Protein AF-A0A8H5UVM8-F1 (afdb_monomer)

Structure (mmCIF, N/CA/C/O backbone):
data_AF-A0A8H5UVM8-F1
#
_entry.id   AF-A0A8H5UVM8-F1
#
loop_
_atom_site.group_PDB
_atom_site.id
_atom_site.type_symbol
_atom_site.label_atom_id
_atom_site.label_alt_id
_atom_site.label_comp_id
_atom_site.label_asym_id
_atom_site.label_entity_id
_atom_site.label_seq_id
_atom_site.pdbx_PDB_ins_code
_atom_site.Cartn_x
_atom_site.Cartn_y
_atom_site.Cartn_z
_atom_site.occupancy
_atom_site.B_iso_or_equiv
_atom_site.auth_seq_id
_atom_site.auth_comp_id
_atom_site.auth_asym_id
_atom_site.auth_atom_id
_atom_site.pdbx_PDB_model_num
ATOM 1 N N . MET A 1 1 ? -18.259 0.325 36.621 1.00 75.81 1 MET A N 1
ATOM 2 C CA . MET A 1 1 ? -18.414 0.027 35.179 1.00 75.81 1 MET A CA 1
ATOM 3 C C . MET A 1 1 ? -18.669 1.336 34.450 1.00 75.81 1 MET A C 1
ATOM 5 O O . MET A 1 1 ? -19.647 1.998 34.786 1.00 75.81 1 MET A O 1
ATOM 9 N N . VAL A 1 2 ? -17.785 1.720 33.523 1.00 87.19 2 VAL A N 1
ATOM 10 C CA . VAL A 1 2 ? -17.794 3.033 32.840 1.00 87.19 2 VAL A CA 1
ATOM 11 C C . VAL A 1 2 ? -19.163 3.364 32.239 1.00 87.19 2 VAL A C 1
ATOM 13 O O . VAL A 1 2 ? -19.671 4.455 32.461 1.00 87.19 2 VAL A O 1
ATOM 16 N N . THR A 1 3 ? -19.823 2.396 31.596 1.00 91.50 3 THR A N 1
ATOM 17 C CA . THR A 1 3 ? -21.156 2.548 30.983 1.00 91.50 3 THR A CA 1
ATOM 18 C C . THR A 1 3 ? -22.195 3.170 31.920 1.00 91.50 3 THR A C 1
ATOM 20 O O . THR A 1 3 ? -22.894 4.101 31.536 1.00 91.50 3 THR A O 1
ATOM 23 N N . ARG A 1 4 ? -22.267 2.705 33.176 1.00 91.75 4 ARG A N 1
ATOM 24 C CA . ARG A 1 4 ? -23.217 3.249 34.161 1.00 91.75 4 ARG A CA 1
ATOM 25 C C . ARG A 1 4 ? -22.828 4.651 34.624 1.00 91.75 4 ARG A C 1
ATOM 27 O O . ARG A 1 4 ? -23.710 5.459 34.881 1.00 91.75 4 ARG A O 1
ATOM 34 N N . GLN A 1 5 ? -21.529 4.935 34.734 1.00 88.50 5 GLN A N 1
ATOM 35 C CA . GLN A 1 5 ? -21.039 6.254 35.151 1.00 88.50 5 GLN A CA 1
ATOM 36 C C . GLN A 1 5 ? -21.361 7.333 34.116 1.00 88.50 5 GLN A C 1
ATOM 38 O O . GLN A 1 5 ? -21.671 8.455 34.496 1.00 88.50 5 GLN A O 1
ATOM 43 N N . ILE A 1 6 ? -21.365 6.981 32.829 1.00 89.25 6 ILE A N 1
ATOM 44 C CA . ILE A 1 6 ? -21.788 7.876 31.743 1.00 89.25 6 ILE A CA 1
ATOM 45 C C . ILE A 1 6 ? -23.309 7.845 31.490 1.00 89.25 6 ILE A C 1
ATOM 47 O O . ILE A 1 6 ? -23.774 8.322 30.460 1.00 89.25 6 ILE A O 1
ATOM 51 N N . GLY A 1 7 ? -24.094 7.277 32.414 1.00 93.25 7 GLY A N 1
ATOM 52 C CA . GLY A 1 7 ? -25.560 7.311 32.380 1.00 93.25 7 GLY A CA 1
ATOM 53 C C . GLY A 1 7 ? -26.225 6.330 31.410 1.00 93.25 7 GLY A C 1
ATOM 54 O O . GLY A 1 7 ? -27.429 6.429 31.179 1.00 93.25 7 GLY A O 1
ATOM 55 N N . LEU A 1 8 ? -25.486 5.371 30.847 1.00 93.44 8 LEU A N 1
ATOM 56 C CA . LEU A 1 8 ? -26.032 4.378 29.921 1.00 93.44 8 LEU A CA 1
ATOM 57 C C . LEU A 1 8 ? -26.400 3.074 30.641 1.00 93.44 8 LEU A C 1
ATOM 59 O O . LEU A 1 8 ? -25.692 2.591 31.530 1.00 93.44 8 LEU A O 1
ATOM 63 N N . ARG A 1 9 ? -27.533 2.487 30.236 1.00 94.38 9 ARG A N 1
ATOM 64 C CA . ARG A 1 9 ? -28.058 1.234 30.805 1.00 94.38 9 ARG A CA 1
ATOM 65 C C . ARG A 1 9 ? -27.547 -0.013 30.087 1.00 94.38 9 ARG A C 1
ATOM 67 O O . ARG A 1 9 ? -27.338 -1.032 30.741 1.00 94.38 9 ARG A O 1
ATOM 74 N N . TYR A 1 10 ? -27.383 0.066 28.769 1.00 92.62 10 TYR A N 1
ATOM 75 C CA . TYR A 1 10 ? -27.044 -1.069 27.916 1.00 92.62 10 TYR A CA 1
ATOM 76 C C . TYR A 1 10 ? -25.585 -0.997 27.471 1.00 92.62 10 TYR A C 1
ATOM 78 O O . TYR A 1 10 ? -25.056 0.087 27.225 1.00 92.62 10 TYR A O 1
ATOM 86 N N . LEU A 1 11 ? -24.951 -2.162 27.392 1.00 92.62 11 LEU A N 1
ATOM 87 C CA . LEU A 1 11 ? -23.592 -2.351 26.909 1.00 92.62 11 LEU A CA 1
ATOM 88 C C . LEU A 1 11 ? -23.627 -3.499 25.904 1.00 92.62 11 LEU A C 1
ATOM 90 O O . LEU A 1 11 ? -24.129 -4.570 26.235 1.00 92.62 11 LEU A O 1
ATOM 94 N N . TRP A 1 12 ? -23.099 -3.257 24.710 1.00 93.75 12 TRP A N 1
ATOM 95 C CA . TRP A 1 12 ? -22.862 -4.288 23.711 1.00 93.75 12 TRP A CA 1
ATOM 96 C C . TRP A 1 12 ? -21.366 -4.598 23.685 1.00 93.75 12 TRP A C 1
ATOM 98 O O . TRP A 1 12 ? -20.545 -3.679 23.687 1.00 93.75 12 TRP A O 1
ATOM 108 N N . VAL A 1 13 ? -21.029 -5.882 23.719 1.00 89.94 13 VAL A N 1
ATOM 109 C CA . VAL A 1 13 ? -19.662 -6.404 23.608 1.00 89.94 13 VAL A CA 1
ATOM 110 C C . VAL A 1 13 ? -19.750 -7.621 22.707 1.00 89.94 13 VAL A C 1
ATOM 112 O O . VAL A 1 13 ? -20.518 -8.533 23.012 1.00 89.94 13 VAL A O 1
ATOM 115 N N . ASP A 1 14 ? -18.976 -7.632 21.630 1.00 88.25 14 ASP A N 1
ATOM 116 C CA . ASP A 1 14 ? -18.907 -8.708 20.637 1.00 88.25 14 ASP A CA 1
ATOM 117 C C . ASP A 1 14 ? -18.802 -10.104 21.274 1.00 88.25 14 ASP A C 1
ATOM 119 O O . ASP A 1 14 ? -19.636 -10.970 21.017 1.00 88.25 14 ASP A O 1
ATOM 123 N N . ALA A 1 15 ? -17.869 -10.290 22.208 1.00 85.62 15 ALA A N 1
ATOM 124 C CA . ALA A 1 15 ? -17.621 -11.551 22.901 1.00 85.62 15 ALA A CA 1
ATOM 125 C C . ALA A 1 15 ? -18.804 -12.045 23.760 1.00 85.62 15 ALA A C 1
ATOM 127 O O . ALA A 1 15 ? -18.828 -13.209 24.150 1.00 85.62 15 ALA A O 1
ATOM 128 N N . LEU A 1 16 ? -19.765 -11.170 24.084 1.00 88.75 16 LEU A N 1
ATOM 129 C CA . LEU A 1 16 ? -20.934 -11.489 24.916 1.00 88.75 16 LEU A CA 1
ATOM 130 C C . LEU A 1 16 ? -22.252 -11.479 24.138 1.00 88.75 16 LEU A C 1
ATOM 132 O O . LEU A 1 16 ? -23.212 -12.119 24.560 1.00 88.75 16 LEU A O 1
ATOM 136 N N . CYS A 1 17 ? -22.323 -10.700 23.061 1.00 91.38 17 CYS A N 1
ATOM 137 C CA . CYS A 1 17 ? -23.551 -10.463 22.305 1.00 91.38 17 CYS A CA 1
ATOM 138 C C . CYS A 1 17 ? -23.615 -11.278 21.011 1.00 91.38 17 CYS A C 1
ATOM 140 O O . CYS A 1 17 ? -24.699 -11.395 20.452 1.00 91.38 17 CYS A O 1
ATOM 142 N N . ILE A 1 18 ? -22.487 -11.840 20.566 1.00 90.12 18 ILE A N 1
ATOM 143 C CA . ILE A 1 18 ? -22.397 -12.762 19.431 1.00 90.12 18 ILE A CA 1
ATOM 144 C C . ILE A 1 18 ? -22.185 -14.175 19.975 1.00 90.12 18 ILE A C 1
ATOM 146 O O . ILE A 1 18 ? -21.340 -14.396 20.853 1.00 90.12 18 ILE A O 1
ATOM 150 N N . ILE A 1 19 ? -22.927 -15.144 19.445 1.00 91.12 19 ILE A N 1
ATOM 151 C CA . ILE A 1 19 ? -22.809 -16.557 19.799 1.00 91.12 19 ILE A CA 1
ATOM 152 C C . ILE A 1 19 ? -21.495 -17.095 19.221 1.00 91.12 19 ILE A C 1
ATOM 154 O O . ILE A 1 19 ? -21.390 -17.438 18.044 1.00 91.12 19 ILE A O 1
ATOM 158 N N . GLN A 1 20 ? -20.476 -17.195 20.077 1.00 85.19 20 GLN A N 1
ATOM 159 C CA . GLN A 1 20 ? -19.104 -17.530 19.677 1.00 85.19 20 GLN A CA 1
ATOM 160 C C . GLN A 1 20 ? -18.946 -18.931 19.064 1.00 85.19 20 GLN A C 1
ATOM 162 O O . GLN A 1 20 ? -17.978 -19.168 18.345 1.00 85.19 20 GLN A O 1
ATOM 167 N N . ASP A 1 21 ? -19.899 -19.835 19.276 1.00 90.38 21 ASP A N 1
ATOM 168 C CA . ASP A 1 21 ? -19.856 -21.198 18.732 1.00 90.38 21 ASP A CA 1
ATOM 169 C C . ASP A 1 21 ? -20.688 -21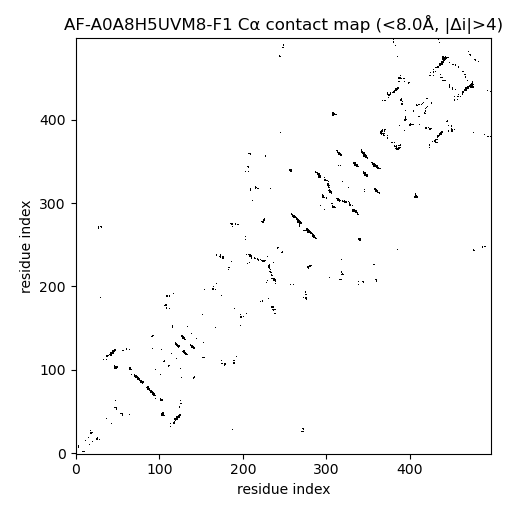.368 17.445 1.00 90.38 21 ASP A C 1
ATOM 171 O O . ASP A 1 21 ? -20.708 -22.451 16.862 1.00 90.38 21 ASP A O 1
ATOM 175 N N . SER A 1 22 ? -21.361 -20.312 16.968 1.00 93.12 22 SER A N 1
ATOM 176 C CA . SER A 1 22 ? -22.188 -20.349 15.756 1.00 93.12 22 SER A CA 1
ATOM 177 C C . SER A 1 22 ? -21.573 -19.514 14.635 1.00 93.12 22 SER A C 1
ATOM 179 O O . SER A 1 22 ? -21.541 -18.287 14.699 1.00 93.12 22 SER A O 1
ATOM 181 N N . ASN A 1 23 ? -21.113 -20.172 13.567 1.00 88.62 23 ASN A N 1
ATOM 182 C CA . ASN A 1 23 ? -20.614 -19.473 12.375 1.00 88.62 23 ASN A CA 1
ATOM 183 C C . ASN A 1 23 ? -21.719 -18.675 11.668 1.00 88.62 23 ASN A C 1
ATOM 185 O O . ASN A 1 23 ? -21.445 -17.621 11.109 1.00 88.62 23 ASN A O 1
ATOM 189 N N . GLU A 1 24 ? -22.961 -19.155 11.714 1.00 91.12 24 GLU A N 1
ATOM 190 C CA . GLU A 1 24 ? -24.119 -18.480 11.117 1.00 91.12 24 GLU A CA 1
ATOM 191 C C . GLU A 1 24 ? -24.443 -17.176 11.853 1.00 91.12 24 GLU A C 1
ATOM 193 O O . GLU A 1 24 ? -24.676 -16.146 11.218 1.00 91.12 24 GLU A O 1
ATOM 198 N N . ASP A 1 25 ? -24.399 -17.207 13.189 1.00 92.50 25 ASP A N 1
ATOM 199 C CA . ASP A 1 25 ? -24.597 -16.018 14.018 1.00 92.50 25 ASP A CA 1
ATOM 200 C C . ASP A 1 25 ? -23.448 -15.028 13.815 1.00 92.50 25 ASP A C 1
ATOM 202 O O . ASP A 1 25 ? -23.691 -13.869 13.492 1.00 92.50 25 ASP A O 1
ATOM 206 N N . LYS A 1 26 ? -22.194 -15.499 13.857 1.00 90.12 26 LYS A N 1
ATOM 207 C CA . LYS A 1 26 ? -21.022 -14.669 13.539 1.00 90.12 26 LYS A CA 1
ATOM 208 C C . LYS A 1 26 ? -21.149 -13.994 12.180 1.00 90.12 26 LYS A C 1
ATOM 210 O O . LYS A 1 26 ? -20.934 -12.792 12.094 1.00 90.12 26 LYS A O 1
ATOM 215 N N . ASP A 1 27 ? -21.513 -14.727 11.131 1.00 90.06 27 ASP A N 1
ATOM 216 C CA . ASP A 1 27 ? -21.636 -14.164 9.785 1.00 90.06 27 ASP A CA 1
ATOM 217 C C . ASP A 1 27 ? -22.741 -13.091 9.716 1.00 90.06 27 ASP A C 1
ATOM 219 O O . ASP A 1 27 ? -22.542 -12.034 9.109 1.00 90.06 27 ASP A O 1
ATOM 223 N N . SER A 1 28 ? -23.882 -13.322 10.378 1.00 91.69 28 SER A N 1
ATOM 224 C CA . SER A 1 28 ? -24.978 -12.346 10.490 1.00 91.69 28 SER A CA 1
ATOM 225 C C . SER A 1 28 ? -24.567 -11.092 11.269 1.00 91.69 28 SER A C 1
ATOM 227 O O . SER A 1 28 ? -24.874 -9.969 10.860 1.00 91.69 28 SER A O 1
ATOM 229 N N . GLU A 1 29 ? -23.867 -11.266 12.385 1.00 92.81 29 GLU A N 1
ATOM 230 C CA . GLU A 1 29 ? -23.466 -10.178 13.274 1.00 92.81 29 GLU A CA 1
ATOM 231 C C . GLU A 1 29 ? -22.298 -9.366 12.695 1.00 92.81 29 GLU A C 1
ATOM 233 O O . GLU A 1 29 ? -22.330 -8.135 12.731 1.00 92.81 29 GLU A O 1
ATOM 238 N N . ILE A 1 30 ? -21.328 -10.019 12.042 1.00 89.69 30 ILE A N 1
ATOM 239 C CA . ILE A 1 30 ? -20.247 -9.355 11.296 1.00 89.69 30 ILE A CA 1
ATOM 240 C C . ILE A 1 30 ? -20.831 -8.456 10.201 1.00 89.69 30 ILE A C 1
ATOM 242 O O . ILE A 1 30 ? -20.378 -7.322 10.035 1.00 89.69 30 ILE A O 1
ATOM 246 N N . ALA A 1 31 ? -21.887 -8.901 9.508 1.00 88.62 31 ALA A N 1
ATOM 247 C CA . ALA A 1 31 ? -22.549 -8.103 8.471 1.00 88.62 31 ALA A CA 1
ATOM 248 C C . ALA A 1 31 ? -23.196 -6.819 9.023 1.00 88.62 31 ALA A C 1
ATOM 250 O O . ALA A 1 31 ? -23.453 -5.874 8.275 1.00 88.62 31 ALA A O 1
ATOM 251 N N . ARG A 1 32 ? -23.437 -6.761 10.338 1.00 90.75 32 ARG A N 1
ATOM 252 C CA . ARG A 1 32 ? -24.027 -5.620 11.050 1.00 90.75 32 ARG A CA 1
ATOM 253 C C . ARG A 1 32 ? -23.009 -4.786 11.822 1.00 90.75 32 ARG A C 1
ATOM 255 O O . ARG A 1 32 ? -23.390 -3.738 12.342 1.00 90.75 32 ARG A O 1
ATOM 262 N N . MET A 1 33 ? -21.730 -5.172 11.852 1.00 87.06 33 MET A N 1
ATOM 263 C CA . MET A 1 33 ? -20.688 -4.470 12.618 1.00 87.06 33 MET A CA 1
ATOM 264 C C . MET A 1 33 ? -20.664 -2.970 12.327 1.00 87.06 33 MET A C 1
ATOM 266 O O . MET A 1 33 ? -20.654 -2.165 13.255 1.00 87.06 33 MET A O 1
ATOM 270 N N . ALA A 1 34 ? -20.765 -2.576 11.054 1.00 84.25 34 ALA A N 1
ATOM 271 C CA . ALA A 1 34 ? -20.849 -1.166 10.678 1.00 84.25 34 ALA A CA 1
ATOM 272 C C . ALA A 1 34 ? -21.973 -0.428 11.415 1.00 84.25 34 ALA A C 1
ATOM 274 O O . ALA A 1 34 ? -21.752 0.623 12.015 1.00 84.25 34 ALA A O 1
ATOM 275 N N . GLN A 1 35 ? -23.167 -1.020 11.429 1.00 88.56 35 GLN A N 1
ATOM 276 C CA . GLN A 1 35 ? -24.346 -0.437 12.054 1.00 88.56 35 GLN A CA 1
ATOM 277 C C . GLN A 1 35 ? -24.190 -0.342 13.571 1.00 88.56 35 GLN A C 1
ATOM 279 O O . GLN A 1 35 ? -24.621 0.660 14.142 1.00 88.56 35 GLN A O 1
ATOM 284 N N . TYR A 1 36 ? -23.547 -1.319 14.218 1.00 92.62 36 TYR A N 1
ATOM 285 C CA . TYR A 1 36 ? -23.295 -1.288 15.661 1.00 92.62 36 TYR A CA 1
ATOM 286 C C . TYR A 1 36 ? -22.442 -0.089 16.067 1.00 92.62 36 TYR A C 1
ATOM 288 O O . TYR A 1 36 ? -22.872 0.690 16.917 1.00 92.62 36 TYR A O 1
ATOM 296 N N . TYR A 1 37 ? -21.300 0.134 15.414 1.00 88.56 37 TYR A N 1
ATOM 297 C CA . TYR A 1 37 ? -20.420 1.258 15.758 1.00 88.56 37 TYR A CA 1
ATOM 298 C C . TYR A 1 37 ? -20.970 2.614 15.294 1.00 88.56 37 TYR A C 1
ATOM 300 O O . TYR A 1 37 ? -20.846 3.608 16.013 1.00 88.56 37 TYR A O 1
ATOM 308 N N . GLN A 1 38 ? -21.637 2.673 14.138 1.00 84.12 38 GLN A N 1
ATOM 309 C CA . GLN A 1 38 ? -22.234 3.917 13.635 1.00 84.12 38 GLN A CA 1
ATOM 310 C C . GLN A 1 38 ? -23.463 4.363 14.432 1.00 84.12 38 GLN A C 1
ATOM 312 O O . GLN A 1 38 ? -23.719 5.565 14.550 1.00 84.12 38 GLN A O 1
ATOM 317 N N . SER A 1 39 ? -24.229 3.405 14.962 1.00 89.88 39 SER A N 1
ATOM 318 C CA . SER A 1 39 ? -25.463 3.667 15.714 1.00 89.88 39 SER A CA 1
ATOM 319 C C . SER A 1 39 ? -25.250 3.681 17.225 1.00 89.88 39 SER A C 1
ATOM 321 O O . SER A 1 39 ? -26.163 4.059 17.961 1.00 89.88 39 SER A O 1
ATOM 323 N N . ALA A 1 40 ? -24.065 3.295 17.707 1.00 92.06 40 ALA A N 1
ATOM 324 C CA . ALA A 1 40 ? -23.728 3.378 19.118 1.00 92.06 40 ALA A CA 1
ATOM 325 C C . ALA A 1 40 ? -23.868 4.822 19.622 1.00 92.06 40 ALA A C 1
ATOM 327 O O . ALA A 1 40 ? -23.371 5.775 19.017 1.00 92.06 40 ALA A O 1
ATOM 328 N N . SER A 1 41 ? -24.497 4.988 20.790 1.00 93.12 41 SER A N 1
ATOM 329 C CA . SER A 1 41 ? -24.524 6.286 21.477 1.00 93.12 41 SER A CA 1
ATOM 330 C C . SER A 1 41 ? -23.104 6.800 21.731 1.00 93.12 41 SER A C 1
ATOM 332 O O . SER A 1 41 ? -22.839 7.995 21.582 1.00 93.12 41 SER A O 1
ATOM 334 N N . ILE A 1 42 ? -22.210 5.883 22.108 1.00 92.69 42 ILE A N 1
ATOM 335 C CA . ILE A 1 42 ? -20.786 6.086 22.360 1.00 92.69 42 ILE A CA 1
ATOM 336 C C . ILE A 1 42 ? -20.072 4.730 22.318 1.00 92.69 42 ILE A C 1
ATOM 338 O O . ILE A 1 42 ? -20.567 3.755 22.885 1.00 92.69 42 ILE A O 1
ATOM 342 N N . THR A 1 43 ? -18.895 4.686 21.706 1.00 93.69 43 THR A N 1
ATOM 343 C CA . THR A 1 43 ? -17.998 3.528 21.755 1.00 93.69 43 THR A CA 1
ATOM 344 C C . THR A 1 43 ? -16.918 3.763 22.805 1.00 93.69 43 THR A C 1
ATOM 346 O O . THR A 1 43 ? -16.287 4.821 22.825 1.00 93.69 43 THR A O 1
ATOM 349 N N . ILE A 1 44 ? -16.702 2.790 23.690 1.00 93.44 44 ILE A N 1
ATOM 350 C CA . ILE A 1 44 ? -15.658 2.847 24.721 1.00 93.44 44 ILE A CA 1
ATOM 351 C C . ILE A 1 44 ? -14.490 1.975 24.263 1.00 93.44 44 ILE A C 1
ATOM 353 O O . ILE A 1 44 ? -14.619 0.756 24.206 1.00 93.44 44 ILE A O 1
ATOM 357 N N . PHE A 1 45 ? -13.348 2.593 23.973 1.00 90.25 45 PHE A N 1
ATOM 358 C CA . PHE A 1 45 ? -12.127 1.893 23.581 1.00 90.25 45 PHE A CA 1
ATOM 359 C C . PHE A 1 45 ? -11.191 1.755 24.782 1.00 90.25 45 PHE A C 1
ATOM 361 O O . PHE A 1 45 ? -10.695 2.748 25.316 1.00 90.25 45 PHE A O 1
ATOM 368 N N . ALA A 1 46 ? -10.924 0.518 25.192 1.00 90.38 46 ALA A N 1
ATOM 369 C CA . ALA A 1 46 ? -9.938 0.179 26.216 1.00 90.38 46 ALA A CA 1
ATOM 370 C C . ALA A 1 46 ? -8.532 0.079 25.594 1.00 90.38 46 ALA A C 1
ATOM 372 O O . ALA A 1 46 ? -7.950 -1.000 25.545 1.00 90.38 46 ALA A O 1
ATOM 373 N N . ALA A 1 47 ? -8.010 1.189 25.063 1.00 85.12 47 ALA A N 1
ATOM 374 C CA . ALA A 1 47 ? -6.814 1.179 24.217 1.00 85.12 47 ALA A CA 1
ATOM 375 C C . ALA A 1 47 ? -5.551 0.639 24.907 1.00 85.12 47 ALA A C 1
ATOM 377 O O . ALA A 1 47 ? -4.762 -0.052 24.267 1.00 85.12 47 ALA A O 1
ATOM 378 N N . SER A 1 48 ? -5.412 0.885 26.213 1.00 82.62 48 SER A N 1
ATOM 379 C CA . SER A 1 48 ? -4.283 0.409 27.024 1.00 82.62 48 SER A CA 1
ATOM 380 C C . SER A 1 48 ? -4.356 -1.067 27.441 1.00 82.62 48 SER A C 1
ATOM 382 O O . SER A 1 48 ? -3.407 -1.574 28.041 1.00 82.62 48 SER A O 1
ATOM 384 N N . ALA A 1 49 ? -5.469 -1.764 27.191 1.00 85.56 49 ALA A N 1
ATOM 385 C CA . ALA A 1 49 ? -5.633 -3.170 27.561 1.00 85.56 49 ALA A CA 1
ATOM 386 C C . ALA A 1 49 ? -5.221 -4.096 26.408 1.00 85.56 49 ALA A C 1
ATOM 388 O O . ALA A 1 49 ? -5.652 -3.909 25.272 1.00 85.56 49 ALA A O 1
ATOM 389 N N . ARG A 1 50 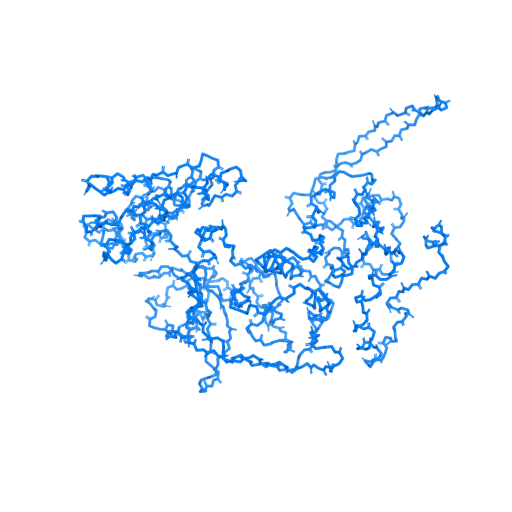? -4.431 -5.139 26.705 1.00 81.81 50 ARG A N 1
ATOM 390 C CA . ARG A 1 50 ? -4.047 -6.160 25.707 1.00 81.81 50 ARG A CA 1
ATOM 391 C C . ARG A 1 50 ? -5.144 -7.197 25.451 1.00 81.81 50 ARG A C 1
ATOM 393 O O . ARG A 1 50 ? -5.157 -7.824 24.399 1.00 81.81 50 ARG A O 1
ATOM 400 N N . GLY A 1 51 ? -6.050 -7.378 26.408 1.00 81.62 51 GLY A N 1
ATOM 401 C CA . GLY A 1 51 ? -7.092 -8.400 26.380 1.00 81.62 51 GLY A CA 1
ATOM 402 C C . GLY A 1 51 ? -8.235 -8.080 27.339 1.00 81.62 51 GLY A C 1
ATOM 403 O O . GLY A 1 51 ? -8.148 -7.158 28.153 1.00 81.62 51 GLY A O 1
ATOM 404 N N . SER A 1 52 ? -9.326 -8.840 27.234 1.00 83.62 52 SER A N 1
ATOM 405 C CA . SER A 1 52 ? -10.536 -8.672 28.054 1.00 83.62 52 SER A CA 1
ATOM 406 C C . SER A 1 52 ? -10.345 -9.040 29.530 1.00 83.62 52 SER A C 1
ATOM 408 O O . SER A 1 52 ? -11.179 -8.701 30.365 1.00 83.62 52 SER A O 1
ATOM 410 N N . ASP A 1 53 ? -9.260 -9.738 29.852 1.00 83.31 53 ASP A N 1
ATOM 411 C CA . ASP A 1 53 ? -8.821 -10.094 31.201 1.00 83.31 53 ASP A CA 1
ATOM 412 C C . ASP A 1 53 ? -8.097 -8.939 31.921 1.00 83.31 53 ASP A C 1
ATOM 414 O O . ASP A 1 53 ? -7.879 -8.998 33.132 1.00 83.31 53 ASP A O 1
ATOM 418 N N . GLN A 1 54 ? -7.758 -7.861 31.204 1.00 82.69 54 GLN A N 1
ATOM 419 C CA . GLN A 1 54 ? -7.053 -6.703 31.748 1.00 82.69 54 GLN A CA 1
ATOM 420 C C . GLN A 1 54 ? -7.987 -5.506 31.967 1.00 82.69 54 GLN A C 1
ATOM 422 O O . GLN A 1 54 ? -8.768 -5.108 31.106 1.00 82.69 54 GLN A O 1
ATOM 427 N N . GLY A 1 55 ? -7.869 -4.858 33.129 1.00 81.94 55 GLY A N 1
ATOM 428 C CA . GLY A 1 55 ? -8.593 -3.616 33.411 1.00 81.94 55 GLY A CA 1
ATOM 429 C C . GLY A 1 55 ? -7.876 -2.398 32.830 1.00 81.94 55 GLY A C 1
ATOM 430 O O . GLY A 1 55 ? -6.698 -2.211 33.100 1.00 81.94 55 GLY A O 1
ATOM 431 N N . PHE A 1 56 ? -8.573 -1.507 32.124 1.00 83.38 56 PHE A N 1
ATOM 432 C CA . PHE A 1 56 ? -8.007 -0.298 31.491 1.00 83.38 56 PHE A CA 1
ATOM 433 C C . PHE A 1 56 ? -8.068 0.980 32.357 1.00 83.38 56 PHE A C 1
ATOM 435 O O . PHE A 1 56 ? -7.685 2.051 31.906 1.00 83.38 56 PHE A O 1
ATOM 442 N N . LEU A 1 57 ? -8.557 0.882 33.600 1.00 78.81 57 LEU A N 1
ATOM 443 C CA . LEU A 1 57 ? -8.781 2.029 34.500 1.00 78.81 57 LEU A CA 1
ATOM 444 C C . LEU A 1 57 ? -7.690 2.218 35.573 1.00 78.81 57 LEU A C 1
ATOM 446 O O . LEU A 1 57 ? -7.836 3.080 36.436 1.00 78.81 57 LEU A O 1
ATOM 450 N N . ALA A 1 58 ? -6.642 1.387 35.588 1.00 60.06 58 ALA A N 1
ATOM 451 C CA . ALA A 1 58 ? -5.638 1.419 36.654 1.00 60.06 58 ALA A CA 1
ATOM 452 C C . ALA A 1 58 ? -4.635 2.575 36.478 1.00 60.06 58 ALA A C 1
ATOM 454 O O . ALA A 1 58 ? -4.234 2.891 35.364 1.00 60.06 58 ALA A O 1
ATOM 455 N N . SER A 1 59 ? -4.211 3.167 37.600 1.00 52.31 59 SER A N 1
ATOM 456 C CA . SER A 1 59 ? -3.462 4.431 37.700 1.00 52.31 59 SER A CA 1
ATOM 457 C C . SER A 1 59 ? -1.940 4.333 37.523 1.00 52.31 59 SER A C 1
ATOM 459 O O . SER A 1 59 ? -1.246 5.331 37.701 1.00 52.31 59 SER A O 1
ATOM 461 N N . THR A 1 60 ? -1.385 3.153 37.244 1.00 52.78 60 THR A N 1
ATOM 462 C CA . THR A 1 60 ? 0.068 2.976 37.096 1.00 52.78 60 THR A CA 1
ATOM 463 C C . THR A 1 60 ? 0.465 3.135 35.631 1.00 52.78 60 THR A C 1
ATOM 465 O O . THR A 1 60 ? 0.407 2.179 34.858 1.00 52.78 60 THR A O 1
ATOM 468 N N . ALA A 1 61 ? 0.856 4.358 35.268 1.00 49.34 61 ALA A N 1
ATOM 469 C CA . ALA A 1 61 ? 1.175 4.797 33.907 1.00 49.34 61 ALA A CA 1
ATOM 470 C C . ALA A 1 61 ? 2.326 4.028 33.219 1.00 49.34 61 ALA A C 1
ATOM 472 O O . ALA A 1 61 ? 2.407 4.026 31.996 1.00 49.34 61 ALA A O 1
ATOM 473 N N . SER A 1 62 ? 3.197 3.335 33.962 1.00 51.31 62 SER A N 1
ATOM 474 C CA . SER A 1 62 ? 4.484 2.875 33.416 1.00 51.31 62 SER A CA 1
ATOM 475 C C . SER A 1 62 ? 4.512 1.489 32.754 1.00 51.31 62 SER A C 1
ATOM 477 O O . SER A 1 62 ? 5.549 1.118 32.220 1.00 51.31 62 SER A O 1
ATOM 479 N N . THR A 1 63 ? 3.440 0.684 32.780 1.00 50.59 63 THR A N 1
ATOM 480 C CA . THR A 1 63 ? 3.553 -0.771 32.480 1.00 50.59 63 THR A CA 1
ATOM 481 C C . THR A 1 63 ? 2.743 -1.299 31.294 1.00 50.59 63 THR A C 1
ATOM 483 O O . THR A 1 63 ? 2.703 -2.511 31.091 1.00 50.59 63 THR A O 1
ATOM 486 N N . ARG A 1 64 ? 2.086 -0.445 30.497 1.00 54.88 64 ARG A N 1
ATOM 487 C CA . ARG A 1 64 ? 1.143 -0.920 29.455 1.00 54.88 64 ARG A CA 1
ATOM 488 C C . ARG A 1 64 ? 1.498 -0.566 28.016 1.00 54.88 64 ARG A C 1
ATOM 490 O O . ARG A 1 64 ? 0.907 -1.148 27.110 1.00 54.88 64 ARG A O 1
ATOM 497 N N . SER A 1 65 ? 2.479 0.311 27.818 1.00 57.22 65 SER A N 1
ATOM 498 C CA . SER A 1 65 ? 3.002 0.639 26.490 1.00 57.22 65 SER A CA 1
ATOM 499 C C . SER A 1 65 ? 3.662 -0.580 25.836 1.00 57.22 65 SER A C 1
ATOM 501 O O . SER A 1 65 ? 4.306 -1.382 26.518 1.00 57.22 65 SER A O 1
ATOM 503 N N . LEU A 1 66 ? 3.500 -0.725 24.518 1.00 53.72 66 LEU A N 1
ATOM 504 C CA . LEU A 1 66 ? 4.260 -1.688 23.710 1.00 53.72 66 LEU A CA 1
ATOM 505 C C . LEU A 1 66 ? 5.684 -1.215 23.385 1.00 53.72 66 LEU A C 1
ATOM 507 O O . LEU A 1 66 ? 6.526 -2.041 23.058 1.00 53.72 66 LEU A O 1
ATOM 511 N N . GLU A 1 67 ? 5.961 0.077 23.542 1.00 54.94 67 GLU A N 1
ATOM 512 C CA . GLU A 1 67 ? 7.271 0.690 23.312 1.00 54.94 67 GLU A CA 1
ATOM 513 C C . GLU A 1 67 ? 7.917 1.018 24.674 1.00 54.94 67 GLU A C 1
ATOM 515 O O . GLU A 1 67 ? 7.503 1.987 25.324 1.00 54.94 67 GLU A O 1
ATOM 520 N N . PRO A 1 68 ? 8.865 0.202 25.175 1.00 46.88 68 PRO A N 1
ATOM 521 C CA . PRO A 1 68 ? 9.531 0.435 26.460 1.00 46.88 68 PRO A CA 1
ATOM 522 C C . PRO A 1 68 ? 10.539 1.597 26.420 1.00 46.88 68 PRO A C 1
ATOM 524 O O . PRO A 1 68 ? 10.864 2.139 27.474 1.00 46.88 68 PRO A O 1
ATOM 527 N N . ASP A 1 69 ? 10.978 2.013 25.227 1.00 46.22 69 ASP A N 1
ATOM 528 C CA . ASP A 1 69 ? 12.018 3.034 25.018 1.00 46.22 69 ASP A CA 1
ATOM 529 C C . ASP A 1 69 ? 11.459 4.463 24.876 1.00 46.22 69 ASP A C 1
ATOM 531 O O . ASP A 1 69 ? 12.169 5.394 24.488 1.00 46.22 69 ASP A O 1
ATOM 535 N N . ALA A 1 70 ? 10.180 4.673 25.207 1.00 50.44 70 ALA A N 1
ATOM 536 C CA . ALA A 1 70 ? 9.611 6.014 25.228 1.00 50.44 70 ALA A CA 1
ATOM 537 C C . ALA A 1 70 ? 10.355 6.898 26.226 1.00 50.44 70 ALA A C 1
ATOM 539 O O . ALA A 1 70 ? 10.365 6.648 27.433 1.00 50.44 70 ALA A O 1
ATOM 540 N N . THR A 1 71 ? 10.898 8.008 25.737 1.00 47.25 71 THR A N 1
ATOM 541 C CA . THR A 1 71 ? 11.436 9.030 26.631 1.00 47.25 71 THR A CA 1
ATOM 542 C C . THR A 1 71 ? 10.256 9.755 27.281 1.00 47.25 71 THR A C 1
ATOM 544 O O . THR A 1 71 ? 9.583 10.564 26.638 1.00 47.25 71 THR A O 1
ATOM 547 N N . SER A 1 72 ? 9.968 9.431 28.547 1.00 46.94 72 SER A N 1
ATOM 548 C CA . SER A 1 72 ? 8.948 10.101 29.358 1.00 46.94 72 SER A CA 1
ATOM 549 C C . SER A 1 72 ? 9.564 11.258 30.147 1.00 46.94 72 SER A C 1
ATOM 551 O O . SER A 1 72 ? 10.369 11.049 31.057 1.00 46.94 72 SER A O 1
ATOM 553 N N . TYR A 1 73 ? 9.154 12.484 29.851 1.00 47.31 73 TYR A N 1
ATOM 554 C CA . TYR A 1 73 ? 9.457 13.653 30.667 1.00 47.31 73 TYR A CA 1
ATOM 555 C C . TYR A 1 73 ? 8.303 13.883 31.637 1.00 47.31 73 TYR A C 1
ATOM 557 O O . TYR A 1 73 ? 7.217 14.296 31.233 1.00 47.31 73 TYR A O 1
ATOM 565 N N . GLN A 1 74 ? 8.529 13.619 32.921 1.00 48.69 74 GLN A N 1
ATOM 566 C CA . GLN A 1 74 ? 7.570 13.941 33.973 1.00 48.69 74 GLN A CA 1
ATOM 567 C C . GLN A 1 74 ? 7.895 15.318 34.546 1.00 48.69 74 GLN A C 1
ATOM 569 O O . GLN A 1 74 ? 9.014 15.570 34.991 1.00 48.69 74 GLN A O 1
ATOM 574 N N . PHE A 1 75 ? 6.917 16.215 34.554 1.00 44.56 75 PHE A N 1
ATOM 575 C CA . PHE A 1 75 ? 7.026 17.506 35.217 1.00 44.56 75 PHE A CA 1
ATOM 576 C C . PHE A 1 75 ? 5.795 17.758 36.080 1.00 44.56 75 PHE A C 1
ATOM 578 O O . PHE A 1 75 ? 4.662 17.458 35.712 1.00 44.56 75 PHE A O 1
ATOM 585 N N . GLN A 1 76 ? 6.030 18.292 37.272 1.00 43.28 76 GLN A N 1
ATOM 586 C CA . GLN A 1 76 ? 4.981 18.648 38.215 1.00 43.28 76 GLN A CA 1
ATOM 587 C C . GLN A 1 76 ? 4.650 20.127 38.048 1.00 43.28 76 GLN A C 1
ATOM 589 O O . GLN A 1 76 ? 5.520 20.987 38.180 1.00 43.28 76 GLN A O 1
ATOM 594 N N . LEU A 1 77 ? 3.390 20.422 37.746 1.00 45.25 77 LEU A N 1
ATOM 595 C CA . LEU A 1 77 ? 2.863 21.777 37.693 1.00 45.25 77 LEU A CA 1
ATOM 596 C C . LEU A 1 77 ? 2.015 22.027 38.934 1.00 45.25 77 LEU A C 1
ATOM 598 O O . LEU A 1 77 ? 1.021 21.342 39.164 1.00 45.25 77 LEU A O 1
ATOM 602 N N . SER A 1 78 ? 2.385 23.036 39.713 1.00 48.53 78 SER A N 1
ATOM 603 C CA . SER A 1 78 ? 1.535 23.540 40.787 1.00 48.53 78 SER A CA 1
ATOM 604 C C . SER A 1 78 ? 0.452 24.432 40.185 1.00 48.53 78 SER A C 1
ATOM 606 O O . SER A 1 78 ? 0.760 25.462 39.585 1.00 48.53 78 SER A O 1
ATOM 608 N N . ILE A 1 79 ? -0.813 24.042 40.327 1.00 50.38 79 ILE A N 1
ATOM 609 C CA . ILE A 1 79 ? -1.969 24.786 39.820 1.00 50.38 79 ILE A CA 1
ATOM 610 C C . ILE A 1 79 ? -2.802 25.257 41.007 1.00 50.38 79 ILE A C 1
ATOM 612 O O . ILE A 1 79 ? -3.172 24.462 41.868 1.00 50.38 79 ILE A O 1
ATOM 616 N N . ALA A 1 80 ? -3.110 26.552 41.046 1.00 54.66 80 ALA A N 1
ATOM 617 C CA . ALA A 1 80 ? -4.064 27.103 41.998 1.00 54.66 80 ALA A CA 1
ATOM 618 C C . ALA A 1 80 ? -5.497 26.837 41.512 1.00 54.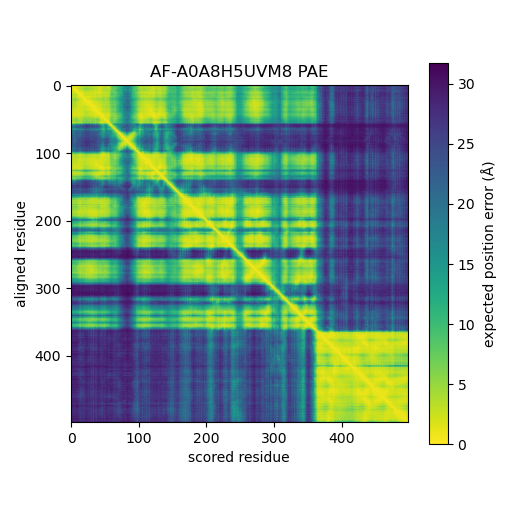66 80 ALA A C 1
ATOM 620 O O . ALA A 1 80 ? -5.868 27.222 40.400 1.00 54.66 80 ALA A O 1
ATOM 621 N N . PHE A 1 81 ? -6.295 26.172 42.338 1.00 54.38 81 PHE A N 1
ATOM 622 C CA . PHE A 1 81 ? -7.714 25.948 42.107 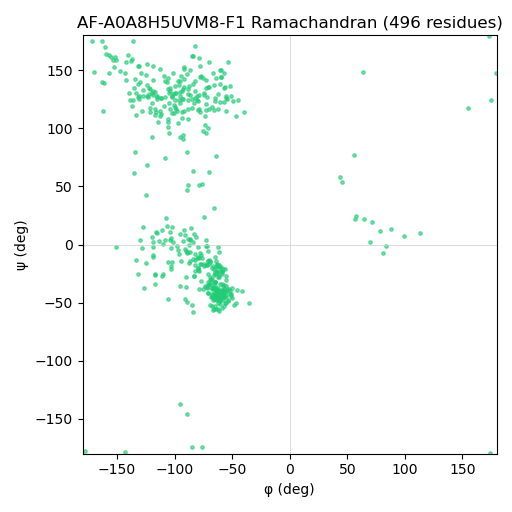1.00 54.38 81 PHE A CA 1
ATOM 623 C C . PHE A 1 81 ? -8.538 27.200 42.456 1.00 54.38 81 PHE A C 1
ATOM 625 O O . PHE A 1 81 ? -8.072 28.065 43.203 1.00 54.38 81 PHE A O 1
ATOM 632 N N . PRO A 1 82 ? -9.782 27.316 41.946 1.00 56.84 82 PRO A N 1
ATOM 633 C CA . PRO A 1 82 ? -10.653 28.465 42.215 1.00 56.84 82 PRO A CA 1
ATOM 634 C C . PRO A 1 82 ? -10.959 28.715 43.700 1.00 56.84 82 PRO A C 1
ATOM 636 O O . PRO A 1 82 ? -11.335 29.824 44.063 1.00 56.84 82 PRO A O 1
ATOM 639 N N . ASP A 1 83 ? -10.805 27.700 44.552 1.00 76.19 83 ASP A N 1
ATOM 640 C CA . ASP A 1 83 ? -10.982 27.784 46.006 1.00 76.19 83 ASP A CA 1
ATOM 641 C C . ASP A 1 83 ? -9.710 28.230 46.759 1.00 76.19 83 ASP A C 1
ATOM 643 O O . ASP A 1 83 ? -9.701 28.285 47.988 1.00 76.19 83 ASP A O 1
ATOM 647 N N . GLY A 1 84 ? -8.636 28.562 46.034 1.00 68.62 84 GLY A N 1
ATOM 648 C CA . GLY A 1 84 ? -7.358 29.006 46.589 1.00 68.62 84 GLY A CA 1
ATOM 649 C C . GLY A 1 84 ? -6.427 27.871 47.023 1.00 68.62 84 GLY A C 1
ATOM 650 O O . GLY A 1 84 ? -5.307 28.145 47.457 1.00 68.62 84 GLY A O 1
ATOM 651 N N . THR A 1 85 ? -6.840 26.608 46.894 1.00 79.19 85 THR A N 1
ATOM 652 C CA . THR A 1 85 ? -5.955 25.468 47.155 1.00 79.19 85 THR A CA 1
ATOM 653 C C . THR A 1 85 ? -4.963 25.281 46.007 1.00 79.19 85 THR A C 1
ATOM 655 O O . THR A 1 85 ? -5.288 25.501 44.843 1.00 79.19 85 THR A O 1
ATOM 658 N N . VAL A 1 86 ? -3.723 24.894 46.312 1.00 56.59 86 VAL A N 1
ATOM 659 C CA . VAL A 1 86 ? -2.713 24.583 45.288 1.00 56.59 86 VAL A CA 1
ATOM 660 C C . VAL A 1 86 ? -2.627 23.070 45.136 1.00 56.59 86 VAL A C 1
ATOM 662 O O . VAL A 1 86 ? -2.208 22.372 46.058 1.00 56.59 86 VAL A O 1
ATOM 665 N N . GLY A 1 87 ? -3.032 22.565 43.973 1.00 48.53 87 GLY A N 1
ATOM 666 C CA . GLY A 1 87 ? -2.838 21.175 43.575 1.00 48.53 87 GLY A CA 1
ATOM 667 C C . GLY A 1 87 ? -1.542 20.982 42.807 1.00 48.53 87 GLY A C 1
ATOM 668 O O . GLY A 1 87 ? -1.076 21.888 42.123 1.00 48.53 87 GLY A O 1
ATOM 669 N N . ILE A 1 88 ? -0.986 19.775 42.871 1.00 45.53 88 ILE A N 1
ATOM 670 C CA . ILE A 1 88 ? 0.098 19.354 41.982 1.00 45.53 88 ILE A CA 1
ATOM 671 C C . ILE A 1 88 ? -0.523 18.506 40.874 1.00 45.53 88 ILE A C 1
ATOM 673 O O . ILE A 1 88 ? -1.097 17.451 41.144 1.00 45.53 88 ILE A O 1
ATOM 677 N N . VAL A 1 89 ? -0.399 18.955 39.628 1.00 43.91 89 VAL A N 1
ATOM 678 C CA . VAL A 1 89 ? -0.702 18.152 38.444 1.00 43.91 89 VAL A CA 1
ATOM 679 C C . VAL A 1 89 ? 0.608 17.587 37.915 1.00 43.91 89 VAL A C 1
ATOM 681 O O . VAL A 1 89 ? 1.484 18.329 37.476 1.00 43.91 89 VAL A O 1
ATOM 684 N N . GLY A 1 90 ? 0.749 16.264 37.965 1.00 38.59 90 GLY A N 1
ATOM 685 C CA . GLY A 1 90 ? 1.791 15.573 37.213 1.00 38.59 90 GLY A CA 1
ATOM 686 C C . GLY A 1 90 ? 1.428 15.587 35.732 1.00 38.59 90 GLY A C 1
ATOM 687 O O . GLY A 1 90 ? 0.364 15.099 35.355 1.00 38.59 90 GLY A O 1
ATOM 688 N N . ALA A 1 91 ? 2.289 16.165 34.906 1.00 39.97 91 ALA A N 1
ATOM 689 C CA . ALA A 1 91 ? 2.206 16.091 33.460 1.00 39.97 91 ALA A CA 1
ATOM 690 C C . ALA A 1 91 ? 3.338 15.192 32.961 1.00 39.97 91 ALA A C 1
ATOM 692 O O . ALA A 1 91 ? 4.503 15.383 33.303 1.00 39.97 91 ALA A O 1
ATOM 693 N N . GLU A 1 92 ? 2.978 14.191 32.171 1.00 41.62 92 GLU A N 1
ATOM 694 C CA . GLU A 1 92 ? 3.915 13.263 31.553 1.00 41.62 92 GLU A CA 1
ATOM 695 C C . GLU A 1 92 ? 3.906 13.498 30.042 1.00 41.62 92 GLU A C 1
ATOM 697 O O . GLU A 1 92 ? 2.853 13.522 29.402 1.00 41.62 92 GLU A O 1
ATOM 702 N N . TYR A 1 93 ? 5.086 13.733 29.477 1.00 38.84 93 TYR A N 1
ATOM 703 C CA . TYR A 1 93 ? 5.297 13.932 28.052 1.00 38.84 93 TYR A CA 1
ATOM 704 C C . TYR A 1 93 ? 6.130 12.773 27.509 1.00 38.84 93 TYR A C 1
ATOM 706 O O . TYR A 1 93 ? 7.328 12.702 27.762 1.00 38.84 93 TYR A O 1
ATOM 714 N N . CYS A 1 94 ? 5.491 11.857 26.783 1.00 43.56 94 CYS A N 1
ATOM 715 C CA . CYS A 1 94 ? 6.152 10.726 26.129 1.00 43.56 94 CYS A CA 1
ATOM 716 C C . CYS A 1 94 ? 6.374 11.040 24.649 1.00 43.56 94 CYS A C 1
ATOM 718 O O . CYS A 1 94 ? 5.407 11.332 23.947 1.00 43.56 94 CYS A O 1
ATOM 720 N N . ILE A 1 95 ? 7.613 10.958 24.162 1.00 44.47 95 ILE A N 1
ATOM 721 C CA . ILE A 1 95 ? 7.908 10.992 22.722 1.00 44.47 95 ILE A CA 1
ATOM 722 C C . ILE A 1 95 ? 7.971 9.547 22.218 1.00 44.47 95 ILE A C 1
ATOM 724 O O . ILE A 1 95 ? 8.725 8.744 22.763 1.00 44.47 95 ILE A O 1
ATOM 728 N N . TRP A 1 96 ? 7.178 9.225 21.192 1.00 52.03 96 TRP A N 1
ATOM 729 C CA . TRP A 1 96 ? 7.255 7.952 20.467 1.00 52.03 96 TRP A CA 1
ATOM 730 C C . TRP A 1 96 ? 7.916 8.235 19.113 1.00 52.03 96 TRP A C 1
ATOM 732 O O . TRP A 1 96 ? 7.293 8.848 18.244 1.00 52.03 96 TRP A O 1
ATOM 742 N N . ASP A 1 97 ? 9.182 7.849 18.953 1.00 40.78 97 ASP A N 1
ATOM 743 C CA . ASP A 1 97 ? 10.041 8.297 17.842 1.00 40.78 97 ASP A CA 1
ATOM 744 C C . ASP A 1 97 ? 9.659 7.731 16.457 1.00 40.78 97 ASP A C 1
ATOM 746 O O . ASP A 1 97 ? 10.076 8.275 15.436 1.00 40.78 97 ASP A O 1
ATOM 750 N N . ASN A 1 98 ? 8.803 6.703 16.388 1.00 45.94 98 ASN A N 1
ATOM 751 C CA . ASN A 1 98 ? 8.599 5.923 15.156 1.00 45.94 98 ASN A CA 1
ATOM 752 C C . ASN A 1 98 ? 7.232 6.114 14.468 1.00 45.94 98 ASN A C 1
ATOM 754 O O . ASN A 1 98 ? 6.956 5.473 13.458 1.00 45.94 98 ASN A O 1
ATOM 758 N N . GLY A 1 99 ? 6.337 6.960 14.995 1.00 51.44 99 GLY A N 1
ATOM 759 C CA . GLY A 1 99 ? 4.987 7.147 14.428 1.00 51.44 99 GLY A CA 1
ATOM 760 C C . GLY A 1 99 ? 4.032 5.951 14.595 1.00 51.44 99 GLY A C 1
ATOM 761 O O . GLY A 1 99 ? 2.887 6.017 14.145 1.00 51.44 99 GLY A O 1
ATOM 762 N N . VAL A 1 100 ? 4.477 4.888 15.268 1.00 57.31 100 VAL A N 1
ATOM 763 C CA . VAL A 1 100 ? 3.684 3.717 15.660 1.00 57.31 100 VAL A CA 1
ATOM 764 C C . VAL A 1 100 ? 2.945 4.023 16.965 1.00 57.31 100 VAL A C 1
ATOM 766 O O . VAL A 1 100 ? 3.491 4.664 17.864 1.00 57.31 100 VAL A O 1
ATOM 769 N N . SER A 1 101 ? 1.677 3.612 17.068 1.00 68.25 101 SER A N 1
ATOM 770 C CA . SER A 1 101 ? 0.911 3.836 18.296 1.00 68.25 101 SER A CA 1
ATOM 771 C C . SER A 1 101 ? 1.431 2.950 19.434 1.00 68.25 101 SER A C 1
ATOM 773 O O . SER A 1 101 ? 1.621 1.754 19.220 1.00 68.25 101 SER A O 1
ATOM 775 N N . PRO A 1 102 ? 1.609 3.475 20.657 1.00 68.88 102 PRO A N 1
ATOM 776 C CA . PRO A 1 102 ? 2.039 2.671 21.803 1.00 68.88 102 PRO A CA 1
ATOM 777 C C . PRO A 1 102 ? 0.917 1.803 22.391 1.00 68.88 102 PRO A C 1
ATOM 779 O O . PRO A 1 102 ? 1.175 0.967 23.259 1.00 68.88 102 PRO A O 1
ATOM 782 N N . GLU A 1 103 ? -0.335 2.037 21.984 1.00 77.94 103 GLU A N 1
ATOM 783 C CA . GLU A 1 103 ? -1.506 1.420 22.600 1.00 77.94 103 GLU A CA 1
ATOM 784 C C . GLU A 1 103 ? -1.783 0.038 21.992 1.00 77.94 103 GLU A C 1
ATOM 786 O O . GLU A 1 103 ? -1.995 -0.048 20.780 1.00 77.94 103 GLU A O 1
ATOM 791 N N . PRO A 1 104 ? -1.869 -1.037 22.800 1.00 84.25 104 PRO A N 1
ATOM 792 C CA . PRO A 1 104 ? -2.123 -2.391 22.305 1.00 84.25 104 PRO A CA 1
ATOM 793 C C . PRO A 1 104 ? -3.313 -2.531 21.354 1.00 84.25 104 PRO A C 1
ATOM 795 O O . PRO A 1 104 ? -3.260 -3.296 20.393 1.00 84.25 104 PRO A O 1
ATOM 798 N N . LEU A 1 105 ? -4.395 -1.790 21.597 1.00 85.50 105 LEU A N 1
ATOM 799 C CA . LEU A 1 105 ? -5.595 -1.873 20.767 1.00 85.50 105 LEU A CA 1
ATOM 800 C C . LEU A 1 105 ? -5.391 -1.332 19.346 1.00 85.50 105 LEU A C 1
ATOM 802 O O . LEU A 1 105 ? -6.041 -1.816 18.422 1.00 85.50 105 LEU A O 1
ATOM 806 N N . ASP A 1 106 ? -4.495 -0.363 19.156 1.00 80.06 106 ASP A N 1
ATOM 807 C CA . ASP A 1 106 ? -4.268 0.262 17.848 1.00 80.06 106 ASP A CA 1
ATOM 808 C C . ASP A 1 106 ? -3.545 -0.686 16.876 1.00 80.06 106 ASP A C 1
ATOM 810 O O . ASP A 1 106 ? -3.632 -0.502 15.661 1.00 80.06 106 ASP A O 1
ATOM 814 N N . HIS A 1 107 ? -2.911 -1.738 17.404 1.00 82.88 107 HIS A N 1
ATOM 815 C CA . HIS A 1 107 ? -2.307 -2.825 16.631 1.00 82.88 107 HIS A CA 1
ATOM 816 C C . HIS A 1 107 ? -3.309 -3.912 16.248 1.00 82.88 107 HIS A C 1
ATOM 818 O O . HIS A 1 107 ? -3.011 -4.715 15.381 1.00 82.88 107 HIS A O 1
ATOM 824 N N . ARG A 1 108 ? -4.523 -3.946 16.818 1.00 88.25 108 ARG A N 1
ATOM 825 C CA . ARG A 1 108 ? -5.536 -4.953 16.456 1.00 88.25 108 ARG A CA 1
ATOM 826 C C . ARG A 1 108 ? -6.261 -4.556 15.170 1.00 88.25 108 ARG A C 1
ATOM 828 O O . ARG A 1 108 ? -6.825 -3.462 15.072 1.00 88.25 108 ARG A O 1
ATOM 835 N N . ALA A 1 109 ? -6.310 -5.464 14.197 1.00 89.00 109 ALA A N 1
ATOM 836 C CA . ALA A 1 109 ? -6.902 -5.199 12.884 1.00 89.00 109 ALA A CA 1
ATOM 837 C C . ALA A 1 109 ? -8.402 -4.865 12.955 1.00 89.00 109 ALA A C 1
ATOM 839 O O . ALA A 1 109 ? -8.826 -3.858 12.390 1.00 89.00 109 ALA A O 1
ATOM 840 N N . TRP A 1 110 ? -9.189 -5.646 13.706 1.00 91.88 110 TRP A N 1
ATOM 841 C CA . TRP A 1 110 ? -10.623 -5.393 13.921 1.00 91.88 110 TRP A CA 1
ATOM 842 C C . TRP A 1 110 ? -10.892 -4.002 14.505 1.00 91.88 110 TRP A C 1
ATOM 844 O O . TRP A 1 110 ? -11.749 -3.278 14.001 1.00 91.88 110 TRP A O 1
ATOM 854 N N . ALA A 1 111 ? -10.064 -3.556 15.456 1.00 89.25 111 ALA A N 1
ATOM 855 C CA . ALA A 1 111 ? -10.210 -2.247 16.084 1.00 89.25 111 ALA A CA 1
ATOM 856 C C . ALA A 1 111 ? -10.091 -1.074 15.091 1.00 89.25 111 ALA A C 1
ATOM 858 O O . ALA A 1 111 ? -10.525 0.034 15.408 1.00 89.25 111 ALA A O 1
ATOM 859 N N . TYR A 1 112 ? -9.531 -1.285 13.891 1.00 84.94 112 TYR A N 1
ATOM 860 C CA . TYR A 1 112 ? -9.388 -0.226 12.893 1.00 84.94 112 TYR A CA 1
ATOM 861 C C . TYR A 1 112 ? -10.732 0.267 12.370 1.00 84.94 112 TYR A C 1
ATOM 863 O O . TYR A 1 112 ? -11.037 1.459 12.457 1.00 84.94 112 TYR A O 1
ATOM 871 N N . GLN A 1 113 ? -11.554 -0.653 11.858 1.00 84.06 113 GLN A N 1
ATOM 872 C CA . GLN A 1 113 ? -12.871 -0.291 11.348 1.00 84.06 113 GLN A CA 1
ATOM 873 C C . GLN A 1 113 ? -13.789 0.172 12.474 1.00 84.06 113 GLN A C 1
ATOM 875 O O . GLN A 1 113 ? -14.504 1.155 12.316 1.00 84.06 113 GLN A O 1
ATOM 880 N N . GLU A 1 114 ? -13.712 -0.469 13.638 1.00 89.00 114 GLU A N 1
ATOM 881 C CA . GLU A 1 114 ? -14.503 -0.106 14.813 1.00 89.00 114 GLU A CA 1
ATOM 882 C C . GLU A 1 114 ? -14.253 1.344 15.226 1.00 89.00 114 GLU A C 1
ATOM 884 O O . GLU A 1 114 ? -15.196 2.103 15.482 1.00 89.00 114 GLU A O 1
ATOM 889 N N . HIS A 1 115 ? -12.980 1.757 15.241 1.00 81.44 115 HIS A N 1
ATOM 890 C CA . HIS A 1 115 ? -12.611 3.133 15.526 1.00 81.44 115 HIS A CA 1
ATOM 891 C C . HIS A 1 115 ? -13.187 4.079 14.474 1.00 81.44 115 HIS A C 1
ATOM 893 O O . HIS A 1 115 ? -13.935 4.993 14.825 1.00 81.44 115 HIS A O 1
ATOM 899 N N . LEU A 1 116 ? -12.909 3.846 13.192 1.00 75.81 116 LEU A N 1
ATOM 900 C CA . LEU A 1 116 ? -13.311 4.757 12.117 1.00 75.81 116 LEU A CA 1
ATOM 901 C C . LEU A 1 116 ? -14.835 4.869 11.937 1.00 75.81 116 LEU A C 1
ATOM 903 O O . LEU A 1 116 ? -15.330 5.951 11.625 1.00 75.81 116 LEU A O 1
ATOM 907 N N . LEU A 1 117 ? -15.582 3.795 12.194 1.00 81.00 117 LEU A N 1
ATOM 908 C CA . LEU A 1 117 ? -17.045 3.757 12.077 1.00 81.00 117 LEU A CA 1
ATOM 909 C C . LEU A 1 117 ? -17.755 4.374 13.290 1.00 81.00 117 LEU A C 1
ATOM 911 O O . LEU A 1 117 ? -18.913 4.780 13.197 1.00 81.00 117 LEU A O 1
ATOM 915 N N . SER A 1 118 ? -17.070 4.485 14.431 1.00 84.12 118 SER A N 1
ATOM 916 C CA . SER A 1 118 ? -17.639 5.085 15.637 1.00 84.12 118 SER A CA 1
ATOM 917 C C . SER A 1 118 ? -17.828 6.595 15.479 1.00 84.12 118 SER A C 1
ATOM 919 O O . SER A 1 118 ? -16.854 7.353 15.404 1.00 84.12 118 SER A O 1
ATOM 921 N N . ARG A 1 119 ? -19.084 7.060 15.528 1.00 83.56 119 ARG A N 1
ATOM 922 C CA . ARG A 1 119 ? -19.421 8.500 15.487 1.00 83.56 119 ARG A CA 1
ATOM 923 C C . ARG A 1 119 ? -19.009 9.253 16.744 1.00 83.56 119 ARG A C 1
ATOM 925 O O . ARG A 1 119 ? -18.715 10.445 16.683 1.00 83.56 119 ARG A O 1
ATOM 932 N N . ARG A 1 120 ? -19.016 8.567 17.889 1.00 86.88 120 ARG A N 1
ATOM 933 C CA . ARG A 1 120 ? -18.599 9.089 19.194 1.00 86.88 120 ARG A CA 1
ATOM 934 C C . ARG A 1 120 ? -17.753 8.040 19.891 1.00 86.88 120 ARG A C 1
ATOM 936 O O . ARG A 1 120 ? -18.208 6.915 20.070 1.00 86.88 120 ARG A O 1
ATOM 943 N N . ALA A 1 121 ? -16.543 8.402 20.284 1.00 86.31 121 ALA A N 1
ATOM 944 C CA . ALA A 1 121 ? -15.577 7.475 20.847 1.00 86.31 121 ALA A CA 1
ATOM 945 C C . ALA A 1 121 ? -14.931 8.063 22.100 1.00 86.31 121 ALA A C 1
ATOM 947 O O . ALA A 1 121 ? -14.425 9.185 22.078 1.00 86.31 121 ALA A O 1
ATOM 948 N N . LEU A 1 122 ? -14.908 7.276 23.173 1.00 89.00 122 LEU A N 1
ATOM 949 C CA . LEU A 1 122 ? -14.147 7.550 24.384 1.00 89.00 122 LEU A CA 1
ATOM 950 C C . LEU A 1 122 ? -13.038 6.509 24.507 1.00 89.00 122 LEU A C 1
ATOM 952 O O . LEU A 1 122 ? -13.306 5.331 24.726 1.00 89.00 122 LEU A O 1
ATOM 956 N N . THR A 1 123 ? -11.795 6.943 24.332 1.00 85.31 123 THR A N 1
ATOM 957 C CA . THR A 1 123 ? -10.621 6.069 24.293 1.00 85.31 123 THR A CA 1
ATOM 958 C C . THR A 1 123 ? -9.771 6.246 25.539 1.00 85.31 123 THR A C 1
ATOM 960 O O . THR A 1 123 ? -9.262 7.339 25.787 1.00 85.31 123 THR A O 1
ATOM 963 N N . TYR A 1 124 ? -9.610 5.164 26.293 1.00 85.81 124 TYR A N 1
ATOM 964 C CA . TYR A 1 124 ? -8.750 5.060 27.467 1.00 85.81 124 TYR A CA 1
ATOM 965 C C . TYR A 1 124 ? -7.393 4.479 27.055 1.00 85.81 124 TYR A C 1
ATOM 967 O O . TYR A 1 124 ? -7.228 3.261 26.976 1.00 85.81 124 TYR A O 1
ATOM 975 N N . GLY A 1 125 ? -6.443 5.359 26.747 1.00 76.81 125 GLY A N 1
ATOM 976 C CA . GLY A 1 125 ? -5.043 5.010 26.507 1.00 76.81 125 GLY A CA 1
ATOM 977 C C . GLY A 1 125 ? -4.230 4.927 27.801 1.00 76.81 125 GLY A C 1
ATOM 978 O O . GLY A 1 125 ? -4.775 5.029 28.899 1.00 76.81 125 GLY A O 1
ATOM 979 N N . THR A 1 126 ? -2.921 4.733 27.670 1.00 73.81 126 THR A N 1
ATOM 980 C CA . THR A 1 126 ? -2.012 4.455 28.791 1.00 73.81 126 THR A CA 1
ATOM 981 C C . THR A 1 126 ? -1.881 5.662 29.736 1.00 73.81 126 THR A C 1
ATOM 983 O O . THR A 1 126 ? -2.253 5.521 30.901 1.00 73.81 126 THR A O 1
ATOM 986 N N . PRO A 1 127 ? -1.494 6.870 29.273 1.00 64.81 127 PRO A N 1
ATOM 987 C CA . PRO A 1 127 ? -1.652 8.093 30.066 1.00 64.81 127 PRO A CA 1
ATOM 988 C C . PRO A 1 127 ? -2.820 8.980 29.596 1.00 64.81 127 PRO A C 1
ATOM 990 O O . PRO A 1 127 ? -2.994 10.091 30.095 1.00 64.81 127 PRO A O 1
ATOM 993 N N . THR A 1 128 ? -3.606 8.547 28.601 1.00 69.62 128 THR A N 1
ATOM 994 C CA . THR A 1 128 ? -4.512 9.446 27.863 1.00 69.62 128 THR A CA 1
ATOM 995 C C . THR A 1 128 ? -5.978 9.061 27.986 1.00 69.62 128 THR A C 1
ATOM 997 O O . THR A 1 128 ? -6.344 7.891 27.908 1.00 69.62 128 THR A O 1
ATOM 1000 N N . LEU A 1 129 ? -6.841 10.068 28.098 1.00 76.94 129 LEU A N 1
ATOM 1001 C CA . LEU A 1 129 ? -8.269 9.919 27.836 1.00 76.94 129 LEU A CA 1
ATOM 1002 C C . LEU A 1 129 ? -8.611 10.784 26.631 1.00 76.94 129 LEU A C 1
ATOM 1004 O O . LEU A 1 129 ? -8.285 11.967 26.605 1.00 76.94 129 LEU A O 1
ATOM 1008 N N . THR A 1 130 ? -9.251 10.206 25.622 1.00 76.44 130 THR A N 1
ATOM 1009 C CA . THR A 1 130 ? -9.575 10.926 24.386 1.00 76.44 130 THR A CA 1
ATOM 1010 C C . THR A 1 130 ? -11.047 10.797 24.056 1.00 76.44 130 THR A C 1
ATOM 1012 O O . THR A 1 130 ? -11.568 9.691 23.965 1.00 76.44 130 THR A O 1
ATOM 1015 N N . TRP A 1 131 ? -11.700 11.931 23.835 1.00 79.75 131 TRP A N 1
ATOM 1016 C CA . TRP A 1 131 ? -13.039 12.029 23.274 1.00 79.75 131 TRP A CA 1
ATOM 1017 C C . TRP A 1 131 ? -12.954 12.428 21.806 1.00 79.75 131 TRP A C 1
ATOM 1019 O O . TRP A 1 131 ? -12.348 13.444 21.465 1.00 79.75 131 TRP A O 1
ATOM 1029 N N . ARG A 1 132 ? -13.605 11.664 20.936 1.00 79.31 132 ARG A N 1
ATOM 1030 C CA . ARG A 1 132 ? -13.782 12.003 19.525 1.00 79.31 132 ARG A CA 1
ATOM 1031 C C . ARG A 1 132 ? -15.263 12.004 19.184 1.00 79.31 132 ARG A C 1
ATOM 1033 O O . ARG A 1 132 ? -15.987 11.088 19.561 1.00 79.31 132 ARG A O 1
ATOM 1040 N N . CYS A 1 133 ? -15.688 13.001 18.420 1.00 78.50 133 CYS A N 1
ATOM 1041 C CA . CYS A 1 133 ? -16.990 13.040 17.766 1.00 78.50 133 CYS A CA 1
ATOM 1042 C C . CYS A 1 133 ? -16.878 13.687 16.374 1.00 78.50 133 CYS A C 1
ATOM 1044 O O . CYS A 1 133 ? -15.789 14.077 15.949 1.00 78.50 133 CYS A O 1
ATOM 1046 N N . GLU A 1 134 ? -17.995 13.827 15.659 1.00 68.88 134 GLU A N 1
ATOM 1047 C CA . GLU A 1 134 ? -18.024 14.448 14.323 1.00 68.88 134 GLU A CA 1
ATOM 1048 C C . GLU A 1 134 ? -17.584 15.924 14.322 1.00 68.88 134 GLU A C 1
ATOM 1050 O O . GLU A 1 134 ? -17.030 16.411 13.329 1.00 68.88 134 GLU A O 1
ATOM 1055 N N . GLU A 1 135 ? -17.773 16.629 15.438 1.00 69.75 135 GLU A N 1
ATOM 1056 C CA . GLU A 1 135 ? -17.430 18.047 15.587 1.00 69.75 135 GLU A CA 1
ATOM 1057 C C . GLU A 1 135 ? -15.955 18.262 15.941 1.00 69.75 135 GLU A C 1
ATOM 1059 O O . GLU A 1 135 ? -15.370 19.281 15.569 1.00 69.75 135 GLU A O 1
ATOM 1064 N N . GLY A 1 136 ? -15.307 17.290 16.589 1.00 59.88 136 GLY A N 1
ATOM 1065 C CA . GLY A 1 136 ? -13.919 17.451 16.996 1.00 59.88 136 GLY A CA 1
ATOM 1066 C C . GLY A 1 136 ? -13.350 16.336 17.864 1.00 59.88 136 GLY A C 1
ATOM 1067 O O . GLY A 1 136 ? -14.011 15.359 18.215 1.00 59.88 136 GLY A O 1
ATOM 1068 N N . LEU A 1 137 ? -12.076 16.527 18.198 1.00 66.38 137 LEU A N 1
ATOM 1069 C CA . LEU A 1 137 ? -11.266 15.662 19.045 1.00 66.38 137 LEU A CA 1
ATOM 1070 C C . LEU A 1 137 ? -10.814 16.464 20.268 1.00 66.38 137 LEU A C 1
ATOM 1072 O O . LEU A 1 137 ? -10.233 17.540 20.117 1.00 66.38 137 LEU A O 1
ATOM 1076 N N . GLN A 1 138 ? -11.044 15.919 21.455 1.00 66.94 138 GLN A N 1
ATOM 1077 C CA . GLN A 1 138 ? -10.553 16.443 22.720 1.00 66.94 138 GLN A CA 1
ATOM 1078 C C . GLN A 1 138 ? -9.718 15.370 23.415 1.00 66.94 138 GLN A C 1
ATOM 1080 O O . GLN A 1 138 ? -10.156 14.235 23.580 1.00 66.94 138 GLN A O 1
ATOM 1085 N N . THR A 1 139 ? -8.513 15.732 23.838 1.00 62.91 139 THR A N 1
ATOM 1086 C CA . THR A 1 139 ? -7.615 14.838 24.574 1.00 62.91 139 THR A CA 1
ATOM 1087 C C . THR A 1 139 ? -7.350 15.436 25.946 1.00 62.91 139 THR A C 1
ATOM 1089 O O . THR A 1 139 ? -7.029 16.618 26.061 1.00 62.91 139 THR A O 1
ATOM 1092 N N . TRP A 1 140 ? -7.475 14.613 26.981 1.00 58.25 140 TRP A N 1
ATOM 1093 C CA . TRP A 1 140 ? -7.026 14.917 28.330 1.00 58.25 140 TRP A CA 1
ATOM 1094 C C . TRP A 1 140 ? -5.678 14.238 28.567 1.00 58.25 140 TRP A C 1
ATOM 1096 O O . TRP A 1 140 ? -5.481 13.078 28.199 1.00 58.25 140 TRP A O 1
ATOM 1106 N N . ASN A 1 141 ? -4.763 14.983 29.190 1.00 51.94 141 ASN A N 1
ATOM 1107 C CA . ASN A 1 141 ? -3.436 14.531 29.622 1.00 51.94 141 ASN A CA 1
ATOM 1108 C C . ASN A 1 141 ? -2.470 14.115 28.499 1.00 51.94 141 ASN A C 1
ATOM 1110 O O . ASN A 1 141 ? -1.512 13.395 28.749 1.00 51.94 141 ASN A O 1
ATOM 1114 N N . SER A 1 142 ? -2.680 14.580 27.261 1.00 51.69 142 SER A N 1
ATOM 1115 C CA . SER A 1 142 ? -1.703 14.401 26.183 1.00 51.69 142 SER A CA 1
ATOM 1116 C C . SER A 1 142 ? -1.937 15.338 25.000 1.00 51.69 142 SER A C 1
ATOM 1118 O O . SER A 1 142 ? -3.066 15.540 24.557 1.00 51.69 142 SER A O 1
ATOM 1120 N N . TRP A 1 143 ? -0.846 15.872 24.447 1.00 41.19 143 TRP A N 1
ATOM 1121 C CA . TRP A 1 143 ? -0.834 16.589 23.167 1.00 41.19 143 TRP A CA 1
ATOM 1122 C C . TRP A 1 143 ? -0.614 15.644 21.964 1.00 41.19 143 TRP A C 1
ATOM 1124 O O . TRP A 1 143 ? -0.718 16.082 20.819 1.00 41.19 143 TRP A O 1
ATOM 1134 N N . LEU A 1 144 ? -0.338 14.351 22.202 1.00 42.81 144 LEU A N 1
ATOM 1135 C CA . LEU A 1 144 ? 0.201 13.409 21.206 1.00 42.81 144 LEU A CA 1
ATOM 1136 C C . LEU A 1 144 ? -0.825 12.888 20.197 1.00 42.81 144 LEU A C 1
ATOM 1138 O O . LEU A 1 144 ? -0.491 12.697 19.028 1.00 42.81 144 LEU A O 1
ATOM 1142 N N . ARG A 1 145 ? -2.100 12.738 20.576 1.00 45.88 145 ARG A N 1
ATOM 1143 C CA . ARG A 1 145 ? -3.132 12.272 19.629 1.00 45.88 145 ARG A CA 1
ATOM 1144 C C . ARG A 1 145 ? -3.534 13.307 18.572 1.00 45.88 145 ARG A C 1
ATOM 1146 O O . ARG A 1 145 ? -4.292 12.976 17.667 1.00 45.88 145 ARG A O 1
ATOM 1153 N N . LYS A 1 146 ? -2.968 14.524 18.585 1.00 35.97 146 LYS A N 1
ATOM 1154 C CA . LYS A 1 146 ? -3.077 15.450 17.439 1.00 35.97 146 LYS A CA 1
ATOM 1155 C C . LYS A 1 146 ? -2.408 14.904 16.168 1.00 35.97 146 LYS A C 1
ATOM 1157 O O . LYS A 1 146 ? -2.800 15.330 15.081 1.00 35.97 146 LYS A O 1
ATOM 1162 N N . HIS A 1 147 ? -1.438 13.987 16.288 1.00 34.69 147 HIS A N 1
ATOM 1163 C CA . HIS A 1 147 ? -0.752 13.376 15.141 1.00 34.69 147 HIS A CA 1
ATOM 1164 C C . HIS A 1 147 ? -1.516 12.196 14.530 1.00 34.69 147 HIS A C 1
ATOM 1166 O O . HIS A 1 147 ? -1.486 12.042 13.314 1.00 34.69 147 HIS A O 1
ATOM 1172 N N . GLN A 1 148 ? -2.345 11.495 15.312 1.00 40.38 148 GLN A N 1
ATOM 1173 C CA . GLN A 1 148 ? -3.487 10.728 14.798 1.00 40.38 148 GLN A CA 1
ATOM 1174 C C . GLN A 1 148 ? -4.665 11.676 14.503 1.00 40.38 148 GLN A C 1
ATOM 1176 O O . GLN A 1 148 ? -5.815 11.435 14.870 1.00 40.38 148 GLN A O 1
ATOM 1181 N N . LYS A 1 149 ? -4.417 12.749 13.738 1.00 36.09 149 LYS A N 1
ATOM 1182 C CA . LYS A 1 149 ? -5.422 13.149 12.750 1.00 36.09 149 LYS A CA 1
ATOM 1183 C C . LYS A 1 149 ? -5.496 11.985 11.764 1.00 36.09 149 LYS A C 1
ATOM 1185 O O . LYS A 1 149 ? -4.938 12.061 10.670 1.00 36.09 149 LYS A O 1
ATOM 1190 N N . GLU A 1 150 ? -6.150 10.899 12.179 1.00 43.34 150 GLU A N 1
ATOM 1191 C CA . GLU A 1 150 ? -6.755 9.961 11.256 1.00 43.34 150 GLU A CA 1
ATOM 1192 C C . GLU A 1 150 ? -7.508 10.846 10.278 1.00 43.34 150 GLU A C 1
ATOM 1194 O O . GLU A 1 150 ? -8.412 11.613 10.623 1.00 43.34 150 GLU A O 1
ATOM 1199 N N . THR A 1 151 ? -6.983 10.876 9.064 1.00 35.00 151 THR A N 1
ATOM 1200 C CA . THR A 1 151 ? -7.312 11.820 7.997 1.00 35.00 151 THR A CA 1
ATOM 1201 C C . THR A 1 151 ? -8.674 11.487 7.387 1.00 35.00 151 THR A C 1
ATOM 1203 O O . THR A 1 151 ? -8.994 11.861 6.265 1.00 35.00 151 THR A O 1
ATOM 1206 N N . THR A 1 152 ? -9.500 10.805 8.164 1.00 39.81 152 THR A N 1
ATOM 1207 C CA . THR A 1 152 ? -10.661 10.040 7.772 1.00 39.81 152 THR A CA 1
ATOM 1208 C C . THR A 1 152 ? -11.784 10.383 8.736 1.00 39.81 152 THR A C 1
ATOM 1210 O O . THR A 1 152 ? -12.376 9.532 9.386 1.00 39.81 152 THR A O 1
ATOM 1213 N N . LYS A 1 153 ? -12.175 11.667 8.741 1.00 41.47 153 LYS A N 1
ATOM 1214 C CA . LYS A 1 153 ? -13.621 11.887 8.643 1.00 41.47 153 LYS A CA 1
ATOM 1215 C C . LYS A 1 153 ? -14.019 11.147 7.370 1.00 41.47 153 LYS A C 1
ATOM 1217 O O . LYS A 1 153 ? -13.497 11.512 6.313 1.00 41.47 153 LYS A O 1
ATOM 1222 N N . LEU A 1 154 ? -14.835 10.096 7.488 1.00 44.50 154 LEU A N 1
ATOM 1223 C CA . LEU A 1 154 ? -15.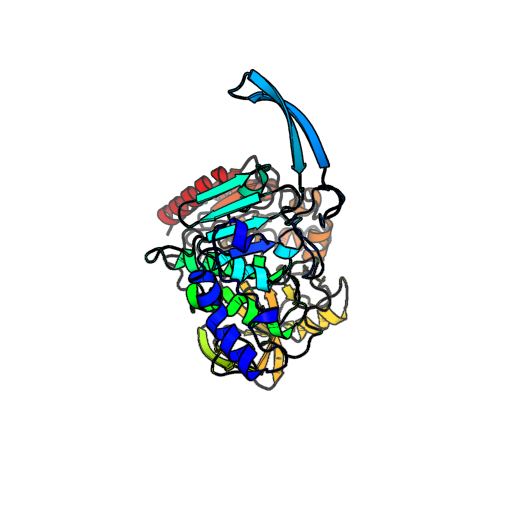527 9.492 6.348 1.00 44.50 154 LEU A CA 1
ATOM 1224 C C . LEU A 1 154 ? -15.969 10.653 5.457 1.00 44.50 154 LEU A C 1
ATOM 1226 O O . LEU A 1 154 ? -16.636 11.580 5.926 1.00 44.50 154 LEU A O 1
ATOM 1230 N N . LEU A 1 155 ? -15.389 10.713 4.259 1.00 41.97 155 LEU A N 1
ATOM 1231 C CA . LEU A 1 155 ? -15.390 11.922 3.446 1.00 41.97 155 LEU A CA 1
ATOM 1232 C C . LEU A 1 155 ? -16.849 12.365 3.248 1.00 41.97 155 LEU A C 1
ATOM 1234 O O . LEU A 1 155 ? -17.653 11.543 2.803 1.00 41.97 155 LEU A O 1
ATOM 1238 N N . PRO A 1 156 ? -17.214 13.625 3.572 1.00 37.59 156 PRO A N 1
ATOM 1239 C CA . PRO A 1 156 ? -18.578 14.105 3.385 1.00 37.59 156 PRO A CA 1
ATOM 1240 C C . PRO A 1 156 ? -19.038 13.830 1.954 1.00 37.59 156 PRO A C 1
ATOM 1242 O O . PRO A 1 156 ? -18.263 14.059 1.020 1.00 37.59 156 PRO A O 1
ATOM 1245 N N . GLN A 1 157 ? -20.276 13.355 1.785 1.00 37.31 157 GLN A N 1
ATOM 1246 C CA . GLN A 1 157 ? -20.866 13.139 0.462 1.00 37.31 157 GLN A CA 1
ATOM 1247 C C . GLN A 1 157 ? -20.670 14.397 -0.404 1.00 37.31 157 GLN A C 1
ATOM 1249 O O . GLN A 1 157 ? -21.057 15.494 -0.002 1.00 37.31 157 GLN A O 1
ATOM 1254 N N . GLY A 1 158 ? -20.032 14.244 -1.572 1.00 35.34 158 GLY A N 1
ATOM 1255 C CA . GLY A 1 158 ? -19.835 15.331 -2.544 1.00 35.34 158 GLY A CA 1
ATOM 1256 C C . GLY A 1 158 ? -18.395 15.816 -2.776 1.00 35.34 158 GLY A C 1
ATOM 1257 O O . GLY A 1 158 ? -18.216 16.830 -3.448 1.00 35.34 158 GLY A O 1
ATOM 1258 N N . ARG A 1 159 ? -17.354 15.139 -2.262 1.00 43.38 159 ARG A N 1
ATOM 1259 C CA . ARG A 1 159 ? -15.949 15.423 -2.642 1.00 43.38 159 ARG A CA 1
ATOM 1260 C C . ARG A 1 159 ? -15.503 14.689 -3.915 1.00 43.38 159 ARG A C 1
ATOM 1262 O O . ARG A 1 159 ? -16.123 13.721 -4.337 1.00 43.38 159 ARG A O 1
ATOM 1269 N N . SER A 1 160 ? -14.409 15.166 -4.524 1.00 44.91 160 SER A N 1
ATOM 1270 C CA . SER A 1 160 ? -13.821 14.588 -5.743 1.00 44.91 160 SER A CA 1
ATOM 1271 C C . SER A 1 160 ? -13.484 13.103 -5.575 1.00 44.91 160 SER A C 1
ATOM 1273 O O . SER A 1 160 ? -12.857 12.710 -4.590 1.00 44.91 160 SER A O 1
ATOM 1275 N N . ARG A 1 161 ? -13.844 12.314 -6.593 1.00 48.19 161 ARG A N 1
ATOM 1276 C CA . ARG A 1 161 ? -13.545 10.886 -6.794 1.00 48.19 161 ARG A CA 1
ATOM 1277 C C . ARG A 1 161 ? -12.105 10.501 -6.416 1.00 48.19 161 ARG A C 1
ATOM 1279 O O . ARG A 1 161 ? -11.863 9.494 -5.764 1.00 48.19 161 ARG A O 1
ATOM 1286 N N . TYR A 1 162 ? -11.149 11.363 -6.752 1.00 46.47 162 TYR A N 1
ATOM 1287 C CA . TYR A 1 162 ? -9.727 11.177 -6.459 1.00 46.47 162 TYR A CA 1
ATOM 1288 C C . TYR A 1 162 ? -9.407 11.060 -4.956 1.00 46.47 162 TYR A C 1
ATOM 1290 O O . TYR A 1 162 ? -8.595 10.231 -4.552 1.00 46.47 162 TYR A O 1
ATOM 1298 N N . LEU A 1 163 ? -10.073 11.850 -4.107 1.00 48.88 163 LEU A N 1
ATOM 1299 C CA . LEU A 1 163 ? -9.815 11.849 -2.662 1.00 48.88 163 LEU A CA 1
ATOM 1300 C C . LEU A 1 163 ? -10.269 10.548 -1.989 1.00 48.88 163 LEU A C 1
ATOM 1302 O O . LEU A 1 163 ? -9.672 10.158 -0.989 1.00 48.88 163 LEU A O 1
ATOM 1306 N N . TYR A 1 164 ? -11.282 9.873 -2.541 1.00 52.50 164 TYR A N 1
ATOM 1307 C CA . TYR A 1 164 ? -11.744 8.571 -2.053 1.00 52.50 164 TYR A CA 1
ATOM 1308 C C . TYR A 1 164 ? -10.735 7.458 -2.371 1.00 52.50 164 TYR A C 1
ATOM 1310 O O . TYR A 1 164 ? -10.411 6.662 -1.491 1.00 52.50 164 TYR A O 1
ATOM 1318 N N . LYS A 1 165 ? -10.154 7.456 -3.580 1.00 58.94 165 LYS A N 1
ATOM 1319 C CA . LYS A 1 165 ? -9.127 6.478 -3.986 1.00 58.94 165 LYS A CA 1
ATOM 1320 C C . LYS A 1 165 ? -7.880 6.533 -3.109 1.00 58.94 165 LYS A C 1
ATOM 1322 O O . LYS A 1 165 ? -7.421 5.504 -2.616 1.00 58.94 165 LYS A O 1
ATOM 1327 N N . GLU A 1 166 ? -7.351 7.733 -2.886 1.00 59.72 166 GLU A N 1
ATOM 1328 C CA . GLU A 1 166 ? -6.152 7.916 -2.063 1.00 59.72 166 GLU A CA 1
ATOM 1329 C C . GLU A 1 166 ? -6.424 7.635 -0.580 1.00 59.72 166 GLU A C 1
ATOM 1331 O O . GLU A 1 166 ? -5.571 7.080 0.113 1.00 59.72 166 GLU A O 1
ATOM 1336 N N . ALA A 1 167 ? -7.633 7.947 -0.096 1.00 64.38 167 ALA A N 1
ATOM 1337 C CA . ALA A 1 167 ? -8.050 7.577 1.252 1.00 64.38 167 ALA A CA 1
ATOM 1338 C C . ALA A 1 167 ? -8.086 6.052 1.434 1.00 64.38 167 ALA A C 1
ATOM 1340 O O . ALA A 1 167 ? -7.558 5.559 2.427 1.00 64.38 167 ALA A O 1
ATOM 1341 N N . TRP A 1 168 ? -8.637 5.304 0.470 1.00 73.56 168 TRP A N 1
ATOM 1342 C CA . TRP A 1 168 ? -8.691 3.841 0.535 1.00 73.56 168 TRP A CA 1
ATOM 1343 C C . TRP A 1 168 ? -7.299 3.197 0.554 1.00 73.56 168 TRP A C 1
ATOM 1345 O O . TRP A 1 168 ? -7.020 2.375 1.423 1.00 73.56 168 TRP A O 1
ATOM 1355 N N . LYS A 1 169 ? -6.389 3.608 -0.342 1.00 74.25 169 LYS A N 1
ATOM 1356 C CA . LYS A 1 169 ? -4.997 3.110 -0.359 1.00 74.25 169 LYS A CA 1
ATOM 1357 C C . LYS A 1 169 ? -4.290 3.360 0.977 1.00 74.25 169 LYS A C 1
ATOM 1359 O O . LYS A 1 169 ? -3.641 2.463 1.511 1.00 74.25 169 LYS A O 1
ATOM 1364 N N . GLY A 1 170 ? -4.454 4.562 1.537 1.00 71.00 170 GLY A N 1
ATOM 1365 C CA . GLY A 1 170 ? -3.919 4.910 2.854 1.00 71.00 170 GLY A CA 1
ATOM 1366 C C . GLY A 1 170 ? -4.523 4.071 3.984 1.00 71.00 170 GLY A C 1
ATOM 1367 O O . GLY A 1 170 ? -3.789 3.608 4.856 1.00 71.00 170 GLY A O 1
ATOM 1368 N N . MET A 1 171 ? -5.836 3.819 3.942 1.00 74.62 171 MET A N 1
ATOM 1369 C CA . MET A 1 171 ? -6.513 2.946 4.904 1.00 74.62 171 MET A CA 1
ATOM 1370 C C . MET A 1 171 ? -5.984 1.516 4.845 1.00 74.62 171 MET A C 1
ATOM 1372 O O . MET A 1 171 ? -5.668 0.948 5.884 1.00 74.62 171 MET A O 1
ATOM 1376 N N . VAL A 1 172 ? -5.851 0.944 3.645 1.00 81.88 172 VAL A N 1
ATOM 1377 C CA . VAL A 1 172 ? -5.318 -0.412 3.453 1.00 81.88 172 VAL A CA 1
ATOM 1378 C C . VAL A 1 172 ? -3.879 -0.509 3.961 1.00 81.88 172 VAL A C 1
ATOM 1380 O O . VAL A 1 172 ? -3.554 -1.470 4.653 1.00 81.88 172 VAL A O 1
ATOM 1383 N N . ALA A 1 173 ? -3.035 0.491 3.690 1.00 77.06 173 ALA A N 1
ATOM 1384 C CA . ALA A 1 173 ? -1.659 0.505 4.179 1.00 77.06 173 ALA A CA 1
ATOM 1385 C C . ALA A 1 173 ? -1.593 0.500 5.719 1.00 77.06 173 ALA A C 1
ATOM 1387 O O . ALA A 1 173 ? -0.910 -0.342 6.299 1.00 77.06 173 ALA A O 1
ATOM 1388 N N . ILE A 1 174 ? -2.366 1.364 6.390 1.00 73.62 174 ILE A N 1
ATOM 1389 C CA . ILE A 1 174 ? -2.437 1.409 7.865 1.00 73.62 174 ILE A CA 1
ATOM 1390 C C . ILE A 1 174 ? -3.037 0.117 8.431 1.00 73.62 174 ILE A C 1
ATOM 1392 O O . ILE A 1 174 ? -2.544 -0.415 9.422 1.00 73.62 174 ILE A O 1
ATOM 1396 N N . TYR A 1 175 ? -4.098 -0.394 7.810 1.00 83.38 175 TYR A N 1
ATOM 1397 C CA . TYR A 1 175 ? -4.764 -1.626 8.217 1.00 83.38 175 TYR A CA 1
ATOM 1398 C C . TYR A 1 175 ? -3.844 -2.844 8.107 1.00 83.38 175 TYR A C 1
ATOM 1400 O O . TYR A 1 175 ? -3.820 -3.681 9.002 1.00 83.38 175 TYR A O 1
ATOM 1408 N N . SER A 1 176 ? -3.072 -2.940 7.023 1.00 85.50 176 SER A N 1
ATOM 1409 C CA . SER A 1 176 ? -2.210 -4.093 6.748 1.00 85.50 176 SER A CA 1
ATOM 1410 C C . SER A 1 176 ? -1.081 -4.282 7.761 1.00 85.50 176 SER A C 1
ATOM 1412 O O . SER A 1 176 ? -0.634 -5.411 7.929 1.00 85.50 176 SER A O 1
ATOM 1414 N N . TYR A 1 177 ? -0.684 -3.208 8.458 1.00 77.75 177 TYR A N 1
ATOM 1415 C CA . TYR A 1 177 ? 0.282 -3.227 9.564 1.00 77.75 177 TYR A CA 1
ATOM 1416 C C . TYR A 1 177 ? -0.266 -3.891 10.840 1.00 77.75 177 TYR A C 1
ATOM 1418 O O . TYR A 1 177 ? 0.482 -4.162 11.768 1.00 77.75 177 TYR A O 1
ATOM 1426 N N . ARG A 1 178 ? -1.582 -4.104 10.930 1.00 83.50 178 ARG A N 1
ATOM 1427 C CA . ARG A 1 178 ? -2.234 -4.543 12.164 1.00 83.50 178 ARG A CA 1
ATOM 1428 C C . ARG A 1 178 ? -2.296 -6.062 12.284 1.00 83.50 178 ARG A C 1
ATOM 1430 O O . ARG A 1 178 ? -2.534 -6.777 11.308 1.00 83.50 178 ARG A O 1
ATOM 1437 N N . ASP A 1 179 ? -2.204 -6.516 13.524 1.00 87.25 179 ASP A N 1
ATOM 1438 C CA . ASP A 1 179 ? -2.234 -7.907 13.936 1.00 87.25 179 ASP A CA 1
ATOM 1439 C C . ASP A 1 179 ? -3.632 -8.519 13.829 1.00 87.25 179 ASP A C 1
ATOM 1441 O O . ASP A 1 179 ? -4.660 -7.923 14.194 1.00 87.25 179 ASP A O 1
ATOM 1445 N N . LEU A 1 180 ? -3.645 -9.777 13.398 1.00 87.00 180 LEU A N 1
ATOM 1446 C CA . LEU A 1 180 ? -4.806 -10.651 13.385 1.00 87.00 180 LEU A CA 1
ATOM 1447 C C . LEU A 1 180 ? -4.526 -11.901 14.207 1.00 87.00 180 LEU A C 1
ATOM 1449 O O . LEU A 1 180 ? -3.510 -12.562 14.027 1.00 87.00 180 LEU A O 1
ATOM 1453 N N . THR A 1 181 ? -5.478 -12.268 15.062 1.00 86.81 181 THR A N 1
ATOM 1454 C CA . THR A 1 181 ? -5.465 -13.579 15.721 1.00 86.81 181 THR A CA 1
ATOM 1455 C C . THR A 1 181 ? -5.776 -14.691 14.724 1.00 86.81 181 THR A C 1
ATOM 1457 O O . THR A 1 181 ? -5.131 -15.736 14.748 1.00 86.81 181 THR A O 1
ATOM 1460 N N . PHE A 1 182 ? -6.746 -14.447 13.837 1.00 88.12 182 PHE A N 1
ATOM 1461 C CA . PHE A 1 182 ? -7.152 -15.375 12.792 1.00 88.12 182 PHE A CA 1
ATOM 1462 C C . PHE A 1 182 ? -6.863 -14.761 11.419 1.00 88.12 182 PHE A C 1
ATOM 1464 O O . PHE A 1 182 ? -7.484 -13.757 11.059 1.00 88.12 182 PHE A O 1
ATOM 1471 N N . PRO A 1 183 ? -5.931 -15.343 10.648 1.00 87.75 183 PRO A N 1
ATOM 1472 C CA . PRO A 1 183 ? -5.689 -15.031 9.244 1.00 87.75 183 PRO A CA 1
ATOM 1473 C C . PRO A 1 183 ? -6.955 -14.686 8.443 1.00 87.75 183 PRO A C 1
ATOM 1475 O O . PRO A 1 183 ? -7.033 -13.652 7.776 1.00 87.75 183 PRO A O 1
ATOM 1478 N N . GLU A 1 184 ? -7.980 -15.524 8.531 1.00 88.75 184 GLU A N 1
ATOM 1479 C CA . GLU A 1 184 ? -9.191 -15.461 7.716 1.00 88.75 184 GLU A CA 1
ATOM 1480 C C . GLU A 1 184 ? -9.981 -14.151 7.906 1.00 88.75 184 GLU A C 1
ATOM 1482 O O . GLU A 1 184 ? -10.754 -13.756 7.033 1.00 88.75 184 GLU A O 1
ATOM 1487 N N . ASP A 1 185 ? -9.738 -13.416 8.989 1.00 90.94 185 ASP A N 1
ATOM 1488 C CA . ASP A 1 185 ? -10.424 -12.164 9.305 1.00 90.94 185 ASP A CA 1
ATOM 1489 C C . ASP A 1 185 ? -9.897 -10.936 8.538 1.00 90.94 185 ASP A C 1
ATOM 1491 O O . ASP A 1 185 ? -10.485 -9.860 8.644 1.00 90.94 185 ASP A O 1
ATOM 1495 N N . LYS A 1 186 ? -8.857 -11.071 7.697 1.00 92.69 186 LYS A N 1
ATOM 1496 C CA . LYS A 1 186 ? -8.248 -9.939 6.951 1.00 92.69 186 LYS A CA 1
ATOM 1497 C C . LYS A 1 186 ? -9.229 -9.135 6.092 1.00 92.69 186 LYS A C 1
ATOM 1499 O O . LYS A 1 186 ? -9.068 -7.934 5.924 1.00 92.69 186 LYS A O 1
ATOM 1504 N N . LEU A 1 187 ? -10.224 -9.791 5.498 1.00 93.06 187 LEU A N 1
ATOM 1505 C CA . LEU A 1 187 ? -11.261 -9.109 4.714 1.00 93.06 187 LEU A CA 1
ATOM 1506 C C . LEU A 1 187 ? -12.450 -8.680 5.593 1.00 93.06 187 LEU A C 1
ATOM 1508 O O . LEU A 1 187 ? -12.799 -7.498 5.566 1.00 93.06 187 LEU A O 1
ATOM 1512 N N . PRO A 1 188 ? -13.035 -9.558 6.440 1.00 92.38 188 PRO A N 1
ATOM 1513 C CA . PRO A 1 188 ? -14.096 -9.163 7.370 1.00 92.38 188 PRO A CA 1
ATOM 1514 C C . PRO A 1 188 ? -13.771 -7.935 8.233 1.00 92.38 188 PRO A C 1
ATOM 1516 O O . PRO A 1 188 ? -14.613 -7.043 8.354 1.00 92.38 188 PRO A O 1
ATOM 1519 N N . ALA A 1 189 ? -12.547 -7.847 8.763 1.00 90.94 189 ALA A N 1
ATOM 1520 C CA . ALA A 1 189 ? -12.122 -6.801 9.694 1.00 90.94 189 ALA A CA 1
ATOM 1521 C C . ALA A 1 189 ? -11.965 -5.398 9.069 1.00 90.94 189 ALA A C 1
ATOM 1523 O O . ALA A 1 189 ? -11.722 -4.436 9.795 1.00 90.94 189 ALA A O 1
ATOM 1524 N N . ILE A 1 190 ? -12.112 -5.260 7.746 1.00 88.31 190 ILE A N 1
ATOM 1525 C CA . ILE A 1 190 ? -12.152 -3.965 7.041 1.00 88.31 190 ILE A CA 1
ATOM 1526 C C . ILE A 1 190 ? -13.369 -3.828 6.107 1.00 88.31 190 ILE A C 1
ATOM 1528 O O . ILE A 1 190 ? -13.578 -2.783 5.490 1.00 88.31 190 ILE A O 1
ATOM 1532 N N . SER A 1 191 ? -14.192 -4.872 5.993 1.00 88.25 191 SER A N 1
ATOM 1533 C CA . SER A 1 191 ? -15.270 -4.980 4.999 1.00 88.25 191 SER A CA 1
ATOM 1534 C C . SER A 1 191 ? -16.289 -3.837 5.056 1.00 88.25 191 SER A C 1
ATOM 1536 O O . SER A 1 191 ? -16.761 -3.378 4.014 1.00 88.25 191 SER A O 1
ATOM 1538 N N . ALA A 1 192 ? -16.585 -3.316 6.250 1.00 81.12 192 ALA A N 1
ATOM 1539 C CA . ALA A 1 192 ? -17.479 -2.175 6.412 1.00 81.12 192 ALA A CA 1
ATOM 1540 C C . ALA A 1 192 ? -16.889 -0.895 5.802 1.00 81.12 192 ALA A C 1
ATOM 1542 O O . ALA A 1 192 ? -17.570 -0.207 5.046 1.00 81.12 192 ALA A O 1
ATOM 1543 N N . LEU A 1 193 ? -15.606 -0.611 6.049 1.00 77.12 193 LEU A N 1
ATOM 1544 C CA . LEU A 1 193 ? -14.921 0.533 5.435 1.00 77.12 193 LEU A CA 1
ATOM 1545 C C . LEU A 1 193 ? -14.808 0.377 3.919 1.00 77.12 193 LEU A C 1
ATOM 1547 O O . LEU A 1 193 ? -14.976 1.352 3.187 1.00 77.12 193 LEU A O 1
ATOM 1551 N N . ALA A 1 194 ? -14.575 -0.851 3.447 1.00 80.38 194 ALA A N 1
ATOM 1552 C CA . ALA A 1 194 ? -14.595 -1.151 2.022 1.00 80.38 194 ALA A CA 1
ATOM 1553 C C . ALA A 1 194 ? -15.955 -0.779 1.413 1.00 80.38 194 ALA A C 1
ATOM 1555 O O . ALA A 1 194 ? -15.996 -0.093 0.402 1.00 80.38 194 ALA A O 1
ATOM 1556 N N . SER A 1 195 ? -17.073 -1.125 2.056 1.00 73.69 195 SER A N 1
ATOM 1557 C CA . SER A 1 195 ? -18.406 -0.788 1.532 1.00 73.69 195 SER A CA 1
ATOM 1558 C C . SER A 1 195 ? -18.676 0.720 1.396 1.00 73.69 195 SER A C 1
ATOM 1560 O O . SER A 1 195 ? -19.477 1.116 0.551 1.00 73.69 195 SER A O 1
ATOM 1562 N N . GLU A 1 196 ? -18.006 1.559 2.193 1.00 65.25 196 GLU A N 1
ATOM 1563 C CA . GLU A 1 196 ? -18.222 3.012 2.202 1.00 65.25 196 GLU A CA 1
ATOM 1564 C C . GLU A 1 196 ? -17.245 3.792 1.318 1.00 65.25 196 GLU A C 1
ATOM 1566 O O . GLU A 1 196 ? -17.611 4.824 0.753 1.00 65.25 196 GLU A O 1
ATOM 1571 N N . VAL A 1 197 ? -15.989 3.341 1.242 1.00 58.91 197 VAL A N 1
ATOM 1572 C CA . VAL A 1 197 ? -14.876 4.123 0.674 1.00 58.91 197 VAL A CA 1
ATOM 1573 C C . VAL A 1 197 ? -14.276 3.462 -0.559 1.00 58.91 197 VAL A C 1
ATOM 1575 O O . VAL A 1 197 ? -13.689 4.156 -1.393 1.00 58.91 197 VAL A O 1
ATOM 1578 N N . TRP A 1 198 ? -14.404 2.139 -0.693 1.00 62.06 198 TRP A N 1
ATOM 1579 C CA . TRP A 1 198 ? -13.833 1.439 -1.831 1.00 62.06 198 TRP A CA 1
ATOM 1580 C C . TRP A 1 198 ? -14.523 1.877 -3.116 1.00 62.06 198 TRP A C 1
ATOM 1582 O O . TRP A 1 198 ? -15.736 1.765 -3.291 1.00 62.06 198 TRP A O 1
ATOM 1592 N N . GLU A 1 199 ? -13.710 2.358 -4.045 1.00 58.22 199 GLU A N 1
ATOM 1593 C CA . GLU A 1 199 ? -14.146 2.678 -5.384 1.00 58.22 199 GLU A CA 1
ATOM 1594 C C . GLU A 1 199 ? -13.618 1.627 -6.365 1.00 58.22 199 GLU A C 1
ATOM 1596 O O . GLU A 1 199 ? -12.462 1.216 -6.276 1.00 58.22 199 GLU A O 1
ATOM 1601 N N . ASN A 1 200 ? -14.449 1.235 -7.337 1.00 58.88 200 ASN A N 1
ATOM 1602 C CA . ASN A 1 200 ? -14.167 0.231 -8.374 1.00 58.88 200 ASN A CA 1
ATOM 1603 C C . ASN A 1 200 ? -13.054 0.622 -9.379 1.00 58.88 200 ASN A C 1
ATOM 1605 O O . ASN A 1 200 ? -13.112 0.230 -10.543 1.00 58.88 200 ASN A O 1
ATOM 1609 N N . ASP A 1 201 ? -12.045 1.403 -8.984 1.00 67.38 201 ASP A N 1
ATOM 1610 C CA . ASP A 1 201 ? -10.833 1.558 -9.787 1.00 67.38 201 ASP A CA 1
ATOM 1611 C C . ASP A 1 201 ? -9.773 0.552 -9.353 1.00 67.38 201 ASP A C 1
ATOM 1613 O O . ASP A 1 201 ? -8.981 0.783 -8.436 1.00 67.38 201 ASP A O 1
ATOM 1617 N N . LEU A 1 202 ? -9.814 -0.605 -10.003 1.00 77.31 202 LEU A N 1
ATOM 1618 C CA . LEU A 1 202 ? -8.968 -1.737 -9.670 1.00 77.31 202 LEU A CA 1
ATOM 1619 C C . LEU A 1 202 ? -7.541 -1.587 -10.233 1.00 77.31 202 LEU A C 1
ATOM 1621 O O . LEU A 1 202 ? -6.635 -2.194 -9.678 1.00 77.31 202 LEU A O 1
ATOM 1625 N N . HIS A 1 203 ? -7.291 -0.753 -11.253 1.00 78.50 203 HIS A N 1
ATOM 1626 C CA . HIS A 1 203 ? -5.956 -0.622 -11.870 1.00 78.50 203 HIS A CA 1
ATOM 1627 C C . HIS A 1 203 ? -4.900 -0.181 -10.851 1.00 78.50 203 HIS A C 1
ATOM 1629 O O . HIS A 1 203 ? -3.909 -0.874 -10.633 1.00 78.50 203 HIS A O 1
ATOM 1635 N N . ASP A 1 204 ? -5.168 0.930 -10.170 1.00 73.81 204 ASP A N 1
ATOM 1636 C CA . ASP A 1 204 ? -4.327 1.486 -9.111 1.00 73.81 204 ASP A CA 1
ATOM 1637 C C . ASP A 1 204 ? -4.179 0.544 -7.915 1.00 73.81 204 ASP A C 1
ATOM 1639 O O . ASP A 1 204 ? -3.127 0.459 -7.280 1.00 73.81 204 ASP A O 1
ATOM 1643 N N . GLN A 1 205 ? -5.258 -0.160 -7.584 1.00 79.31 205 GLN A N 1
ATOM 1644 C CA . GLN A 1 205 ? -5.303 -1.040 -6.425 1.00 79.31 205 GLN A CA 1
ATOM 1645 C C . GLN A 1 205 ? -4.535 -2.339 -6.637 1.00 79.31 205 GLN A C 1
ATOM 1647 O O . GLN A 1 205 ? -4.220 -3.001 -5.656 1.00 79.31 205 GLN A O 1
ATOM 1652 N N . LEU A 1 206 ? -4.207 -2.700 -7.881 1.00 82.00 206 LEU A N 1
ATOM 1653 C CA . LEU A 1 206 ? -3.347 -3.842 -8.192 1.00 82.00 206 LEU A CA 1
ATOM 1654 C C . LEU A 1 206 ? -1.863 -3.543 -7.951 1.00 82.00 206 LEU A C 1
ATOM 1656 O O . LEU A 1 206 ? -1.070 -4.475 -7.848 1.00 82.00 206 LEU A O 1
ATOM 1660 N N . LEU A 1 207 ? -1.478 -2.268 -7.844 1.00 77.94 207 LEU A N 1
ATOM 1661 C CA . LEU A 1 207 ? -0.079 -1.837 -7.781 1.00 77.94 207 LEU A CA 1
ATOM 1662 C C . LEU A 1 207 ? 0.548 -1.907 -6.383 1.00 77.94 207 LEU A C 1
ATOM 1664 O O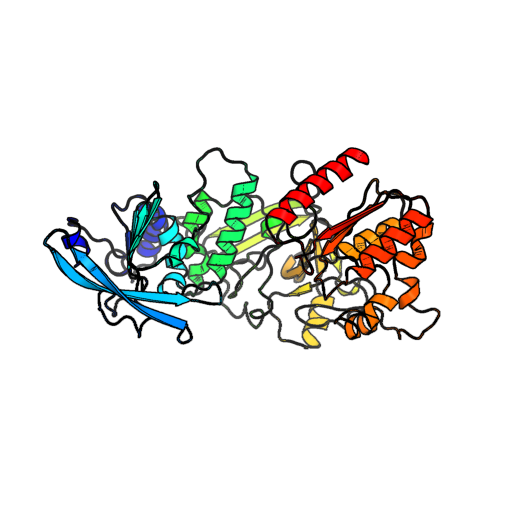 . LEU A 1 207 ? 1.663 -1.423 -6.186 1.00 77.94 207 LEU A O 1
ATOM 1668 N N . TRP A 1 208 ? -0.132 -2.514 -5.414 1.00 82.94 208 TRP A N 1
ATOM 1669 C CA . TRP A 1 208 ? 0.409 -2.692 -4.072 1.00 82.94 208 TRP A CA 1
ATOM 1670 C C . TRP A 1 208 ? 1.701 -3.524 -4.070 1.00 82.94 208 TRP A C 1
ATOM 1672 O O . TRP A 1 208 ? 1.907 -4.420 -4.899 1.00 82.94 208 TRP A O 1
ATOM 1682 N N . PHE A 1 209 ? 2.570 -3.255 -3.102 1.00 75.94 209 PHE A N 1
ATOM 1683 C CA . PHE A 1 209 ? 3.807 -3.996 -2.865 1.00 75.94 209 PHE A CA 1
ATOM 1684 C C . PHE A 1 209 ? 4.079 -4.137 -1.366 1.00 75.94 209 PHE A C 1
ATOM 1686 O O . PHE A 1 209 ? 3.587 -3.346 -0.567 1.00 75.94 209 PHE A O 1
ATOM 1693 N N . THR A 1 210 ? 4.861 -5.142 -0.986 1.00 74.06 210 THR A N 1
ATOM 1694 C CA . THR A 1 210 ? 5.223 -5.414 0.411 1.00 74.06 210 THR A CA 1
ATOM 1695 C C . THR A 1 210 ? 6.302 -4.445 0.904 1.00 74.06 210 THR A C 1
ATOM 1697 O O . THR A 1 210 ? 7.168 -4.006 0.132 1.00 74.06 210 THR A O 1
ATOM 1700 N N . ALA A 1 211 ? 6.245 -4.063 2.183 1.00 65.81 211 ALA A N 1
ATOM 1701 C CA . ALA A 1 211 ? 7.284 -3.242 2.797 1.00 65.81 211 ALA A CA 1
ATOM 1702 C C . ALA A 1 211 ? 8.648 -3.973 2.745 1.00 65.81 211 ALA A C 1
ATOM 1704 O O . ALA A 1 211 ? 8.694 -5.183 2.979 1.00 65.81 211 ALA A O 1
ATOM 1705 N N . PRO A 1 212 ? 9.763 -3.281 2.422 1.00 54.38 212 PRO A N 1
ATOM 1706 C CA . PRO A 1 212 ? 11.056 -3.930 2.167 1.00 54.38 212 PRO A CA 1
ATOM 1707 C C . PRO A 1 212 ? 11.536 -4.837 3.306 1.00 54.38 212 PRO A C 1
ATOM 1709 O O . PRO A 1 212 ? 12.052 -5.920 3.041 1.00 54.38 212 PRO A O 1
ATOM 1712 N N . GLU A 1 213 ? 11.302 -4.422 4.551 1.00 55.44 213 GLU A N 1
ATOM 1713 C CA . GLU A 1 213 ? 11.803 -5.076 5.766 1.00 55.44 213 GLU A CA 1
ATOM 1714 C C . GLU A 1 213 ? 10.952 -6.284 6.216 1.00 55.44 213 GLU A C 1
ATOM 1716 O O . GLU A 1 213 ? 11.419 -7.101 7.004 1.00 55.44 213 GLU A O 1
ATOM 1721 N N . GLU A 1 214 ? 9.742 -6.461 5.666 1.00 54.97 214 GLU A N 1
ATOM 1722 C CA . GLU A 1 214 ? 8.747 -7.456 6.122 1.00 54.97 214 GLU A CA 1
ATOM 1723 C C . GLU A 1 214 ? 8.416 -8.532 5.067 1.00 54.97 214 GLU A C 1
ATOM 1725 O O . GLU A 1 214 ? 7.465 -9.294 5.195 1.00 54.97 214 GLU A O 1
ATOM 1730 N N . SER A 1 215 ? 9.183 -8.602 3.982 1.00 55.03 215 SER A N 1
ATOM 1731 C CA . SER A 1 215 ? 8.853 -9.352 2.755 1.00 55.03 215 SER A CA 1
ATOM 1732 C C . SER A 1 215 ? 9.143 -10.869 2.784 1.00 55.03 215 SER A C 1
ATOM 1734 O O . SER A 1 215 ? 8.978 -11.558 1.771 1.00 55.03 215 SER A O 1
ATOM 1736 N N . ARG A 1 216 ? 9.546 -11.433 3.930 1.00 59.94 216 ARG A N 1
ATOM 1737 C CA . ARG A 1 216 ? 9.860 -12.870 4.075 1.00 59.94 216 ARG A CA 1
ATOM 1738 C C . ARG A 1 216 ? 8.603 -13.670 4.436 1.00 59.94 216 ARG A C 1
ATOM 1740 O O . ARG A 1 216 ? 7.888 -13.308 5.357 1.00 59.94 216 ARG A O 1
ATOM 1747 N N . ASP A 1 217 ? 8.335 -14.755 3.703 1.00 64.25 217 ASP A N 1
ATOM 1748 C CA . ASP A 1 217 ? 7.277 -15.747 3.994 1.00 64.25 217 ASP A CA 1
ATOM 1749 C C . ASP A 1 217 ? 5.832 -15.226 4.123 1.00 64.25 217 ASP A C 1
ATOM 1751 O O . ASP A 1 217 ? 4.946 -15.908 4.636 1.00 64.25 217 ASP A O 1
ATOM 1755 N N . VAL A 1 218 ? 5.536 -14.059 3.551 1.00 71.56 218 VAL A N 1
ATOM 1756 C CA . VAL A 1 218 ? 4.236 -13.382 3.721 1.00 71.56 218 VAL A CA 1
ATOM 1757 C C . VAL A 1 218 ? 3.034 -14.134 3.124 1.00 71.56 218 VAL A C 1
ATOM 1759 O O . VAL A 1 218 ? 1.895 -13.751 3.358 1.00 71.56 218 VAL A O 1
ATOM 1762 N N . ARG A 1 219 ? 3.250 -15.196 2.332 1.00 75.38 219 ARG A N 1
ATOM 1763 C CA . ARG A 1 219 ? 2.191 -16.051 1.748 1.00 75.38 219 ARG A CA 1
ATOM 1764 C C . ARG A 1 219 ? 2.156 -17.460 2.344 1.00 75.38 219 ARG A C 1
ATOM 1766 O O . ARG A 1 219 ? 1.469 -18.319 1.794 1.00 75.38 219 ARG A O 1
ATOM 1773 N N . CYS A 1 220 ? 2.857 -17.712 3.449 1.00 71.06 220 CYS A N 1
ATOM 1774 C CA . CYS A 1 220 ? 2.827 -18.987 4.178 1.00 71.06 220 CYS A CA 1
ATOM 1775 C C . CYS A 1 220 ? 1.536 -19.146 5.003 1.00 71.06 220 CYS A C 1
ATOM 1777 O O . CYS A 1 220 ? 1.564 -19.421 6.199 1.00 71.06 220 CYS A O 1
ATOM 1779 N N . ILE A 1 221 ? 0.391 -18.957 4.349 1.00 77.19 221 ILE A N 1
ATOM 1780 C CA . ILE A 1 221 ? -0.951 -18.988 4.930 1.00 77.19 221 ILE A CA 1
ATOM 1781 C C . ILE A 1 221 ? -1.870 -19.868 4.073 1.00 77.19 221 ILE A C 1
ATOM 1783 O O . ILE A 1 221 ? -1.652 -19.989 2.862 1.00 77.19 221 ILE A O 1
ATOM 1787 N N . PRO A 1 222 ? -2.928 -20.461 4.656 1.00 83.56 222 PRO A N 1
ATOM 1788 C CA . PRO A 1 222 ? -4.015 -21.037 3.877 1.00 83.56 222 PRO A CA 1
ATOM 1789 C C . PRO A 1 222 ? -4.598 -20.014 2.896 1.00 83.56 222 PRO A C 1
ATOM 1791 O O . PRO A 1 222 ? -4.491 -18.799 3.094 1.00 83.56 222 PRO A O 1
ATOM 1794 N N . TYR A 1 223 ? -5.232 -20.505 1.829 1.00 87.69 223 TYR A N 1
ATOM 1795 C CA . TYR A 1 223 ? -5.894 -19.626 0.870 1.00 87.69 223 TYR A CA 1
ATOM 1796 C C . TYR A 1 223 ? -6.891 -18.704 1.589 1.00 87.69 223 TYR A C 1
ATOM 1798 O O . TYR A 1 223 ? -7.792 -19.174 2.279 1.00 87.69 223 TYR A O 1
ATOM 1806 N N . ARG A 1 224 ? -6.730 -17.393 1.387 1.00 89.94 224 ARG A N 1
ATOM 1807 C CA . ARG A 1 224 ? -7.574 -16.346 1.983 1.00 89.94 224 ARG A CA 1
ATOM 1808 C C . ARG A 1 224 ? -8.149 -15.388 0.952 1.00 89.94 224 ARG A C 1
ATOM 1810 O O . ARG A 1 224 ? -9.279 -14.935 1.082 1.00 89.94 224 ARG A O 1
ATOM 1817 N N . ALA A 1 225 ? -7.352 -15.062 -0.059 1.00 91.69 225 ALA A N 1
ATOM 1818 C CA . ALA A 1 225 ? -7.718 -14.159 -1.134 1.00 91.69 225 ALA A CA 1
ATOM 1819 C C . ALA A 1 225 ? -6.922 -14.498 -2.407 1.00 91.69 225 ALA A C 1
ATOM 1821 O O . ALA A 1 225 ? -5.841 -15.095 -2.316 1.00 91.69 225 ALA A O 1
ATOM 1822 N N . PRO A 1 226 ? -7.410 -14.096 -3.595 1.00 90.69 226 PRO A N 1
ATOM 1823 C CA . PRO A 1 226 ? -6.668 -14.242 -4.841 1.00 90.69 226 PRO A CA 1
ATOM 1824 C C . PRO A 1 226 ? -5.306 -13.549 -4.770 1.00 90.69 226 PRO A C 1
ATOM 1826 O O . PRO A 1 226 ? -5.171 -12.491 -4.162 1.00 90.69 226 PRO A O 1
ATOM 1829 N N . SER A 1 227 ? -4.299 -14.088 -5.459 1.00 88.44 227 SER A N 1
ATOM 1830 C CA . SER A 1 227 ? -2.911 -13.603 -5.366 1.00 88.44 227 SER A CA 1
ATOM 1831 C C . SER A 1 227 ? -2.706 -12.131 -5.749 1.00 88.44 227 SER A C 1
ATOM 1833 O O . SER A 1 227 ? -1.721 -11.522 -5.346 1.00 88.44 227 SER A O 1
ATOM 1835 N N . TRP A 1 228 ? -3.605 -11.571 -6.565 1.00 87.50 228 TRP A N 1
ATOM 1836 C CA . TRP A 1 228 ? -3.577 -10.167 -6.987 1.00 87.50 228 TRP A CA 1
ATOM 1837 C C . TRP A 1 228 ? -4.165 -9.208 -5.937 1.00 87.50 228 TRP A C 1
ATOM 1839 O O . TRP A 1 228 ? -3.978 -8.000 -6.051 1.00 87.50 228 TRP A O 1
ATOM 1849 N N . SER A 1 229 ? -4.838 -9.724 -4.906 1.00 90.31 229 SER A N 1
ATOM 1850 C CA . SER A 1 229 ? -5.361 -8.938 -3.787 1.00 90.31 229 SER A CA 1
ATOM 1851 C C . SER A 1 229 ? -4.309 -8.787 -2.693 1.00 90.31 229 SER A C 1
ATOM 1853 O O . SER A 1 229 ? -3.676 -9.769 -2.309 1.00 90.31 229 SER A O 1
ATOM 1855 N N . TRP A 1 230 ? -4.166 -7.589 -2.131 1.00 89.25 230 TRP A N 1
ATOM 1856 C CA . TRP A 1 230 ? -3.286 -7.332 -0.985 1.00 89.25 230 TRP A CA 1
ATOM 1857 C C . TRP A 1 230 ? -3.654 -8.172 0.247 1.00 89.25 230 TRP A C 1
ATOM 1859 O O . TRP A 1 230 ? -2.794 -8.473 1.064 1.00 89.25 230 TRP A O 1
ATOM 1869 N N . ALA A 1 231 ? -4.901 -8.643 0.356 1.00 91.00 231 ALA A N 1
ATOM 1870 C CA . ALA A 1 231 ? -5.342 -9.505 1.456 1.00 91.00 231 ALA A CA 1
ATOM 1871 C C . ALA A 1 231 ? -4.783 -10.939 1.379 1.00 91.00 231 ALA A C 1
ATOM 1873 O O . ALA A 1 231 ? -5.081 -11.774 2.229 1.00 91.00 231 ALA A O 1
ATOM 1874 N N . SER A 1 232 ? -4.005 -11.250 0.340 1.00 88.94 232 SER A N 1
ATOM 1875 C CA . SER A 1 232 ? -3.368 -12.555 0.156 1.00 88.94 232 SER A CA 1
ATOM 1876 C C . SER A 1 232 ? -1.962 -12.647 0.765 1.00 88.94 232 SER A C 1
ATOM 1878 O O . SER A 1 232 ? -1.278 -13.642 0.516 1.00 88.94 232 SER A O 1
ATOM 1880 N N . VAL A 1 233 ? -1.525 -11.630 1.522 1.00 85.75 233 VAL A N 1
ATOM 1881 C CA . VAL A 1 233 ? -0.235 -11.588 2.231 1.00 85.75 233 VAL A CA 1
ATOM 1882 C C . VAL A 1 233 ? -0.395 -11.177 3.702 1.00 85.75 233 VAL A C 1
ATOM 1884 O O . VAL A 1 233 ? -1.336 -10.464 4.052 1.00 85.75 233 VAL A O 1
ATOM 1887 N N . GLU A 1 234 ? 0.542 -11.606 4.547 1.00 82.44 234 GLU A N 1
ATOM 1888 C CA . GLU A 1 234 ? 0.688 -11.204 5.953 1.00 82.44 234 GLU A CA 1
ATOM 1889 C C . GLU A 1 234 ? 1.903 -10.306 6.158 1.00 82.44 234 GLU A C 1
ATOM 1891 O O . GLU A 1 234 ? 2.934 -10.730 6.670 1.00 82.44 234 GLU A O 1
ATOM 1896 N N . CYS A 1 235 ? 1.780 -9.060 5.718 1.00 77.75 235 CYS A N 1
ATOM 1897 C CA . CYS A 1 235 ? 2.731 -7.996 6.019 1.00 77.75 235 CYS A CA 1
ATOM 1898 C C . CYS A 1 235 ? 2.103 -6.633 5.734 1.00 77.75 235 CYS A C 1
ATOM 1900 O O . CYS A 1 235 ? 1.001 -6.540 5.168 1.00 77.75 235 CYS A O 1
ATOM 1902 N N . ASN A 1 236 ? 2.838 -5.576 6.072 1.00 77.50 236 ASN A N 1
ATOM 1903 C CA . ASN A 1 236 ? 2.514 -4.241 5.620 1.00 77.50 236 ASN A CA 1
ATOM 1904 C C . ASN A 1 236 ? 2.594 -4.136 4.088 1.00 77.50 236 ASN A C 1
ATOM 1906 O O . ASN A 1 236 ? 3.600 -4.485 3.457 1.00 77.50 236 ASN A O 1
ATOM 1910 N N . VAL A 1 237 ? 1.528 -3.603 3.490 1.00 80.56 237 VAL A N 1
ATOM 1911 C CA . VAL A 1 237 ? 1.477 -3.273 2.067 1.00 80.56 237 VAL A CA 1
ATOM 1912 C C . VAL A 1 237 ? 1.474 -1.767 1.869 1.00 80.56 237 VAL A C 1
ATOM 1914 O O . VAL A 1 237 ? 0.859 -1.003 2.610 1.00 80.56 237 VAL A O 1
ATOM 1917 N N . LEU A 1 238 ? 2.130 -1.345 0.801 1.00 74.62 238 LEU A N 1
ATOM 1918 C CA . LEU A 1 238 ? 2.237 0.040 0.384 1.00 74.62 238 LEU A CA 1
ATOM 1919 C C . LEU A 1 238 ? 1.736 0.174 -1.051 1.00 74.62 238 LEU A C 1
ATOM 1921 O O . LEU A 1 238 ? 1.770 -0.777 -1.833 1.00 74.62 238 LEU A O 1
ATOM 1925 N N . PHE A 1 239 ? 1.297 1.376 -1.402 1.00 75.00 239 PHE A N 1
ATOM 1926 C CA . PHE A 1 239 ? 0.928 1.739 -2.765 1.00 75.00 239 PHE A CA 1
ATOM 1927 C C . PHE A 1 239 ? 1.928 2.766 -3.298 1.00 75.00 239 PHE A C 1
ATOM 1929 O O . PHE A 1 239 ? 2.479 3.539 -2.509 1.00 75.00 239 PHE A O 1
ATOM 1936 N N . PRO A 1 240 ? 2.171 2.806 -4.617 1.00 66.69 240 PRO A N 1
ATOM 1937 C CA . PRO A 1 240 ? 2.896 3.913 -5.220 1.00 66.69 240 PRO A CA 1
ATOM 1938 C C . PRO A 1 240 ? 2.218 5.244 -4.877 1.00 66.69 240 PRO A C 1
ATOM 1940 O O . PRO A 1 240 ? 1.010 5.373 -5.068 1.00 66.69 240 PRO A O 1
ATOM 1943 N N . ASP A 1 241 ? 2.970 6.215 -4.350 1.00 54.72 241 ASP A N 1
ATOM 1944 C CA . ASP A 1 241 ? 2.440 7.559 -4.093 1.00 54.72 241 ASP A CA 1
ATOM 1945 C C . ASP A 1 241 ? 2.430 8.332 -5.420 1.00 54.72 241 ASP A C 1
ATOM 1947 O O . ASP A 1 241 ? 3.517 8.633 -5.930 1.00 54.72 241 ASP A O 1
ATOM 1951 N N . PRO A 1 242 ? 1.251 8.722 -5.952 1.00 45.53 242 PRO A N 1
ATOM 1952 C CA . PRO A 1 242 ? 1.135 9.525 -7.176 1.00 45.53 242 PRO A CA 1
ATOM 1953 C C . PRO A 1 242 ? 1.792 10.907 -7.055 1.00 45.53 242 PRO A C 1
ATOM 1955 O O . PRO A 1 242 ? 1.793 11.695 -7.989 1.00 45.53 242 PRO A O 1
ATOM 1958 N N . ARG A 1 243 ? 2.262 11.268 -5.856 1.00 43.25 243 ARG A N 1
ATOM 1959 C CA . ARG A 1 243 ? 2.854 12.569 -5.540 1.00 43.25 243 ARG A CA 1
ATOM 1960 C C . ARG A 1 243 ? 4.340 12.472 -5.209 1.00 43.25 243 ARG A C 1
ATOM 1962 O O . ARG A 1 243 ? 4.932 13.489 -4.849 1.00 43.25 243 ARG A O 1
ATOM 1969 N N . SER A 1 244 ? 4.920 11.272 -5.296 1.00 41.16 244 SER A N 1
ATOM 1970 C CA . SER A 1 244 ? 6.339 11.014 -5.019 1.00 41.16 244 SER A CA 1
ATOM 1971 C C . SER A 1 244 ? 7.258 11.183 -6.237 1.00 41.16 244 SER A C 1
ATOM 1973 O O . SER A 1 244 ? 8.467 11.007 -6.116 1.00 41.16 244 SER A O 1
ATOM 1975 N N . GLY A 1 245 ? 6.709 11.624 -7.369 1.00 38.56 245 GLY A N 1
ATOM 1976 C CA . GLY A 1 245 ? 7.442 12.048 -8.556 1.00 38.56 245 GLY A CA 1
ATOM 1977 C C . GLY A 1 245 ? 6.552 11.884 -9.779 1.00 38.56 245 GLY A C 1
ATOM 1978 O O . GLY A 1 245 ? 6.174 10.753 -10.067 1.00 38.56 245 GLY A O 1
ATOM 1979 N N . LEU A 1 246 ? 6.251 13.005 -10.452 1.00 37.22 246 LEU A N 1
ATOM 1980 C CA . LEU A 1 246 ? 5.333 13.128 -11.595 1.00 37.22 246 LEU A CA 1
ATOM 1981 C C . LEU A 1 246 ? 3.872 12.782 -11.226 1.00 37.22 246 LEU A C 1
ATOM 1983 O O . LEU A 1 246 ? 3.626 11.971 -10.350 1.00 37.22 246 LEU A O 1
ATOM 1987 N N . ASP A 1 247 ? 2.893 13.410 -11.874 1.00 34.88 247 ASP A N 1
ATOM 1988 C CA . ASP A 1 247 ? 1.464 13.020 -11.873 1.00 34.88 247 ASP A CA 1
ATOM 1989 C C . ASP A 1 247 ? 0.478 13.750 -10.941 1.00 34.88 247 ASP A C 1
ATOM 1991 O O . ASP A 1 247 ? -0.704 13.433 -10.974 1.00 34.88 247 ASP A O 1
ATOM 1995 N N . ALA A 1 248 ? 0.819 14.824 -10.219 1.00 34.50 248 ALA A N 1
ATOM 1996 C CA . ALA A 1 248 ? -0.249 15.622 -9.578 1.00 34.50 248 ALA A CA 1
ATOM 1997 C C . ALA A 1 248 ? -1.115 16.413 -10.591 1.00 34.50 248 ALA A C 1
ATOM 1999 O O . ALA A 1 248 ? -2.207 16.867 -10.249 1.00 34.50 248 ALA A O 1
ATOM 2000 N N . VAL A 1 249 ? -0.628 16.585 -11.826 1.00 34.41 249 VAL A N 1
ATOM 2001 C CA . VAL A 1 249 ? -1.206 17.482 -12.844 1.00 34.41 249 VAL A CA 1
ATOM 2002 C C . VAL A 1 249 ? -1.851 16.731 -14.014 1.00 34.41 249 VAL A C 1
ATOM 2004 O O . VAL A 1 249 ? -2.781 17.244 -14.631 1.00 34.41 249 VAL A O 1
ATOM 2007 N N . GLU A 1 250 ? -1.431 15.497 -14.301 1.00 35.22 250 GLU A N 1
ATOM 2008 C CA . GLU A 1 250 ? -1.971 14.713 -15.423 1.00 35.22 250 GLU A CA 1
ATOM 2009 C C . GLU A 1 250 ? -3.193 13.851 -15.063 1.00 35.22 250 GLU A C 1
ATOM 2011 O O . GLU A 1 250 ? -3.841 13.314 -15.959 1.00 35.22 250 GLU A O 1
ATOM 2016 N N . ILE A 1 251 ? -3.585 13.754 -13.787 1.00 39.88 251 ILE A N 1
ATOM 2017 C CA . ILE A 1 251 ? -4.680 12.864 -13.346 1.00 39.88 251 ILE A CA 1
ATOM 2018 C C . ILE A 1 251 ? -6.049 13.240 -13.944 1.00 39.88 251 ILE A C 1
ATOM 2020 O O . ILE A 1 251 ? -6.913 12.373 -14.076 1.00 39.88 251 ILE A O 1
ATOM 2024 N N . GLU A 1 252 ? -6.257 14.486 -14.382 1.00 33.81 252 GLU A N 1
ATOM 2025 C CA . GLU A 1 252 ? -7.492 14.848 -15.096 1.00 33.81 252 GLU A CA 1
ATOM 2026 C C . GLU A 1 252 ? -7.467 14.505 -16.599 1.00 33.81 252 GLU A C 1
ATOM 2028 O O . GLU A 1 252 ? -8.539 14.367 -17.187 1.00 33.81 252 GLU A O 1
ATOM 2033 N N . ASN A 1 253 ? -6.295 14.269 -17.215 1.00 33.03 253 ASN A N 1
ATOM 2034 C CA . ASN A 1 253 ? -6.171 14.073 -18.672 1.00 33.03 253 ASN A CA 1
ATOM 2035 C C . ASN A 1 253 ? -5.483 12.768 -19.135 1.00 33.03 253 ASN A C 1
ATOM 2037 O O . ASN A 1 253 ? -5.666 12.375 -20.290 1.00 33.03 253 ASN A O 1
ATOM 2041 N N . ALA A 1 254 ? -4.764 12.030 -18.284 1.00 37.06 254 ALA A N 1
ATOM 2042 C CA . ALA A 1 254 ? -4.090 10.787 -18.669 1.00 37.06 254 ALA A CA 1
ATOM 2043 C C . ALA A 1 254 ? -4.993 9.549 -18.503 1.00 37.06 254 ALA A C 1
ATOM 2045 O O . ALA A 1 254 ? -4.859 8.743 -17.583 1.00 37.06 254 ALA A O 1
ATOM 2046 N N . LYS A 1 255 ? -5.884 9.324 -19.474 1.00 38.59 255 LYS A N 1
ATOM 2047 C CA . LYS A 1 255 ? -6.470 7.995 -19.744 1.00 38.59 255 LYS A CA 1
ATOM 2048 C C . LYS A 1 255 ? -5.423 7.037 -20.340 1.00 38.59 255 LYS A C 1
ATOM 2050 O O . LYS A 1 255 ? -5.572 6.592 -21.474 1.00 38.59 255 LYS A O 1
ATOM 2055 N N . SER A 1 256 ? -4.357 6.715 -19.615 1.00 49.31 256 SER A N 1
ATOM 2056 C CA . SER A 1 256 ? -3.302 5.819 -20.116 1.00 49.31 256 SER A CA 1
ATOM 2057 C C . SER A 1 256 ? -3.061 4.627 -19.183 1.00 49.31 256 SER A C 1
ATOM 2059 O O . SER A 1 256 ? -1.920 4.222 -18.955 1.00 49.31 256 SER A O 1
ATOM 2061 N N . HIS A 1 257 ? -4.130 4.017 -18.662 1.00 53.72 257 HIS A N 1
ATOM 2062 C CA . HIS A 1 257 ? -4.027 2.626 -18.224 1.00 53.72 257 HIS A CA 1
ATOM 2063 C C . HIS A 1 257 ? -3.696 1.781 -19.456 1.00 53.72 257 HIS A C 1
ATOM 2065 O O . HIS A 1 257 ? -4.469 1.743 -20.412 1.00 53.72 257 HIS A O 1
ATOM 2071 N N . GLN A 1 258 ? -2.522 1.146 -19.460 1.00 63.09 258 GLN A N 1
ATOM 2072 C CA . GLN A 1 258 ? -2.138 0.218 -20.532 1.00 63.09 258 GLN A CA 1
ATOM 2073 C C . GLN A 1 258 ? -2.734 -1.180 -20.322 1.00 63.09 258 GLN A C 1
ATOM 2075 O O . GLN A 1 258 ? -2.652 -2.040 -21.202 1.00 63.09 258 GLN A O 1
ATOM 2080 N N . LEU A 1 259 ? -3.346 -1.382 -19.153 1.00 73.19 259 LEU A N 1
ATOM 2081 C CA . LEU A 1 259 ? -4.119 -2.551 -18.791 1.00 73.19 259 LEU A CA 1
ATOM 2082 C C . LEU A 1 259 ? -5.615 -2.255 -18.909 1.00 73.19 259 LEU A C 1
ATOM 2084 O O . LEU A 1 259 ? -6.105 -1.291 -18.334 1.00 73.19 259 LEU A O 1
ATOM 2088 N N . GLU A 1 260 ? -6.336 -3.123 -19.602 1.00 83.31 260 GLU A N 1
ATOM 2089 C CA . GLU A 1 260 ? -7.792 -3.170 -19.663 1.00 83.31 260 GLU A CA 1
ATOM 2090 C C . GLU A 1 260 ? -8.295 -4.300 -18.758 1.00 83.31 260 GLU A C 1
ATOM 2092 O O . GLU A 1 260 ? -7.874 -5.453 -18.884 1.00 83.31 260 GLU A O 1
ATOM 2097 N N . ILE A 1 261 ? -9.221 -3.988 -17.854 1.00 85.94 261 ILE A N 1
ATOM 2098 C CA . ILE A 1 261 ? -9.893 -4.981 -17.010 1.00 85.94 261 ILE A CA 1
ATOM 2099 C C . ILE A 1 261 ? -11.123 -5.501 -17.755 1.00 85.94 261 ILE A C 1
ATOM 2101 O O . ILE A 1 261 ? -12.041 -4.738 -18.047 1.00 85.94 261 ILE A O 1
ATOM 2105 N N . ILE A 1 262 ? -11.130 -6.798 -18.074 1.00 88.88 262 ILE A N 1
ATOM 2106 C CA . ILE A 1 262 ? -12.210 -7.457 -18.821 1.00 88.88 262 ILE A CA 1
ATOM 2107 C C . ILE A 1 262 ? -13.325 -7.883 -17.864 1.00 88.88 262 ILE A C 1
ATOM 2109 O O . ILE A 1 262 ? -14.491 -7.589 -18.106 1.00 88.88 262 ILE A O 1
ATOM 2113 N N . ASP A 1 263 ? -12.969 -8.600 -16.796 1.00 89.75 263 ASP A N 1
ATOM 2114 C CA . ASP A 1 263 ? -13.866 -8.906 -15.683 1.00 89.7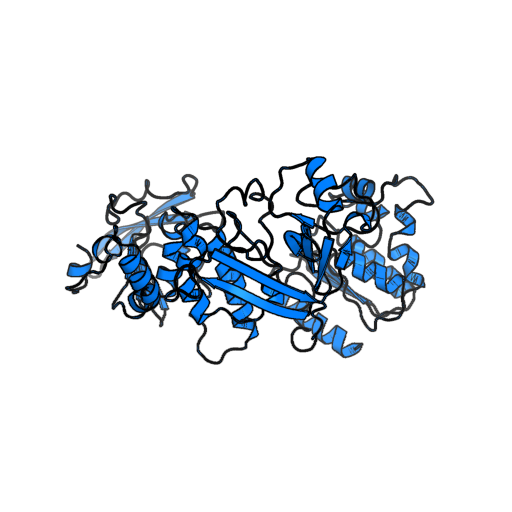5 263 ASP A CA 1
ATOM 2115 C C . ASP A 1 263 ? -13.092 -9.183 -14.392 1.00 89.75 263 ASP A C 1
ATOM 2117 O O . ASP A 1 263 ? -11.891 -9.463 -14.398 1.00 89.75 263 ASP A O 1
ATOM 2121 N N . CYS A 1 264 ? -13.804 -9.095 -13.276 1.00 89.25 264 CYS A N 1
ATOM 2122 C CA . CYS A 1 264 ? -13.328 -9.487 -11.963 1.00 89.25 264 CYS A CA 1
ATOM 2123 C C . CYS A 1 264 ? -14.468 -10.236 -11.277 1.00 89.25 264 CYS A C 1
ATOM 2125 O O . CYS A 1 264 ? -15.549 -9.676 -11.100 1.00 89.25 264 CYS A O 1
ATOM 2127 N N . ASP A 1 265 ? -14.231 -11.497 -10.940 1.00 89.69 265 ASP A N 1
ATOM 2128 C CA . ASP A 1 265 ? -15.182 -12.367 -10.260 1.00 89.69 265 ASP A CA 1
ATOM 2129 C C . ASP A 1 265 ? -14.567 -12.866 -8.954 1.00 89.69 265 ASP A C 1
ATOM 2131 O O . ASP A 1 265 ? -13.399 -13.258 -8.908 1.00 89.69 265 ASP A O 1
ATOM 2135 N N . VAL A 1 266 ? -15.336 -12.836 -7.875 1.00 90.75 266 VAL A N 1
ATOM 2136 C CA . VAL A 1 266 ? -14.890 -13.248 -6.544 1.00 90.75 266 VAL A CA 1
ATOM 2137 C C . VAL A 1 266 ? -16.025 -14.014 -5.888 1.00 90.75 266 VAL A C 1
ATOM 2139 O O . VAL A 1 266 ? -17.163 -13.554 -5.865 1.00 90.75 266 VAL A O 1
ATOM 2142 N N . THR A 1 267 ? -15.718 -15.188 -5.341 1.00 94.44 267 THR A N 1
ATOM 2143 C CA . THR A 1 267 ? -16.697 -16.044 -4.670 1.00 94.44 267 THR A CA 1
ATOM 2144 C C . THR A 1 267 ? -16.623 -15.809 -3.160 1.00 94.44 267 THR A C 1
ATOM 2146 O O . THR A 1 267 ? -15.671 -16.282 -2.526 1.00 94.44 267 THR A O 1
ATOM 2149 N N . PRO A 1 268 ? -17.582 -15.090 -2.551 1.00 92.50 268 PRO A N 1
ATOM 2150 C CA . PRO A 1 268 ? -17.608 -14.917 -1.104 1.00 92.50 268 PRO A CA 1
ATOM 2151 C C . PRO A 1 268 ? -17.884 -16.259 -0.411 1.00 92.50 268 PRO A C 1
ATOM 2153 O O . PRO A 1 268 ? -18.610 -17.104 -0.934 1.00 92.50 268 PRO A O 1
ATOM 2156 N N . ARG A 1 269 ? -17.322 -16.464 0.787 1.00 93.31 269 ARG A N 1
ATOM 2157 C CA . ARG A 1 269 ? -17.642 -17.625 1.640 1.00 93.31 269 ARG A CA 1
ATOM 2158 C C . ARG A 1 269 ? -19.105 -17.591 2.078 1.00 93.31 269 ARG A C 1
ATOM 2160 O O . ARG A 1 269 ? -19.743 -18.634 2.164 1.00 93.31 269 ARG A O 1
ATOM 2167 N N . CYS A 1 270 ? -19.612 -16.395 2.364 1.00 90.12 270 CYS A N 1
ATOM 2168 C CA . CYS A 1 270 ? -20.963 -16.163 2.849 1.00 90.12 270 CYS A CA 1
ATOM 2169 C C . CYS A 1 270 ? -21.626 -15.058 2.023 1.00 90.12 270 CYS A C 1
ATOM 2171 O O . CYS A 1 270 ? -21.082 -13.964 1.887 1.00 90.12 270 CYS A O 1
ATOM 2173 N N . SER A 1 271 ? -22.823 -15.318 1.495 1.00 88.50 271 SER A N 1
ATOM 2174 C CA . SER A 1 271 ? -23.570 -14.356 0.673 1.00 88.50 271 SER A CA 1
ATOM 2175 C C . SER A 1 271 ? -24.016 -13.106 1.439 1.00 88.50 271 SER A C 1
ATOM 2177 O O . SER A 1 271 ? -24.285 -12.083 0.818 1.00 88.50 271 SER A O 1
ATOM 2179 N N . LEU A 1 272 ? -24.087 -13.175 2.775 1.00 87.94 272 LEU A N 1
ATOM 2180 C CA . LEU A 1 272 ? -24.369 -12.020 3.638 1.00 87.94 272 LEU A CA 1
ATOM 2181 C C . LEU A 1 272 ? -23.166 -11.070 3.758 1.00 87.94 272 LEU A C 1
ATOM 2183 O O . LEU A 1 272 ? -23.336 -9.912 4.130 1.00 87.94 272 LEU A O 1
ATOM 2187 N N . LEU A 1 273 ? -21.962 -11.548 3.426 1.00 86.12 273 LEU A N 1
ATOM 2188 C CA . LEU A 1 273 ? -20.694 -10.832 3.557 1.00 86.12 273 LEU A CA 1
ATOM 2189 C C . LEU A 1 273 ? -19.959 -10.772 2.207 1.00 86.12 273 LEU A C 1
ATOM 2191 O O . LEU A 1 273 ? -18.899 -11.383 2.055 1.00 86.12 273 LEU A O 1
ATOM 2195 N N . PRO A 1 274 ? -20.476 -10.021 1.215 1.00 86.31 274 PRO A N 1
ATOM 2196 C CA . PRO A 1 274 ? -19.889 -9.968 -0.128 1.00 86.31 274 PRO A CA 1
ATOM 2197 C C . PRO A 1 274 ? -18.466 -9.384 -0.159 1.00 86.31 274 PRO A C 1
ATOM 2199 O O . PRO A 1 274 ? -17.702 -9.700 -1.064 1.00 86.31 274 PRO A O 1
ATOM 2202 N N . LEU A 1 275 ? -18.103 -8.561 0.832 1.00 87.75 275 LEU A N 1
ATOM 2203 C CA . LEU A 1 275 ? -16.756 -7.999 1.018 1.00 87.75 275 LEU A CA 1
ATOM 2204 C C . LEU A 1 275 ? -15.975 -8.692 2.154 1.00 87.75 275 LEU A C 1
ATOM 2206 O O . LEU A 1 275 ? -14.949 -8.183 2.599 1.00 87.75 275 LEU A O 1
ATOM 2210 N N . GLY A 1 276 ? -16.492 -9.812 2.668 1.00 88.69 276 GLY A N 1
ATOM 2211 C CA . GLY A 1 276 ? -15.874 -10.598 3.734 1.00 88.69 276 GLY A CA 1
ATOM 2212 C C . GLY A 1 276 ? -14.911 -11.657 3.198 1.00 88.69 276 GLY A C 1
ATOM 2213 O O . GLY A 1 276 ? -14.220 -11.455 2.204 1.00 88.69 276 GLY A O 1
ATOM 2214 N N . GLN A 1 277 ? -14.848 -12.805 3.874 1.00 92.69 277 GLN A N 1
ATOM 2215 C CA . GLN A 1 277 ? -14.011 -13.931 3.447 1.00 92.69 277 GLN A CA 1
ATOM 2216 C C . GLN A 1 277 ? -14.398 -14.428 2.054 1.00 92.69 277 GLN A C 1
ATOM 2218 O O . GLN A 1 277 ? -15.580 -14.495 1.715 1.00 92.69 277 GLN A O 1
ATOM 2223 N N . VAL A 1 278 ? -13.402 -14.848 1.275 1.00 93.19 278 VAL A N 1
ATOM 2224 C CA . VAL A 1 278 ? -13.588 -15.341 -0.093 1.00 93.19 278 VAL A CA 1
ATOM 2225 C C . VAL A 1 278 ? -12.988 -16.734 -0.241 1.00 93.19 278 VAL A C 1
ATOM 2227 O O . VAL A 1 278 ? -11.971 -17.055 0.367 1.00 93.19 278 VAL A O 1
ATOM 2230 N N . THR A 1 279 ? -13.617 -17.571 -1.059 1.00 93.69 279 THR A N 1
ATOM 2231 C CA . THR A 1 279 ? -13.179 -18.954 -1.326 1.00 93.69 279 THR A CA 1
ATOM 2232 C C . THR A 1 279 ? -12.490 -19.095 -2.679 1.00 93.69 279 THR A C 1
ATOM 2234 O O . THR A 1 279 ? -11.695 -20.009 -2.874 1.00 93.69 279 THR A O 1
ATOM 2237 N N . ALA A 1 280 ? -12.740 -18.163 -3.600 1.00 91.69 280 ALA A N 1
ATOM 2238 C CA . ALA A 1 280 ? -12.105 -18.100 -4.909 1.00 91.69 280 ALA A CA 1
ATOM 2239 C C . ALA A 1 280 ? -12.159 -16.672 -5.467 1.00 91.69 280 ALA A C 1
ATOM 2241 O O . ALA A 1 280 ? -12.955 -15.846 -5.021 1.00 91.69 280 ALA A O 1
ATOM 2242 N N . GLY A 1 281 ? -11.331 -16.382 -6.465 1.00 90.56 281 GLY A N 1
ATOM 2243 C CA . GLY A 1 281 ? -11.488 -15.181 -7.275 1.00 90.56 281 GLY A CA 1
ATOM 2244 C C . GLY A 1 281 ? -10.588 -15.176 -8.502 1.00 90.56 281 GLY A C 1
ATOM 2245 O O . GLY A 1 281 ? -9.486 -15.732 -8.502 1.00 90.56 281 GLY A O 1
ATOM 2246 N N . ARG A 1 282 ? -11.080 -14.551 -9.567 1.00 91.19 282 ARG A N 1
ATOM 2247 C CA . ARG A 1 282 ? -10.479 -14.494 -10.893 1.00 91.19 282 ARG A CA 1
ATOM 2248 C C . ARG A 1 282 ? -10.561 -13.071 -11.426 1.00 91.19 282 ARG A C 1
ATOM 2250 O O . ARG A 1 282 ? -11.606 -12.442 -11.391 1.00 91.19 282 ARG A O 1
ATOM 2257 N N . LEU A 1 283 ? -9.453 -12.606 -11.982 1.00 91.38 283 LEU A N 1
ATOM 2258 C CA . LEU A 1 283 ? -9.359 -11.319 -12.654 1.00 91.38 283 LEU A CA 1
ATOM 2259 C C . LEU A 1 283 ? -8.907 -11.579 -14.093 1.00 91.38 283 LEU A C 1
ATOM 2261 O O . LEU A 1 283 ? -7.822 -12.130 -14.298 1.00 91.38 283 LEU A O 1
ATOM 2265 N N . ARG A 1 284 ? -9.738 -11.236 -15.084 1.00 92.19 284 ARG A N 1
ATOM 2266 C CA . ARG A 1 284 ? -9.345 -11.268 -16.500 1.00 92.19 284 ARG A CA 1
ATOM 2267 C C . ARG A 1 284 ? -8.993 -9.868 -16.960 1.00 92.19 284 ARG A C 1
ATOM 2269 O O . ARG A 1 284 ? -9.759 -8.923 -16.793 1.00 92.19 284 ARG A O 1
ATOM 2276 N N . VAL A 1 285 ? -7.838 -9.757 -17.597 1.00 89.25 285 VAL A N 1
ATOM 2277 C CA . VAL A 1 285 ? -7.284 -8.489 -18.066 1.00 89.25 285 VAL A CA 1
ATOM 2278 C C . VAL A 1 285 ? -6.692 -8.653 -19.460 1.00 89.25 285 VAL A C 1
ATOM 2280 O O . VAL A 1 285 ? -6.339 -9.761 -19.869 1.00 89.25 285 VAL A O 1
ATOM 2283 N N . ARG A 1 286 ? -6.569 -7.545 -20.184 1.00 84.50 286 ARG A N 1
ATOM 2284 C CA . ARG A 1 286 ? -5.855 -7.434 -21.456 1.00 84.50 286 ARG A CA 1
ATOM 2285 C C . ARG A 1 286 ? -4.804 -6.342 -21.312 1.00 84.50 286 ARG A C 1
ATOM 2287 O O . ARG A 1 286 ? -5.124 -5.233 -20.918 1.00 84.50 286 ARG A O 1
ATOM 2294 N N . GLY A 1 287 ? -3.554 -6.638 -21.634 1.00 78.31 287 GLY A N 1
ATOM 2295 C CA . GLY A 1 287 ? -2.469 -5.663 -21.553 1.00 78.31 287 GLY A CA 1
ATOM 2296 C C . GLY A 1 287 ? -1.185 -6.198 -22.168 1.00 78.31 287 GLY A C 1
ATOM 2297 O O . GLY A 1 287 ? -1.120 -7.358 -22.584 1.00 78.31 287 GLY A O 1
ATOM 2298 N N . GLY A 1 288 ? -0.167 -5.342 -22.238 1.00 71.62 288 GLY A N 1
ATOM 2299 C CA . GLY A 1 288 ? 1.161 -5.724 -22.709 1.00 71.62 288 GLY A CA 1
ATOM 2300 C C . GLY A 1 288 ? 1.829 -6.685 -21.729 1.00 71.62 288 GLY A C 1
ATOM 2301 O O . GLY A 1 288 ? 2.065 -6.324 -20.577 1.00 71.62 288 GLY A O 1
ATOM 2302 N N . LEU A 1 289 ? 2.129 -7.900 -22.194 1.00 69.69 289 LEU A N 1
ATOM 2303 C CA . LEU A 1 289 ? 2.788 -8.937 -21.408 1.00 69.69 289 LEU A CA 1
ATOM 2304 C C . LEU A 1 289 ? 4.199 -9.199 -21.951 1.00 69.69 289 LEU A C 1
ATOM 2306 O O . LEU A 1 289 ? 4.376 -9.495 -23.134 1.00 69.69 289 LEU A O 1
ATOM 2310 N N . VAL A 1 290 ? 5.203 -9.121 -21.082 1.00 64.19 290 VAL A N 1
ATOM 2311 C CA . VAL A 1 290 ? 6.617 -9.341 -21.418 1.00 64.19 290 VAL A CA 1
ATOM 2312 C C . VAL A 1 290 ? 7.150 -10.514 -20.603 1.00 64.19 290 VAL A C 1
ATOM 2314 O O . VAL A 1 290 ? 6.958 -10.568 -19.395 1.00 64.19 290 VAL A O 1
ATOM 2317 N N . HIS A 1 291 ? 7.811 -11.478 -21.242 1.00 64.31 291 HIS A N 1
ATOM 2318 C CA . HIS A 1 291 ? 8.412 -12.609 -20.527 1.00 64.31 291 HIS A CA 1
ATOM 2319 C C . HIS A 1 291 ? 9.634 -12.145 -19.720 1.00 64.31 291 HIS A C 1
ATOM 2321 O O . HIS A 1 291 ? 10.483 -11.442 -20.267 1.00 64.31 291 HIS A O 1
ATOM 2327 N N . GLY A 1 292 ? 9.771 -12.590 -18.469 1.00 56.81 292 GLY A N 1
ATOM 2328 C CA . GLY A 1 292 ? 10.844 -12.212 -17.542 1.00 56.81 292 GLY A CA 1
ATOM 2329 C C . GLY A 1 292 ? 12.239 -12.468 -18.108 1.00 56.81 292 GLY A C 1
ATOM 2330 O O . GLY A 1 292 ? 13.073 -11.581 -18.099 1.00 56.81 292 GLY A O 1
ATOM 2331 N N . ALA A 1 293 ? 12.475 -13.618 -18.744 1.00 53.91 293 ALA A N 1
ATOM 2332 C CA . ALA A 1 293 ? 13.743 -13.899 -19.439 1.00 53.91 293 ALA A CA 1
ATOM 2333 C C . ALA A 1 293 ? 14.054 -12.994 -20.657 1.00 53.91 293 ALA A C 1
ATOM 2335 O O . ALA A 1 293 ? 15.171 -13.012 -21.166 1.00 53.91 293 ALA A O 1
ATOM 2336 N N . ARG A 1 294 ? 13.074 -12.234 -21.171 1.00 46.31 294 ARG A N 1
ATOM 2337 C CA . ARG A 1 294 ? 13.296 -11.210 -22.211 1.00 46.31 294 ARG A CA 1
ATOM 2338 C C . ARG A 1 294 ? 13.579 -9.831 -21.603 1.00 46.31 294 ARG A C 1
ATOM 2340 O O . ARG A 1 294 ? 13.873 -8.897 -22.347 1.00 46.31 294 ARG A O 1
ATOM 2347 N N . VAL A 1 295 ? 13.506 -9.717 -20.275 1.00 47.94 295 VAL A N 1
ATOM 2348 C CA . VAL A 1 295 ? 14.033 -8.594 -19.501 1.00 47.94 295 VAL A CA 1
ATOM 2349 C C . VAL A 1 295 ? 15.554 -8.800 -19.374 1.00 47.94 295 VAL A C 1
ATOM 2351 O O . VAL A 1 295 ? 15.979 -9.908 -19.048 1.00 47.94 295 VAL A O 1
ATOM 2354 N N . PRO A 1 296 ? 16.399 -7.802 -19.695 1.00 35.84 296 PRO A N 1
ATOM 2355 C CA . PRO A 1 296 ? 17.849 -7.996 -19.775 1.00 35.84 296 PRO A CA 1
ATOM 2356 C C . PRO A 1 296 ? 18.510 -8.473 -18.469 1.00 35.84 296 PRO A C 1
ATOM 2358 O O . PRO A 1 296 ? 18.171 -7.988 -17.395 1.00 35.84 296 PRO A O 1
ATOM 2361 N N . ASP A 1 297 ? 19.528 -9.331 -18.621 1.00 39.84 297 ASP A N 1
ATOM 2362 C CA . ASP A 1 297 ? 20.511 -9.769 -17.610 1.00 39.84 297 ASP A CA 1
ATOM 2363 C C . ASP A 1 297 ? 19.933 -10.375 -16.330 1.00 39.84 297 ASP A C 1
ATOM 2365 O O . ASP A 1 297 ? 19.872 -9.728 -15.277 1.00 39.84 297 ASP A O 1
ATOM 2369 N N . PRO A 1 298 ? 19.497 -11.635 -16.413 1.00 32.47 298 PRO A N 1
ATOM 2370 C CA . PRO A 1 298 ? 18.654 -12.115 -15.376 1.00 32.47 298 PRO A CA 1
ATOM 2371 C C . PRO A 1 298 ? 19.373 -12.905 -14.290 1.00 32.47 298 PRO A C 1
ATOM 2373 O O . PRO A 1 298 ? 18.703 -13.233 -13.340 1.00 32.47 298 PRO A O 1
ATOM 2376 N N . GLU A 1 299 ? 20.673 -13.208 -14.356 1.00 34.47 299 GLU A N 1
ATOM 2377 C CA . GLU A 1 299 ? 21.401 -13.966 -13.311 1.00 34.47 299 GLU A CA 1
ATOM 2378 C C . GLU A 1 299 ? 21.951 -13.082 -12.165 1.00 34.47 299 GLU A C 1
ATOM 2380 O O . GLU A 1 299 ? 22.422 -13.601 -11.157 1.00 34.47 299 GLU A O 1
ATOM 2385 N N . ASN A 1 300 ? 21.841 -11.749 -12.278 1.00 35.91 300 ASN A N 1
ATOM 2386 C CA . ASN A 1 300 ? 22.441 -10.749 -11.365 1.00 35.91 300 ASN A CA 1
ATOM 2387 C C . ASN A 1 300 ? 21.437 -10.041 -10.437 1.00 35.91 300 ASN A C 1
ATOM 2389 O O . ASN A 1 300 ? 21.690 -8.994 -9.843 1.00 35.91 300 ASN A O 1
ATOM 2393 N N . TRP A 1 301 ? 20.263 -10.626 -10.331 1.00 38.34 301 TRP A N 1
ATOM 2394 C CA . TRP A 1 301 ? 19.098 -10.071 -9.688 1.00 38.34 301 TRP A CA 1
ATOM 2395 C C . TRP A 1 301 ? 19.185 -10.067 -8.132 1.00 38.34 301 TRP A C 1
ATOM 2397 O O . TRP A 1 301 ? 19.091 -11.103 -7.492 1.00 38.34 301 TRP A O 1
ATOM 2407 N N . LEU A 1 302 ? 19.311 -8.901 -7.477 1.00 33.00 302 LEU A N 1
ATOM 2408 C CA . LEU A 1 302 ? 19.264 -8.789 -6.002 1.00 33.00 302 LEU A CA 1
ATOM 2409 C C . LEU A 1 302 ? 17.864 -8.519 -5.438 1.00 33.00 302 LEU A C 1
ATOM 2411 O O . LEU A 1 302 ? 16.985 -7.932 -6.053 1.00 33.00 302 LEU A O 1
ATOM 2415 N N . LEU A 1 303 ? 17.660 -8.981 -4.219 1.00 32.59 303 LEU A N 1
ATOM 2416 C CA . LEU A 1 303 ? 16.352 -9.281 -3.680 1.00 32.59 303 LEU A CA 1
ATOM 2417 C C . LEU A 1 303 ? 15.817 -8.102 -2.852 1.00 32.59 303 LEU A C 1
ATOM 2419 O O . LEU A 1 303 ? 16.509 -7.594 -1.979 1.00 32.59 303 LEU A O 1
ATOM 2423 N N . GLY A 1 304 ? 14.624 -7.614 -3.202 1.00 36.03 304 GLY A N 1
ATOM 2424 C CA . GLY A 1 304 ? 14.041 -6.373 -2.672 1.00 36.03 304 GLY A CA 1
ATOM 2425 C C . GLY A 1 304 ? 14.528 -5.07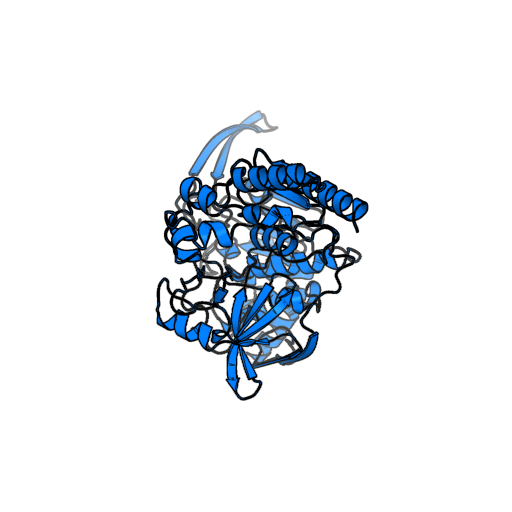4 -3.317 1.00 36.03 304 GLY A C 1
ATOM 2426 O O . GLY A 1 304 ? 13.942 -4.018 -3.088 1.00 36.03 304 GLY A O 1
ATOM 2427 N N . THR A 1 305 ? 15.530 -5.141 -4.192 1.00 31.42 305 THR A N 1
ATOM 2428 C CA . THR A 1 305 ? 15.876 -4.139 -5.210 1.00 31.42 305 THR A CA 1
ATOM 2429 C C . THR A 1 305 ? 16.777 -4.837 -6.227 1.00 31.42 305 THR A C 1
ATOM 2431 O O . THR A 1 305 ? 17.886 -5.242 -5.879 1.00 31.42 305 THR A O 1
ATOM 2434 N N . PHE A 1 306 ? 16.319 -4.986 -7.472 1.00 29.83 306 PHE A N 1
ATOM 2435 C CA . PHE A 1 306 ? 17.096 -5.653 -8.518 1.00 29.83 306 PHE A CA 1
ATOM 2436 C C . PHE A 1 306 ? 17.998 -4.656 -9.261 1.00 29.83 306 PHE A C 1
ATOM 2438 O O . PHE A 1 306 ? 17.537 -3.593 -9.668 1.00 29.83 306 PHE A O 1
ATOM 2445 N N . LYS A 1 307 ? 19.268 -5.037 -9.458 1.00 33.00 307 LYS A N 1
ATOM 2446 C CA . LYS A 1 307 ? 20.219 -4.452 -10.419 1.00 33.00 307 LYS A CA 1
ATOM 2447 C C . LYS A 1 307 ? 20.441 -5.443 -11.563 1.00 33.00 307 LYS A C 1
ATOM 2449 O O . LYS A 1 307 ? 20.575 -6.636 -11.297 1.00 33.00 307 LYS A O 1
ATOM 2454 N N . GLY A 1 308 ? 20.533 -4.961 -12.803 1.00 25.62 308 GLY A N 1
ATOM 2455 C CA . GLY A 1 308 ? 20.878 -5.783 -13.971 1.00 25.62 308 GLY A CA 1
ATOM 2456 C C . GLY A 1 308 ? 20.910 -5.003 -15.292 1.00 25.62 308 GLY A C 1
ATOM 2457 O O . GLY A 1 308 ? 20.194 -4.026 -15.502 1.00 25.62 308 GLY A O 1
ATOM 2458 N N . THR A 1 309 ? 21.792 -5.401 -16.206 1.00 31.83 309 THR A N 1
ATOM 2459 C CA . THR A 1 309 ? 22.642 -4.451 -16.931 1.00 31.83 309 THR A CA 1
ATOM 2460 C C . THR A 1 309 ? 22.126 -3.845 -18.232 1.00 31.83 309 THR A C 1
ATOM 2462 O O . THR A 1 309 ? 22.902 -3.704 -19.183 1.00 31.83 309 THR A O 1
ATOM 2465 N N . LYS A 1 310 ? 20.877 -3.358 -18.284 1.00 34.66 310 LYS A N 1
ATOM 2466 C CA . LYS A 1 310 ? 20.405 -2.378 -19.304 1.00 34.66 310 LYS A CA 1
ATOM 2467 C C . LYS A 1 310 ? 19.276 -1.428 -18.898 1.00 34.66 310 LYS A C 1
ATOM 2469 O O . LYS A 1 310 ? 18.942 -0.570 -19.710 1.00 34.66 310 LYS A O 1
ATOM 2474 N N . SER A 1 311 ? 18.734 -1.520 -17.694 1.00 35.16 311 SER A N 1
ATOM 2475 C CA . SER A 1 311 ? 17.600 -0.703 -17.242 1.00 35.16 311 SER A CA 1
ATOM 2476 C C . SER A 1 311 ? 17.196 -1.211 -15.866 1.00 35.16 311 SER A C 1
ATOM 2478 O O . SER A 1 311 ? 16.908 -2.403 -15.758 1.00 35.16 311 SER A O 1
ATOM 2480 N N . ASP A 1 312 ? 17.158 -0.360 -14.843 1.00 36.75 312 ASP A N 1
ATOM 2481 C CA . ASP A 1 312 ? 16.704 -0.803 -13.526 1.00 36.75 312 ASP A CA 1
ATOM 2482 C C . ASP A 1 312 ? 15.177 -0.884 -13.506 1.00 36.75 312 ASP A C 1
ATOM 2484 O O . ASP A 1 312 ? 14.459 0.108 -13.631 1.00 36.75 312 ASP A O 1
ATOM 2488 N N . ILE A 1 313 ? 14.691 -2.113 -13.367 1.00 37.47 313 ILE A N 1
ATOM 2489 C CA . ILE A 1 313 ? 13.316 -2.452 -13.024 1.00 37.47 313 ILE A CA 1
ATOM 2490 C C . ILE A 1 313 ? 13.389 -2.912 -11.571 1.00 37.47 313 ILE A C 1
ATOM 2492 O O . ILE A 1 313 ? 13.907 -3.993 -11.289 1.00 37.47 313 ILE A O 1
ATOM 2496 N N . VAL A 1 314 ? 12.894 -2.107 -10.630 1.00 45.31 314 VAL A N 1
ATOM 2497 C CA . VAL A 1 314 ? 12.812 -2.539 -9.231 1.00 45.31 314 VAL A CA 1
ATOM 2498 C C . VAL A 1 314 ? 11.689 -3.564 -9.152 1.00 45.31 314 VAL A C 1
ATOM 2500 O O . VAL A 1 314 ? 10.539 -3.180 -9.066 1.00 45.31 314 VAL A O 1
ATOM 2503 N N . LEU A 1 315 ? 11.963 -4.867 -9.222 1.00 47.66 315 LEU A N 1
ATOM 2504 C CA . LEU A 1 315 ? 10.928 -5.872 -8.946 1.00 47.66 315 LEU A CA 1
ATOM 2505 C C . LEU A 1 315 ? 10.794 -6.033 -7.423 1.00 47.66 315 LEU A C 1
ATOM 2507 O O . LEU A 1 315 ? 11.753 -6.329 -6.717 1.00 47.66 315 LEU A O 1
ATOM 2511 N N . LYS A 1 316 ? 9.588 -5.854 -6.902 1.00 55.41 316 LYS A N 1
ATOM 2512 C CA . LYS A 1 316 ? 9.211 -6.204 -5.533 1.00 55.41 316 LYS A CA 1
ATOM 2513 C C . LYS A 1 316 ? 8.376 -7.465 -5.598 1.00 55.41 316 LYS A C 1
ATOM 2515 O O . LYS A 1 316 ? 7.187 -7.394 -5.898 1.00 55.41 316 LYS A O 1
ATOM 2520 N N . LEU A 1 317 ? 9.005 -8.620 -5.398 1.00 62.78 317 LEU A N 1
ATOM 2521 C CA . LEU A 1 317 ? 8.263 -9.866 -5.229 1.00 62.78 317 LEU A CA 1
ATOM 2522 C C . LEU A 1 317 ? 7.541 -9.856 -3.869 1.00 62.78 317 LEU A C 1
ATOM 2524 O O . LEU A 1 317 ? 7.915 -9.127 -2.965 1.00 62.78 317 LEU A O 1
ATOM 2528 N N . ASP A 1 318 ? 6.482 -10.632 -3.704 1.00 61.94 318 ASP A N 1
ATOM 2529 C CA . ASP A 1 318 ? 5.730 -10.597 -2.447 1.00 61.94 318 ASP A CA 1
ATOM 2530 C C . ASP A 1 318 ? 6.424 -11.394 -1.348 1.00 61.94 318 ASP A C 1
ATOM 2532 O O . ASP A 1 318 ? 6.448 -10.948 -0.212 1.00 61.94 318 ASP A O 1
ATOM 2536 N N . CYS A 1 319 ? 7.017 -12.541 -1.698 1.00 60.62 319 CYS A N 1
ATOM 2537 C CA . CYS A 1 319 ? 7.734 -13.422 -0.775 1.00 60.62 319 CYS A CA 1
ATOM 2538 C C . CYS A 1 319 ? 9.176 -13.596 -1.232 1.00 60.62 319 CYS A C 1
ATOM 2540 O O . CYS A 1 319 ? 9.398 -14.200 -2.288 1.00 60.62 319 CYS A O 1
ATOM 2542 N N . TYR A 1 320 ? 10.139 -13.108 -0.451 1.00 55.31 320 TYR A N 1
ATOM 2543 C CA . TYR A 1 320 ? 11.553 -13.257 -0.779 1.00 55.31 320 TYR A CA 1
ATOM 2544 C C . TYR A 1 320 ? 12.465 -13.153 0.464 1.00 55.31 320 TYR A C 1
ATOM 2546 O O . TYR A 1 320 ? 12.154 -12.416 1.392 1.00 55.31 320 TYR A O 1
ATOM 2554 N N . GLY A 1 321 ? 13.601 -13.867 0.498 1.00 45.62 321 GLY A N 1
ATOM 2555 C CA . GLY A 1 321 ? 14.661 -13.724 1.521 1.00 45.62 321 GLY A CA 1
ATOM 2556 C C . GLY A 1 321 ? 15.992 -13.261 0.911 1.00 45.62 321 GLY A C 1
ATOM 2557 O O . GLY A 1 321 ? 16.365 -13.784 -0.129 1.00 45.62 321 GLY A O 1
ATOM 2558 N N . GLU A 1 322 ? 16.658 -12.239 1.482 1.00 42.69 322 GLU A N 1
ATOM 2559 C CA . GLU A 1 322 ? 17.812 -11.514 0.874 1.00 42.69 322 GLU A CA 1
ATOM 2560 C C . GLU A 1 322 ? 18.868 -12.428 0.231 1.00 42.69 322 GLU A C 1
ATOM 2562 O O . GLU A 1 322 ? 19.431 -13.291 0.892 1.00 42.69 322 GLU A O 1
ATOM 2567 N N . GLY A 1 323 ? 19.165 -12.196 -1.058 1.00 44.75 323 GLY A N 1
ATOM 2568 C CA . GLY A 1 323 ? 20.349 -12.742 -1.735 1.00 44.75 323 GLY A CA 1
ATOM 2569 C C . GLY A 1 323 ? 20.231 -14.127 -2.386 1.00 44.75 323 GLY A C 1
ATOM 2570 O O . GLY A 1 323 ? 21.262 -14.689 -2.744 1.00 44.75 323 GLY A O 1
ATOM 2571 N N . ASP A 1 324 ? 19.032 -14.688 -2.568 1.00 48.06 324 ASP A N 1
ATOM 2572 C CA . ASP A 1 324 ? 18.899 -16.063 -3.072 1.00 48.06 324 ASP A CA 1
ATOM 2573 C C . ASP A 1 324 ? 18.843 -16.178 -4.615 1.00 48.06 324 ASP A C 1
ATOM 2575 O O . ASP A 1 324 ? 17.952 -15.628 -5.271 1.00 48.06 324 ASP A O 1
ATOM 2579 N N . THR A 1 325 ? 19.748 -16.977 -5.197 1.00 49.22 325 THR A N 1
ATOM 2580 C CA . THR A 1 325 ? 19.795 -17.328 -6.636 1.00 49.22 325 THR A CA 1
ATOM 2581 C C . THR A 1 325 ? 18.501 -18.011 -7.107 1.00 49.22 325 THR A C 1
ATOM 2583 O O . THR A 1 325 ? 18.116 -17.901 -8.272 1.00 49.22 325 THR A O 1
ATOM 2586 N N . ALA A 1 326 ? 17.763 -18.669 -6.208 1.00 55.03 326 ALA A N 1
ATOM 2587 C CA . ALA A 1 326 ? 16.464 -19.263 -6.529 1.00 55.03 326 ALA A CA 1
ATOM 2588 C C . ALA A 1 326 ? 15.395 -18.213 -6.894 1.00 55.03 326 ALA A C 1
ATOM 2590 O O . ALA A 1 326 ? 14.572 -18.434 -7.785 1.00 55.03 326 ALA A O 1
ATOM 2591 N N . THR A 1 327 ? 15.423 -17.044 -6.252 1.00 54.62 327 THR A N 1
ATOM 2592 C CA . THR A 1 327 ? 14.466 -15.950 -6.505 1.00 54.62 327 THR A CA 1
ATOM 2593 C C . THR A 1 327 ? 14.692 -15.316 -7.872 1.00 54.62 327 THR A C 1
ATOM 2595 O O . THR A 1 327 ? 13.748 -14.931 -8.567 1.00 54.62 327 THR A O 1
ATOM 2598 N N . ILE A 1 328 ? 15.958 -15.274 -8.271 1.00 52.09 328 ILE A N 1
ATOM 2599 C CA . ILE A 1 328 ? 16.407 -14.811 -9.569 1.00 52.09 328 ILE A CA 1
ATOM 2600 C C . ILE A 1 328 ? 15.820 -15.669 -10.694 1.00 52.09 328 ILE A C 1
ATOM 2602 O O . ILE A 1 328 ? 15.090 -15.192 -11.563 1.00 52.09 328 ILE A O 1
ATOM 2606 N N . LEU A 1 329 ? 16.076 -16.973 -10.627 1.00 59.38 329 LEU A N 1
ATOM 2607 C CA . LEU A 1 329 ? 15.540 -17.947 -11.576 1.00 59.38 329 LEU A CA 1
ATOM 2608 C C . LEU A 1 329 ? 14.005 -17.935 -11.585 1.00 59.38 329 LEU A C 1
ATOM 2610 O O . LEU A 1 329 ? 13.376 -18.084 -12.635 1.00 59.38 329 LEU A O 1
ATOM 2614 N N . LYS A 1 330 ? 13.382 -17.690 -10.427 1.00 63.72 330 LYS A N 1
ATOM 2615 C CA . LYS A 1 330 ? 11.928 -17.595 -10.327 1.00 63.72 330 LYS A CA 1
ATOM 2616 C C . LYS A 1 330 ? 11.374 -16.411 -11.113 1.00 63.72 330 LYS A C 1
ATOM 2618 O O . LYS A 1 330 ? 10.516 -16.618 -11.967 1.00 63.72 330 LYS A O 1
ATOM 2623 N N . ALA A 1 331 ? 11.864 -15.190 -10.911 1.00 58.88 331 ALA A N 1
ATOM 2624 C CA . ALA A 1 331 ? 11.323 -14.054 -11.660 1.00 58.88 331 ALA A CA 1
ATOM 2625 C C . ALA A 1 331 ? 11.652 -14.114 -13.182 1.00 58.88 331 ALA A C 1
ATOM 2627 O O . ALA A 1 331 ? 10.923 -13.523 -13.976 1.00 58.88 331 ALA A O 1
ATOM 2628 N N . GLN A 1 332 ? 12.668 -14.882 -13.620 1.00 62.44 332 GLN A N 1
ATOM 2629 C CA . GLN A 1 332 ? 12.981 -15.119 -15.041 1.00 62.44 332 GLN A CA 1
ATOM 2630 C C . GLN A 1 332 ? 11.892 -15.912 -15.736 1.00 62.44 332 GLN A C 1
ATOM 2632 O O . GLN A 1 332 ? 11.583 -15.681 -16.908 1.00 62.44 332 GLN A O 1
ATOM 2637 N N . SER A 1 333 ? 11.337 -16.862 -14.991 1.00 69.69 333 SER A N 1
ATOM 2638 C CA . SER A 1 333 ? 10.218 -17.692 -15.412 1.00 69.69 333 SER A CA 1
ATOM 2639 C C . SER A 1 333 ? 8.865 -16.975 -15.300 1.00 69.69 333 SER A C 1
ATOM 2641 O O . SER A 1 333 ? 7.866 -17.458 -15.832 1.00 69.69 333 SER A O 1
ATOM 2643 N N . CYS A 1 334 ? 8.824 -15.814 -14.638 1.00 75.69 334 CYS A N 1
ATOM 2644 C CA . CYS A 1 334 ? 7.632 -14.982 -14.533 1.00 75.69 334 CYS A CA 1
ATOM 2645 C C . CYS A 1 334 ? 7.435 -14.106 -15.776 1.00 75.69 334 CYS A C 1
ATOM 2647 O O . CYS A 1 334 ? 8.288 -13.984 -16.650 1.00 75.69 334 CYS A O 1
ATOM 2649 N N . TRP A 1 335 ? 6.281 -13.461 -15.838 1.00 74.69 335 TRP A N 1
ATOM 2650 C CA . TRP A 1 335 ? 5.886 -12.492 -16.843 1.00 74.69 335 TRP A CA 1
ATOM 2651 C C . TRP A 1 335 ? 5.622 -11.143 -16.187 1.00 74.69 335 TRP A C 1
ATOM 2653 O O . TRP A 1 335 ? 5.260 -11.068 -15.015 1.00 74.69 335 TRP A O 1
ATOM 2663 N N . TRP A 1 336 ? 5.778 -10.075 -16.953 1.00 70.06 336 TRP A N 1
ATOM 2664 C CA . TRP A 1 336 ? 5.522 -8.718 -16.513 1.00 70.06 336 TRP A CA 1
ATOM 2665 C C . TRP A 1 336 ? 4.367 -8.120 -17.299 1.00 70.06 336 TRP A C 1
ATOM 2667 O O . TRP A 1 336 ? 4.374 -8.134 -18.531 1.00 70.06 336 TRP A O 1
ATOM 2677 N N . LEU A 1 337 ? 3.366 -7.635 -16.574 1.00 69.88 337 LEU A N 1
ATOM 2678 C CA . LEU A 1 337 ? 2.154 -7.042 -17.118 1.00 69.88 337 LEU A CA 1
ATOM 2679 C C . LEU A 1 337 ? 2.126 -5.554 -16.780 1.00 69.88 337 LEU A C 1
ATOM 2681 O O . LEU A 1 337 ? 2.042 -5.181 -15.607 1.00 69.88 337 LEU A O 1
ATOM 2685 N N . GLN A 1 338 ? 2.194 -4.709 -17.802 1.00 64.00 338 GLN A N 1
ATOM 2686 C CA . GLN A 1 338 ? 2.196 -3.264 -17.611 1.00 64.00 338 GLN A CA 1
ATOM 2687 C C . GLN A 1 338 ? 0.799 -2.759 -17.232 1.00 64.00 338 GLN A C 1
ATOM 2689 O O . GLN A 1 338 ? -0.175 -3.056 -17.921 1.00 64.00 338 GLN A O 1
ATOM 2694 N N . VAL A 1 339 ? 0.706 -1.987 -16.145 1.00 60.41 339 VAL A N 1
ATOM 2695 C CA . VAL A 1 339 ? -0.555 -1.385 -15.675 1.00 60.41 339 VAL A CA 1
ATOM 2696 C C . VAL A 1 339 ? -0.574 0.112 -15.978 1.00 60.41 339 VAL A C 1
ATOM 2698 O O . VAL A 1 339 ? -1.541 0.616 -16.554 1.00 60.41 339 VAL A O 1
ATOM 2701 N N . GLN A 1 340 ? 0.523 0.804 -15.659 1.00 60.38 340 GLN A N 1
ATOM 2702 C CA . GLN A 1 340 ? 0.732 2.241 -15.870 1.00 60.38 340 GLN A CA 1
ATOM 2703 C C . GLN A 1 340 ? 2.134 2.521 -16.429 1.00 60.38 340 GLN A C 1
ATOM 2705 O O . GLN A 1 340 ? 2.949 1.608 -16.569 1.00 60.38 340 GLN A O 1
ATOM 2710 N N . HIS A 1 341 ? 2.421 3.787 -16.767 1.00 50.47 341 HIS A N 1
ATOM 2711 C CA . HIS A 1 341 ? 3.655 4.195 -17.458 1.00 50.47 341 HIS A CA 1
ATOM 2712 C C . HIS A 1 341 ? 4.930 3.690 -16.755 1.00 50.47 341 HIS A C 1
ATOM 2714 O O . HIS A 1 341 ? 5.854 3.232 -17.424 1.00 50.47 341 HIS A O 1
ATOM 2720 N N . HIS A 1 342 ? 4.936 3.689 -15.417 1.00 50.09 342 HIS A N 1
ATOM 2721 C CA . HIS A 1 342 ? 6.084 3.299 -14.592 1.00 50.09 342 HIS A CA 1
ATOM 2722 C C . HIS A 1 342 ? 5.838 2.095 -13.664 1.00 50.09 342 HIS A C 1
ATOM 2724 O O . HIS A 1 342 ? 6.744 1.724 -12.921 1.00 50.09 342 HIS A O 1
ATOM 2730 N N . TYR A 1 343 ? 4.649 1.476 -13.713 1.00 59.34 343 TYR A N 1
ATOM 2731 C CA . TYR A 1 343 ? 4.238 0.430 -12.768 1.00 59.34 343 TYR A CA 1
ATOM 2732 C C . TYR A 1 343 ? 3.602 -0.782 -13.462 1.00 59.34 343 TYR A C 1
ATOM 2734 O O . TYR A 1 343 ? 2.838 -0.655 -14.426 1.00 59.34 343 TYR A O 1
ATOM 2742 N N . GLY A 1 344 ? 3.888 -1.979 -12.946 1.00 65.75 344 GLY A N 1
ATOM 2743 C CA . GLY A 1 344 ? 3.397 -3.237 -13.512 1.00 65.75 344 GLY A CA 1
ATOM 2744 C C . GLY A 1 344 ? 3.423 -4.408 -12.531 1.00 65.75 344 GLY A C 1
ATOM 2745 O O . GLY A 1 344 ? 4.099 -4.350 -11.505 1.00 65.75 344 GLY A O 1
ATOM 2746 N N . LEU A 1 345 ? 2.704 -5.482 -12.865 1.00 73.25 345 LEU A N 1
ATOM 2747 C CA . LEU A 1 345 ? 2.580 -6.696 -12.050 1.00 73.25 345 LEU A CA 1
ATOM 2748 C C . LEU A 1 345 ? 3.558 -7.777 -12.502 1.00 73.25 345 LEU A C 1
ATOM 2750 O O . LEU A 1 345 ? 3.713 -8.011 -13.700 1.00 73.25 345 LEU A O 1
ATOM 2754 N N . VAL A 1 346 ? 4.142 -8.494 -11.546 1.00 73.00 346 VAL A N 1
ATOM 2755 C CA . VAL A 1 346 ? 4.947 -9.697 -11.794 1.00 73.00 346 VAL A CA 1
ATOM 2756 C C . VAL A 1 346 ? 4.065 -10.935 -11.638 1.00 73.00 346 VAL A C 1
ATOM 2758 O O . VAL A 1 346 ? 3.384 -11.094 -10.622 1.00 73.00 346 VAL A O 1
ATOM 2761 N N . LEU A 1 347 ? 4.067 -11.803 -12.646 1.00 78.25 347 LEU A N 1
ATOM 2762 C CA . LEU A 1 347 ? 3.100 -12.879 -12.848 1.00 78.25 347 LEU A CA 1
ATOM 2763 C C . LEU A 1 347 ? 3.791 -14.236 -13.072 1.00 78.25 347 LEU A C 1
ATOM 2765 O O . LEU A 1 347 ? 4.443 -14.448 -14.086 1.00 78.25 347 LEU A O 1
ATOM 2769 N N . GLU A 1 348 ? 3.609 -15.187 -12.165 1.00 82.62 348 GLU A N 1
ATOM 2770 C CA . GLU A 1 348 ? 4.047 -16.580 -12.313 1.00 82.62 348 GLU A CA 1
ATOM 2771 C C . GLU A 1 348 ? 3.016 -17.365 -13.151 1.00 82.62 348 GLU A C 1
ATOM 2773 O O . GLU A 1 348 ? 1.829 -17.354 -12.809 1.00 82.62 348 GLU A O 1
ATOM 2778 N N . PRO A 1 349 ? 3.404 -18.045 -14.246 1.00 84.06 349 PRO A N 1
ATOM 2779 C CA . PRO A 1 349 ? 2.478 -18.872 -15.013 1.00 84.06 349 PRO A CA 1
ATOM 2780 C C . PRO A 1 349 ? 2.119 -20.143 -14.228 1.00 84.06 349 PRO A C 1
ATOM 2782 O O . PRO A 1 349 ? 2.995 -20.893 -13.809 1.00 84.06 349 PRO A O 1
ATOM 2785 N N . VAL A 1 350 ? 0.822 -20.413 -14.055 1.00 88.31 350 VAL A N 1
ATOM 2786 C CA . VAL A 1 350 ? 0.310 -21.617 -13.358 1.00 88.31 350 VAL A CA 1
ATOM 2787 C C . VAL A 1 350 ? -0.553 -22.506 -14.260 1.00 88.31 350 VAL A C 1
ATOM 2789 O O . VAL A 1 350 ? -1.020 -23.564 -13.847 1.00 88.31 350 VAL A O 1
ATOM 2792 N N . GLY A 1 351 ? -0.769 -22.084 -15.503 1.00 86.56 351 GLY A N 1
ATOM 2793 C CA . GLY A 1 351 ? -1.512 -22.809 -16.522 1.00 86.56 351 GLY A CA 1
ATOM 2794 C C . GLY A 1 351 ? -1.503 -22.045 -17.843 1.00 86.56 351 GLY A C 1
ATOM 2795 O O . GLY A 1 351 ? -0.903 -20.975 -17.956 1.00 86.56 351 GLY A O 1
ATOM 2796 N N . ARG A 1 352 ? -2.187 -22.582 -18.856 1.00 85.44 352 ARG A N 1
ATOM 2797 C CA . ARG A 1 352 ? -2.344 -21.892 -20.141 1.00 85.44 352 ARG A CA 1
ATOM 2798 C C . ARG A 1 352 ? -3.189 -20.633 -19.946 1.00 85.44 352 ARG A C 1
ATOM 2800 O O . ARG A 1 352 ? -4.357 -20.749 -19.592 1.00 85.44 352 ARG A O 1
ATOM 2807 N N . ASP A 1 353 ? -2.589 -19.467 -20.176 1.00 83.31 353 ASP A N 1
ATOM 2808 C CA . ASP A 1 353 ? -3.214 -18.148 -19.996 1.00 83.31 353 ASP A CA 1
ATOM 2809 C C . ASP A 1 353 ? -3.739 -17.900 -18.562 1.00 83.31 353 ASP A C 1
ATOM 2811 O O . ASP A 1 353 ? -4.646 -17.094 -18.345 1.00 83.31 353 ASP A O 1
ATOM 2815 N N . ILE A 1 354 ? -3.174 -18.598 -17.566 1.00 88.81 354 ILE A N 1
ATOM 2816 C CA . ILE A 1 354 ? -3.500 -18.433 -16.144 1.00 88.81 354 ILE A CA 1
ATOM 2817 C C . ILE A 1 354 ? -2.222 -18.099 -15.387 1.00 88.81 354 ILE A C 1
ATOM 2819 O O . ILE A 1 354 ? -1.230 -18.830 -15.443 1.00 88.81 354 ILE A O 1
ATOM 2823 N N . TYR A 1 355 ? -2.287 -17.008 -14.633 1.00 86.81 355 TYR A N 1
ATOM 2824 C CA . TYR A 1 355 ? -1.153 -16.455 -13.916 1.00 86.81 355 TYR A CA 1
ATOM 2825 C C . TYR A 1 355 ? -1.491 -16.206 -12.450 1.00 86.81 355 TYR A C 1
ATOM 2827 O O . TYR A 1 355 ? -2.616 -15.840 -12.104 1.00 86.81 355 TYR A O 1
ATOM 2835 N N . ARG A 1 356 ? -0.484 -16.359 -11.595 1.00 86.25 356 ARG A N 1
ATOM 2836 C CA . ARG A 1 356 ? -0.492 -15.959 -10.192 1.00 86.25 356 ARG A CA 1
ATOM 2837 C C . ARG A 1 356 ? 0.344 -14.694 -10.040 1.00 86.25 356 ARG A C 1
ATOM 2839 O O . ARG A 1 356 ? 1.482 -14.653 -10.491 1.00 86.25 356 ARG A O 1
ATOM 2846 N N . ARG A 1 357 ? -0.185 -13.663 -9.382 1.00 83.19 357 ARG A N 1
ATOM 2847 C CA . ARG A 1 357 ? 0.597 -12.456 -9.076 1.00 83.19 357 ARG A CA 1
ATOM 2848 C C . ARG A 1 357 ? 1.579 -12.755 -7.949 1.00 83.19 357 ARG A C 1
ATOM 2850 O O . ARG A 1 357 ? 1.191 -13.297 -6.918 1.00 83.19 357 ARG A O 1
ATOM 2857 N N . VAL A 1 358 ? 2.834 -12.387 -8.162 1.00 76.19 358 VAL A N 1
ATOM 2858 C CA . VAL A 1 358 ? 3.940 -12.641 -7.232 1.00 76.19 358 VAL A CA 1
ATOM 2859 C C . VAL A 1 358 ? 4.764 -11.391 -6.932 1.00 76.19 358 VAL A C 1
ATOM 2861 O O . VAL A 1 358 ? 5.759 -11.515 -6.231 1.00 76.19 358 VAL A O 1
ATOM 2864 N N . GLY A 1 359 ? 4.389 -10.213 -7.447 1.00 65.44 359 GLY A N 1
ATOM 2865 C CA . GLY A 1 359 ? 5.092 -8.955 -7.181 1.00 65.44 359 GLY A CA 1
ATOM 2866 C C . GLY A 1 359 ? 4.603 -7.737 -7.978 1.00 65.44 359 GLY A C 1
ATOM 2867 O O . GLY A 1 359 ? 3.680 -7.846 -8.791 1.00 65.44 359 GLY A O 1
ATOM 2868 N N . CYS A 1 360 ? 5.234 -6.584 -7.754 1.00 51.06 360 CYS A N 1
ATOM 2869 C CA . CYS A 1 360 ? 4.991 -5.287 -8.406 1.00 51.06 360 CYS A CA 1
ATOM 2870 C C . CYS A 1 360 ? 6.330 -4.608 -8.759 1.00 51.06 360 CYS A C 1
ATOM 2872 O O . CYS A 1 360 ? 7.351 -4.941 -8.168 1.00 51.06 360 CYS A O 1
ATOM 2874 N N . VAL A 1 361 ? 6.349 -3.658 -9.697 1.00 52.16 361 VAL A N 1
ATOM 2875 C CA . VAL A 1 361 ? 7.543 -2.866 -10.046 1.00 52.16 361 VAL A CA 1
ATOM 2876 C C . VAL A 1 361 ? 7.345 -1.375 -9.764 1.00 52.16 361 VAL A C 1
ATOM 2878 O O . VAL A 1 361 ? 6.502 -0.793 -10.442 1.00 52.16 361 VAL A O 1
ATOM 2881 N N . PRO A 1 362 ? 8.107 -0.732 -8.848 1.00 44.88 362 PRO A N 1
ATOM 2882 C CA . PRO A 1 362 ? 8.221 0.734 -8.798 1.00 44.88 362 PRO A CA 1
ATOM 2883 C C . PRO A 1 362 ? 9.317 1.326 -9.716 1.00 44.88 362 PRO A C 1
ATOM 2885 O O . PRO A 1 362 ? 10.327 0.686 -10.002 1.00 44.88 362 PRO A O 1
ATOM 2888 N N . GLY A 1 363 ? 9.098 2.557 -10.199 1.00 45.50 363 GLY A N 1
ATOM 2889 C CA . GLY A 1 363 ? 9.789 3.126 -11.366 1.00 45.50 363 GLY A CA 1
ATOM 2890 C C . GLY A 1 363 ? 11.076 3.939 -11.132 1.00 45.50 363 GLY A C 1
ATOM 2891 O O . GLY A 1 363 ? 11.172 4.767 -10.233 1.00 45.50 363 GLY A O 1
ATOM 2892 N N . TYR A 1 364 ? 12.023 3.758 -12.059 1.00 50.88 364 TYR A N 1
ATOM 2893 C CA . TYR A 1 364 ? 13.297 4.464 -12.287 1.00 50.88 364 TYR A CA 1
ATOM 2894 C C . TYR A 1 364 ? 13.103 5.697 -13.206 1.00 50.88 364 TYR A C 1
ATOM 2896 O O . TYR A 1 364 ? 13.718 5.838 -14.268 1.00 50.88 364 TYR A O 1
ATOM 2904 N N . GLY A 1 365 ? 12.133 6.549 -12.854 1.00 52.47 365 GLY A N 1
ATOM 2905 C CA . GLY A 1 365 ? 11.552 7.554 -13.758 1.00 52.47 365 GLY A CA 1
ATOM 2906 C C . GLY A 1 365 ? 12.519 8.651 -14.219 1.00 52.47 365 GLY A C 1
ATOM 2907 O O . GLY A 1 365 ? 12.494 9.027 -15.392 1.00 52.47 365 GLY A O 1
ATOM 2908 N N . GLY A 1 366 ? 13.409 9.127 -13.340 1.00 56.44 366 GLY A N 1
ATOM 2909 C CA . GLY A 1 366 ? 14.334 10.234 -13.620 1.00 56.44 366 GLY A CA 1
ATOM 2910 C C . GLY A 1 366 ? 15.354 9.933 -14.717 1.00 56.44 366 GLY A C 1
ATOM 2911 O O . GLY A 1 366 ? 15.411 10.645 -15.723 1.00 56.44 366 GLY A O 1
ATOM 2912 N N . PHE A 1 367 ? 16.124 8.848 -14.560 1.00 65.38 367 PHE A N 1
ATOM 2913 C CA . PHE A 1 367 ? 17.077 8.396 -15.582 1.00 65.38 367 PHE A CA 1
ATOM 2914 C C . PHE A 1 367 ? 16.367 8.072 -16.897 1.00 65.38 367 PHE A C 1
ATOM 2916 O O . PHE A 1 367 ? 16.814 8.512 -17.953 1.00 65.38 367 PHE A O 1
ATOM 2923 N N . MET A 1 368 ? 15.250 7.332 -16.861 1.00 57.81 368 MET A N 1
ATOM 2924 C CA . MET A 1 368 ? 14.564 6.932 -18.094 1.00 57.81 368 MET A CA 1
ATOM 2925 C C . MET A 1 368 ? 14.003 8.127 -18.852 1.00 57.81 368 MET A C 1
ATOM 2927 O O . MET A 1 368 ? 14.102 8.162 -20.075 1.00 57.81 368 MET A O 1
ATOM 2931 N N . THR A 1 369 ? 13.468 9.121 -18.145 1.00 54.38 369 THR A N 1
ATOM 2932 C CA . THR A 1 369 ? 12.999 10.366 -18.762 1.00 54.38 369 THR A CA 1
ATOM 2933 C C . THR A 1 369 ? 14.155 11.094 -19.446 1.00 54.38 369 THR A C 1
ATOM 2935 O O . THR A 1 369 ? 14.039 11.448 -20.618 1.00 54.38 369 THR A O 1
ATOM 2938 N N . ALA A 1 370 ? 15.299 11.240 -18.766 1.00 66.81 370 ALA A N 1
ATOM 2939 C CA . ALA A 1 370 ? 16.499 11.851 -19.341 1.00 66.81 370 ALA A CA 1
ATOM 2940 C C . ALA A 1 370 ? 17.069 11.038 -20.520 1.00 66.81 370 ALA A C 1
ATOM 2942 O O . ALA A 1 370 ? 17.487 11.606 -21.526 1.00 66.81 370 ALA A O 1
ATOM 2943 N N . TRP A 1 371 ? 17.047 9.707 -20.438 1.00 76.25 371 TRP A N 1
ATOM 2944 C CA . TRP A 1 371 ? 17.514 8.823 -21.500 1.00 76.25 371 TRP A CA 1
ATOM 2945 C C . TRP A 1 371 ? 16.609 8.903 -22.729 1.00 76.25 371 TRP A C 1
ATOM 2947 O O . TRP A 1 371 ? 17.090 9.178 -23.823 1.00 76.25 371 TRP A O 1
ATOM 2957 N N . LEU A 1 372 ? 15.297 8.720 -22.577 1.00 56.53 372 LEU A N 1
ATOM 2958 C CA . LEU A 1 372 ? 14.361 8.623 -23.700 1.00 56.53 372 LEU A CA 1
ATOM 2959 C C . LEU A 1 372 ? 14.380 9.862 -24.600 1.00 56.53 372 LEU A C 1
ATOM 2961 O O . LEU A 1 372 ? 14.410 9.710 -25.821 1.00 56.53 372 LEU A O 1
ATOM 2965 N N . ILE A 1 373 ? 14.447 11.068 -24.030 1.00 71.69 373 ILE A N 1
ATOM 2966 C CA . ILE A 1 373 ? 14.499 12.307 -24.825 1.00 71.69 373 ILE A CA 1
ATOM 2967 C C . ILE A 1 373 ? 15.786 12.464 -25.643 1.00 71.69 373 ILE A C 1
ATOM 2969 O O . ILE A 1 373 ? 15.808 13.222 -26.608 1.00 71.69 373 ILE A O 1
ATOM 2973 N N . THR A 1 374 ? 16.846 11.730 -25.294 1.00 73.44 374 THR A N 1
ATOM 2974 C CA . THR A 1 374 ? 18.092 11.682 -26.079 1.00 73.44 374 THR A CA 1
ATOM 2975 C C . THR A 1 374 ? 18.044 10.619 -27.184 1.00 73.44 374 THR A C 1
ATOM 2977 O O . THR A 1 374 ? 18.886 10.616 -28.081 1.00 73.44 374 THR A O 1
ATOM 2980 N N . GLN A 1 375 ? 17.072 9.700 -27.138 1.00 76.31 375 GLN A N 1
ATOM 2981 C CA . GLN A 1 375 ? 16.937 8.599 -28.099 1.00 76.31 375 GLN A CA 1
ATOM 2982 C C . GLN A 1 375 ? 15.826 8.832 -29.134 1.00 76.31 375 GLN A C 1
ATOM 2984 O O . GLN A 1 375 ? 15.812 8.174 -30.173 1.00 76.31 375 GLN A O 1
ATOM 2989 N N . THR A 1 376 ? 14.884 9.740 -28.871 1.00 59.09 376 THR A N 1
ATOM 2990 C CA . THR A 1 376 ? 13.750 10.030 -29.760 1.00 59.09 376 THR A CA 1
ATOM 2991 C C . THR A 1 376 ? 13.246 11.465 -29.586 1.00 59.09 376 THR A C 1
ATOM 2993 O O . THR A 1 376 ? 13.349 12.038 -28.506 1.00 59.09 376 THR A O 1
ATOM 2996 N N . ASP A 1 377 ? 12.649 12.034 -30.636 1.00 72.69 377 ASP A N 1
ATOM 2997 C CA . ASP A 1 377 ? 12.062 13.380 -30.660 1.00 72.69 377 ASP A CA 1
ATOM 2998 C C . ASP A 1 377 ? 10.525 13.394 -30.552 1.00 72.69 377 ASP A C 1
ATOM 3000 O O . ASP A 1 377 ? 9.880 14.411 -30.803 1.00 72.69 377 ASP A O 1
ATOM 3004 N N . ARG A 1 378 ? 9.915 12.274 -30.144 1.00 61.41 378 ARG A N 1
ATOM 3005 C CA . ARG A 1 378 ? 8.452 12.147 -30.029 1.00 61.41 378 ARG A CA 1
ATOM 3006 C C . ARG A 1 378 ? 7.823 12.938 -28.875 1.00 61.41 378 ARG A C 1
ATOM 3008 O O . ARG A 1 378 ? 6.601 13.051 -28.827 1.00 61.41 378 ARG A O 1
ATOM 3015 N N . PHE A 1 379 ? 8.627 13.413 -27.925 1.00 60.31 379 PHE A N 1
ATOM 3016 C CA . PHE A 1 379 ? 8.154 14.062 -26.701 1.00 60.31 379 PHE A CA 1
ATOM 3017 C C . PHE A 1 379 ? 8.157 15.585 -26.851 1.00 60.31 379 PHE A C 1
ATOM 3019 O O . PHE A 1 379 ? 9.101 16.159 -27.386 1.00 60.31 379 PHE A O 1
ATOM 3026 N N . LYS A 1 380 ? 7.089 16.236 -26.377 1.00 56.97 380 LYS A N 1
ATOM 3027 C CA . LYS A 1 380 ? 6.917 17.697 -26.443 1.00 56.97 380 LYS A CA 1
ATOM 3028 C C . LYS A 1 380 ? 7.479 18.434 -25.226 1.00 56.97 380 LYS A C 1
ATOM 3030 O O . LYS A 1 380 ? 7.927 19.563 -25.367 1.00 56.97 380 LYS A O 1
ATOM 3035 N N . ALA A 1 381 ? 7.515 17.771 -24.074 1.00 60.19 381 ALA A N 1
ATOM 3036 C CA . ALA A 1 381 ? 8.139 18.241 -22.843 1.00 60.19 381 ALA A CA 1
ATOM 3037 C C . ALA A 1 381 ? 8.620 17.036 -22.019 1.00 60.19 381 ALA A C 1
ATOM 3039 O O . ALA A 1 381 ? 8.130 15.921 -22.218 1.00 60.19 381 ALA A O 1
ATOM 3040 N N . ALA A 1 382 ? 9.566 17.250 -21.105 1.00 67.06 382 ALA A N 1
ATOM 3041 C CA . ALA A 1 382 ? 10.042 16.232 -20.170 1.00 67.06 382 ALA A CA 1
ATOM 3042 C C . ALA A 1 382 ? 10.366 16.818 -18.791 1.00 67.06 382 ALA A C 1
ATOM 3044 O O . ALA A 1 382 ? 10.814 17.964 -18.695 1.00 67.06 382 ALA A O 1
ATOM 3045 N N . ILE A 1 383 ? 10.160 16.019 -17.738 1.00 71.94 383 ILE A N 1
ATOM 3046 C CA . ILE A 1 383 ? 10.432 16.412 -16.350 1.00 71.94 383 ILE A CA 1
ATOM 3047 C C . ILE A 1 383 ? 11.173 15.285 -15.600 1.00 71.94 383 ILE A C 1
ATOM 3049 O O . ILE A 1 383 ? 10.560 14.494 -14.889 1.00 71.94 383 ILE A O 1
ATOM 3053 N N . PRO A 1 384 ? 12.493 15.124 -15.782 1.00 70.75 384 PRO A N 1
ATOM 3054 C CA . PRO A 1 384 ? 13.256 14.139 -15.024 1.00 70.75 384 PRO A CA 1
ATOM 3055 C C . PRO A 1 384 ? 13.445 14.583 -13.559 1.00 70.75 384 PRO A C 1
ATOM 3057 O O . PRO A 1 384 ? 14.125 15.574 -13.276 1.00 70.75 384 PRO A O 1
ATOM 3060 N N . THR A 1 385 ? 12.876 13.819 -12.621 1.00 71.25 385 THR A N 1
ATOM 3061 C CA . THR A 1 385 ? 13.060 13.993 -11.168 1.00 71.25 385 THR A CA 1
ATOM 3062 C C . THR A 1 385 ? 14.157 13.079 -10.640 1.00 71.25 385 THR A C 1
ATOM 3064 O O . THR A 1 385 ? 14.140 11.885 -10.930 1.00 71.25 385 THR A O 1
ATOM 3067 N N . SER A 1 386 ? 15.087 13.637 -9.862 1.00 76.56 386 SER A N 1
ATOM 3068 C CA . SER A 1 386 ? 16.230 12.930 -9.267 1.00 76.56 386 SER A CA 1
ATOM 3069 C C . SER A 1 386 ? 16.938 12.010 -10.280 1.00 76.56 386 SER A C 1
ATOM 3071 O O . SER A 1 386 ? 17.017 10.796 -10.079 1.00 76.56 386 SER A O 1
ATOM 3073 N N . PRO A 1 387 ? 17.348 12.542 -11.452 1.00 76.44 387 PRO A N 1
ATOM 3074 C CA . PRO A 1 387 ? 17.876 11.706 -12.516 1.00 76.44 387 PRO A CA 1
ATOM 3075 C C . PRO A 1 387 ? 19.320 11.295 -12.250 1.00 76.44 387 PRO A C 1
ATOM 3077 O O . PRO A 1 387 ? 20.090 12.058 -11.676 1.00 76.44 387 PRO A O 1
ATOM 3080 N N . VAL A 1 388 ? 19.709 10.150 -12.809 1.00 82.06 388 VAL A N 1
ATOM 3081 C CA . VAL A 1 388 ? 21.104 9.897 -13.184 1.00 82.06 388 VAL A CA 1
ATOM 3082 C C . VAL A 1 388 ? 21.272 10.292 -14.645 1.00 82.06 388 VAL A C 1
ATOM 3084 O O . VAL A 1 388 ? 20.441 9.944 -15.487 1.00 82.06 388 VAL A O 1
ATOM 3087 N N . THR A 1 389 ? 22.315 11.048 -14.961 1.00 87.62 389 THR A N 1
ATOM 3088 C CA . THR A 1 389 ? 22.545 11.606 -16.301 1.00 87.62 389 THR A CA 1
ATOM 3089 C C . THR A 1 389 ? 23.975 11.377 -16.782 1.00 87.62 389 THR A C 1
ATOM 3091 O O . THR A 1 389 ? 24.176 11.254 -17.995 1.00 87.62 389 THR A O 1
ATOM 3094 N N . ASP A 1 390 ? 24.923 11.219 -15.855 1.00 93.81 390 ASP A N 1
ATOM 3095 C CA . ASP A 1 390 ? 26.280 10.738 -16.086 1.00 93.81 390 ASP A CA 1
ATOM 3096 C C . ASP A 1 390 ? 26.678 9.673 -15.049 1.00 93.81 390 ASP A C 1
ATOM 3098 O O . ASP A 1 390 ? 26.872 9.925 -13.861 1.00 93.81 390 ASP A O 1
ATOM 3102 N N . TRP A 1 391 ? 26.829 8.440 -15.527 1.00 87.19 391 TRP A N 1
ATOM 3103 C CA . TRP A 1 391 ? 27.224 7.301 -14.712 1.00 87.19 391 TRP A CA 1
ATOM 3104 C C . TRP A 1 391 ? 28.639 7.396 -14.143 1.00 87.19 391 TRP A C 1
ATOM 3106 O O . TRP A 1 391 ? 28.915 6.769 -13.117 1.00 87.19 391 TRP A O 1
ATOM 3116 N N . VAL A 1 392 ? 29.548 8.130 -14.794 1.00 92.69 392 VAL A N 1
ATOM 3117 C CA . VAL A 1 392 ? 30.915 8.331 -14.293 1.00 92.69 392 VAL A CA 1
ATOM 3118 C C . VAL A 1 392 ? 30.865 9.211 -13.053 1.00 92.69 392 VAL A C 1
ATOM 3120 O O . VAL A 1 392 ? 31.389 8.817 -12.009 1.00 92.69 392 VAL A O 1
ATOM 3123 N N . SER A 1 393 ? 30.203 10.369 -13.138 1.00 91.75 393 SER A N 1
ATOM 3124 C CA . SER A 1 393 ? 30.057 11.267 -11.990 1.00 91.75 393 SER A CA 1
ATOM 3125 C C . SER A 1 393 ? 29.235 10.606 -10.882 1.00 91.75 393 SER A C 1
ATOM 3127 O O . SER A 1 393 ? 29.629 10.663 -9.715 1.00 91.75 393 SER A O 1
ATOM 3129 N N . GLU A 1 394 ? 28.174 9.870 -11.224 1.00 86.88 394 GLU A N 1
ATOM 3130 C CA . GLU A 1 394 ? 27.352 9.147 -10.249 1.00 86.88 394 GLU A CA 1
ATOM 3131 C C . GLU A 1 394 ? 28.181 8.138 -9.449 1.00 86.88 394 GLU A C 1
ATOM 3133 O O . GLU A 1 394 ? 28.064 8.053 -8.227 1.00 86.88 394 GLU A O 1
ATOM 3138 N N . HIS A 1 395 ? 29.079 7.407 -10.113 1.00 85.81 395 HIS A N 1
ATOM 3139 C CA . HIS A 1 395 ? 29.913 6.403 -9.459 1.00 85.81 395 HIS A CA 1
ATOM 3140 C C . HIS A 1 395 ? 30.896 6.982 -8.445 1.00 85.81 395 HIS A C 1
ATOM 3142 O O . HIS A 1 395 ? 31.198 6.321 -7.457 1.00 85.81 395 HIS A O 1
ATOM 3148 N N . PHE A 1 396 ? 31.400 8.194 -8.668 1.00 89.50 396 PHE A N 1
ATOM 3149 C CA . PHE A 1 396 ? 32.382 8.803 -7.769 1.00 89.50 396 PHE A CA 1
ATOM 3150 C C . PHE A 1 396 ? 31.775 9.723 -6.713 1.00 89.50 396 PHE A C 1
ATOM 3152 O O . PHE A 1 396 ? 32.470 10.088 -5.766 1.00 89.50 396 PHE A O 1
ATOM 3159 N N . THR A 1 397 ? 30.512 10.117 -6.865 1.00 79.88 397 THR A N 1
ATOM 3160 C CA . THR A 1 397 ? 29.907 11.150 -6.013 1.00 79.88 397 THR A CA 1
ATOM 3161 C C . THR A 1 397 ? 28.742 10.642 -5.166 1.00 79.88 397 THR A C 1
ATOM 3163 O O . THR A 1 397 ? 28.517 11.180 -4.081 1.00 79.88 397 THR A O 1
ATOM 3166 N N . SER A 1 398 ? 28.041 9.589 -5.597 1.00 77.19 398 SER A N 1
ATOM 3167 C CA . SER A 1 398 ? 26.946 8.982 -4.832 1.00 77.19 398 SER A CA 1
ATOM 3168 C C . SER A 1 398 ? 27.425 7.971 -3.791 1.00 77.19 398 SER A C 1
ATOM 3170 O O . SER A 1 398 ? 28.517 7.403 -3.872 1.00 77.19 398 SER A O 1
ATOM 3172 N N . ASN A 1 399 ? 26.552 7.654 -2.831 1.00 69.88 399 ASN A N 1
ATOM 3173 C CA . ASN A 1 399 ? 26.714 6.461 -1.988 1.00 69.88 399 ASN A CA 1
ATOM 3174 C C . ASN A 1 399 ? 26.412 5.148 -2.753 1.00 69.88 399 ASN A C 1
ATOM 3176 O O . ASN A 1 399 ? 26.470 4.064 -2.170 1.00 69.88 399 ASN A O 1
ATOM 3180 N N . LEU A 1 400 ? 26.126 5.240 -4.058 1.00 61.97 400 LEU A N 1
ATOM 3181 C CA . LEU A 1 400 ? 25.738 4.168 -4.968 1.00 61.97 400 LEU A CA 1
ATOM 3182 C C . LEU A 1 400 ? 26.867 3.801 -5.955 1.00 61.97 400 LEU A C 1
ATOM 3184 O O . LEU A 1 400 ? 26.622 3.165 -6.976 1.00 61.97 400 LEU A O 1
ATOM 3188 N N . ALA A 1 401 ? 28.136 4.089 -5.641 1.00 60.56 401 ALA A N 1
ATOM 3189 C CA . ALA A 1 401 ? 29.291 3.730 -6.479 1.00 60.56 401 ALA A CA 1
ATOM 3190 C C . ALA A 1 401 ? 29.278 2.260 -6.939 1.00 60.56 401 ALA A C 1
ATOM 3192 O O . ALA A 1 401 ? 29.321 1.943 -8.133 1.00 60.56 401 ALA A O 1
ATOM 3193 N N . ARG A 1 402 ? 29.132 1.334 -5.983 1.00 57.72 402 ARG A N 1
ATOM 3194 C CA . ARG A 1 402 ? 29.016 -0.100 -6.279 1.00 57.72 402 ARG A CA 1
ATOM 3195 C C . ARG A 1 402 ? 27.823 -0.381 -7.196 1.00 57.72 402 ARG A C 1
ATOM 3197 O O . ARG A 1 402 ? 27.916 -1.221 -8.079 1.00 57.72 402 ARG A O 1
ATOM 3204 N N . PHE A 1 403 ? 26.729 0.362 -7.038 1.00 52.78 403 PHE A N 1
ATOM 3205 C CA . PHE A 1 403 ? 25.575 0.279 -7.923 1.00 52.78 403 PHE A CA 1
ATOM 3206 C C . PHE A 1 403 ? 25.863 0.659 -9.366 1.00 52.78 403 PHE A C 1
ATOM 3208 O O . PHE A 1 403 ? 25.495 -0.133 -10.223 1.00 52.78 403 PHE A O 1
ATOM 3215 N N . CYS A 1 404 ? 26.592 1.731 -9.660 1.00 54.53 404 CYS A N 1
ATOM 3216 C CA . CYS A 1 404 ? 26.912 2.062 -11.053 1.00 54.53 404 CYS A CA 1
ATOM 3217 C C . CYS A 1 404 ? 27.746 0.961 -11.732 1.00 54.53 404 CYS A C 1
ATOM 3219 O O . CYS A 1 404 ? 27.489 0.621 -12.887 1.00 54.53 404 CYS A O 1
ATOM 3221 N N . LYS A 1 405 ? 28.707 0.369 -11.001 1.00 57.12 405 LYS A N 1
ATOM 3222 C CA . LYS A 1 405 ? 29.594 -0.686 -11.530 1.00 57.12 405 LYS A CA 1
ATOM 3223 C C . LYS A 1 405 ? 28.811 -1.946 -11.856 1.00 57.12 405 LYS A C 1
ATOM 3225 O O . LYS A 1 405 ? 28.937 -2.501 -12.947 1.00 57.12 405 LYS A O 1
ATOM 3230 N N . ASP A 1 406 ? 27.959 -2.344 -10.922 1.00 50.50 406 ASP A N 1
ATOM 3231 C CA . ASP A 1 406 ? 27.099 -3.510 -11.070 1.00 50.50 406 ASP A CA 1
ATOM 3232 C C . ASP A 1 406 ? 26.024 -3.278 -12.150 1.00 50.50 406 ASP A C 1
ATOM 3234 O O . ASP A 1 406 ? 25.829 -4.132 -13.006 1.00 50.50 406 ASP A O 1
ATOM 3238 N N . PHE A 1 407 ? 25.363 -2.111 -12.158 1.00 51.50 407 PHE A N 1
ATOM 3239 C CA . PHE A 1 407 ? 24.302 -1.751 -13.107 1.00 51.50 407 PHE A CA 1
ATOM 3240 C C . PHE A 1 407 ? 24.806 -1.694 -14.544 1.00 51.50 407 PHE A C 1
ATOM 3242 O O . PHE A 1 407 ? 24.135 -2.110 -15.488 1.00 51.50 407 PHE A O 1
ATOM 3249 N N . LEU A 1 408 ? 26.007 -1.173 -14.749 1.00 60.91 408 LEU A N 1
ATOM 3250 C CA . LEU A 1 408 ? 26.576 -1.135 -16.080 1.00 60.91 408 LEU A CA 1
ATOM 3251 C C . LEU A 1 408 ? 27.223 -2.477 -16.436 1.00 60.91 408 LEU A C 1
ATOM 3253 O O . LEU A 1 408 ? 27.270 -2.799 -17.620 1.00 60.91 408 LEU A O 1
ATOM 3257 N N . ALA A 1 409 ? 27.621 -3.311 -15.466 1.00 69.75 409 ALA A N 1
ATOM 3258 C CA . ALA A 1 409 ? 28.506 -4.465 -15.679 1.00 69.75 409 ALA A CA 1
ATOM 3259 C C . ALA A 1 409 ? 29.648 -4.058 -16.597 1.00 69.75 409 ALA A C 1
ATOM 3261 O O . ALA A 1 409 ? 29.802 -4.541 -17.727 1.00 69.75 409 ALA A O 1
ATOM 3262 N N . ASP A 1 410 ? 30.346 -3.041 -16.123 1.00 70.19 410 ASP A N 1
ATOM 3263 C CA . ASP A 1 410 ? 31.494 -2.453 -16.766 1.00 70.19 410 ASP A CA 1
ATOM 3264 C C . ASP A 1 410 ? 32.396 -1.866 -15.692 1.00 70.19 410 ASP A C 1
ATOM 3266 O O . ASP A 1 410 ? 31.967 -1.626 -14.561 1.00 70.19 410 ASP A O 1
ATOM 3270 N N . ASP A 1 411 ? 33.647 -1.636 -16.046 1.00 86.00 411 ASP A N 1
ATOM 3271 C CA . ASP A 1 411 ? 34.551 -0.905 -15.180 1.00 86.00 411 ASP A CA 1
ATOM 3272 C C . ASP A 1 411 ? 34.507 0.584 -15.534 1.00 86.00 411 ASP A C 1
ATOM 3274 O O . ASP A 1 411 ? 34.528 0.948 -16.711 1.00 86.00 411 ASP A O 1
ATOM 3278 N N . VAL A 1 412 ? 34.449 1.456 -14.525 1.00 85.44 412 VAL A N 1
ATOM 3279 C CA . VAL A 1 412 ? 34.394 2.914 -14.732 1.00 85.44 412 VAL A CA 1
ATOM 3280 C C . VAL A 1 412 ? 35.622 3.439 -15.490 1.00 85.44 412 VAL A C 1
ATOM 3282 O O . VAL A 1 412 ? 35.548 4.475 -16.146 1.00 85.44 412 VAL A O 1
ATOM 3285 N N . HIS A 1 413 ? 36.741 2.707 -15.465 1.00 92.06 413 HIS A N 1
ATOM 3286 C CA . HIS A 1 413 ? 37.960 3.056 -16.195 1.00 92.06 413 HIS A CA 1
ATOM 3287 C C . HIS A 1 413 ? 37.996 2.528 -17.639 1.00 92.06 413 HIS A C 1
ATOM 3289 O O . HIS A 1 413 ? 38.960 2.783 -18.366 1.00 92.06 413 HIS A O 1
ATOM 3295 N N . ASN A 1 414 ? 36.959 1.823 -18.096 1.00 89.12 414 ASN A N 1
ATOM 3296 C CA . ASN A 1 414 ? 36.836 1.407 -19.487 1.00 89.12 414 ASN A CA 1
ATOM 3297 C C . ASN A 1 414 ? 36.430 2.600 -20.376 1.00 89.12 414 ASN A C 1
ATOM 3299 O O . ASN A 1 414 ? 35.252 2.935 -20.499 1.00 89.12 414 ASN A O 1
ATOM 3303 N N . PHE A 1 415 ? 37.415 3.229 -21.027 1.00 74.12 415 PHE A N 1
ATOM 3304 C CA . PHE A 1 415 ? 37.288 4.505 -21.756 1.00 74.12 415 PHE A CA 1
ATOM 3305 C C . PHE A 1 415 ? 36.320 4.508 -22.971 1.00 74.12 415 PHE A C 1
ATOM 3307 O O . PHE A 1 415 ? 36.091 5.547 -23.578 1.00 74.12 415 PHE A O 1
ATOM 3314 N N . GLY A 1 416 ? 35.695 3.383 -23.327 1.00 78.38 416 GLY A N 1
ATOM 3315 C CA . GLY A 1 416 ? 34.624 3.304 -24.341 1.00 78.38 416 GLY A CA 1
ATOM 3316 C C . GLY A 1 416 ? 33.363 2.597 -23.841 1.00 78.38 416 GLY A C 1
ATOM 3317 O O . GLY A 1 416 ? 32.539 2.145 -24.636 1.00 78.38 416 GLY A O 1
ATOM 3318 N N . GLY A 1 417 ? 33.258 2.440 -22.526 1.00 84.69 417 GLY A N 1
ATOM 3319 C CA . GLY A 1 417 ? 32.322 1.550 -21.872 1.00 84.69 417 GLY A CA 1
ATOM 3320 C C . GLY A 1 417 ? 30.874 2.034 -21.811 1.00 84.69 417 GLY A C 1
ATOM 3321 O O . GLY A 1 417 ? 30.462 3.072 -22.339 1.00 84.69 417 GLY A O 1
ATOM 3322 N N . LYS A 1 418 ? 30.061 1.258 -21.108 1.00 80.69 418 LYS A N 1
ATOM 3323 C CA . LYS A 1 418 ? 28.663 1.527 -20.770 1.00 80.69 418 LYS A CA 1
ATOM 3324 C C . LYS A 1 418 ? 28.511 2.735 -19.849 1.00 80.69 418 LYS A C 1
ATOM 3326 O O . LYS A 1 418 ? 27.485 3.397 -19.936 1.00 80.69 418 LYS A O 1
ATOM 3331 N N . TYR A 1 419 ? 29.543 3.066 -19.074 1.00 84.25 419 TYR A N 1
ATOM 3332 C CA . TYR A 1 419 ? 29.611 4.306 -18.299 1.00 84.25 419 TYR A CA 1
ATOM 3333 C C . TYR A 1 419 ? 29.471 5.554 -19.160 1.00 84.25 419 TYR A C 1
ATOM 3335 O O . TYR A 1 419 ? 28.779 6.477 -18.768 1.00 84.25 419 TYR A O 1
ATOM 3343 N N . LEU A 1 420 ? 30.052 5.564 -20.360 1.00 86.50 420 LEU A N 1
ATOM 3344 C CA . LEU A 1 420 ? 29.873 6.674 -21.292 1.00 86.50 420 LEU A CA 1
ATOM 3345 C C . LEU A 1 420 ? 28.675 6.424 -22.219 1.00 86.50 420 LEU A C 1
ATOM 3347 O O . LEU A 1 420 ? 27.809 7.273 -22.410 1.00 86.50 420 LEU A O 1
ATOM 3351 N N . SER A 1 421 ? 28.573 5.224 -22.795 1.00 83.06 421 SER A N 1
ATOM 3352 C CA . SER A 1 421 ? 27.551 4.957 -23.816 1.00 83.06 421 SER A CA 1
ATOM 3353 C C . SER A 1 421 ? 26.112 4.938 -23.288 1.00 83.06 421 SER A C 1
ATOM 3355 O O . SER A 1 421 ? 25.194 5.027 -24.105 1.00 83.06 421 SER A O 1
ATOM 3357 N N . ARG A 1 422 ? 25.889 4.877 -21.966 1.00 79.69 422 ARG A N 1
ATOM 3358 C CA . ARG A 1 422 ? 24.549 4.909 -21.344 1.00 79.69 422 ARG A CA 1
ATOM 3359 C C . ARG A 1 422 ? 24.261 6.113 -20.464 1.00 79.69 422 ARG A C 1
ATOM 3361 O O . ARG A 1 422 ? 23.237 6.122 -19.788 1.00 79.69 422 ARG A O 1
ATOM 3368 N N . SER A 1 423 ? 25.123 7.116 -20.475 1.00 88.75 423 SER A N 1
ATOM 3369 C CA . SER A 1 423 ? 24.854 8.389 -19.811 1.00 88.75 423 SER A CA 1
ATOM 3370 C C . SER A 1 423 ? 24.048 9.285 -20.748 1.00 88.75 423 SER A C 1
ATOM 3372 O O . SER A 1 423 ? 24.562 9.622 -21.821 1.00 88.75 423 SER A O 1
ATOM 3374 N N . PRO A 1 424 ? 22.808 9.685 -20.396 1.00 86.50 424 PRO A N 1
ATOM 3375 C CA . PRO A 1 424 ? 22.026 10.649 -21.169 1.00 86.50 424 PRO A CA 1
ATOM 3376 C C . PRO A 1 424 ? 22.829 11.883 -21.593 1.00 86.50 424 PRO A C 1
ATOM 3378 O O . PRO A 1 424 ? 22.708 12.335 -22.734 1.00 86.50 424 PRO A O 1
ATOM 3381 N N . LEU A 1 425 ? 23.705 12.382 -20.715 1.00 94.88 425 LEU A N 1
ATOM 3382 C CA . LEU A 1 425 ? 24.541 13.553 -20.965 1.00 94.88 425 LEU A CA 1
ATOM 3383 C C . LEU A 1 425 ? 25.380 13.428 -22.244 1.00 94.88 425 LEU A C 1
ATOM 3385 O O . LEU A 1 425 ? 25.461 14.372 -23.027 1.00 94.88 425 LEU A O 1
ATOM 3389 N N . HIS A 1 426 ? 25.935 12.251 -22.534 1.00 93.19 426 HIS A N 1
ATOM 3390 C CA . HIS A 1 426 ? 26.756 12.048 -23.733 1.00 93.19 426 HIS A CA 1
ATOM 3391 C C . HIS A 1 426 ? 25.938 11.913 -25.026 1.00 93.19 426 HIS A C 1
ATOM 3393 O O . HIS A 1 426 ? 26.500 11.950 -26.122 1.00 93.19 426 HIS A O 1
ATOM 3399 N N . HIS A 1 427 ? 24.610 11.814 -24.925 1.00 90.88 427 HIS A N 1
ATOM 3400 C CA . HIS A 1 427 ? 23.688 11.811 -26.066 1.00 90.88 427 HIS A CA 1
ATOM 3401 C C . HIS A 1 427 ? 22.880 13.106 -26.186 1.00 90.88 427 HIS A C 1
ATOM 3403 O O . HIS A 1 427 ? 22.066 13.216 -27.100 1.00 90.88 427 HIS A O 1
ATOM 3409 N N . VAL A 1 428 ? 23.126 14.105 -25.329 1.00 93.12 428 VAL A N 1
ATOM 3410 C CA . VAL A 1 428 ? 22.318 15.336 -25.233 1.00 93.12 428 VAL A CA 1
ATOM 3411 C C . VAL A 1 428 ? 22.186 16.102 -26.556 1.00 93.12 428 VAL A C 1
ATOM 3413 O O . VAL A 1 428 ? 21.160 16.720 -26.807 1.00 93.12 428 VAL A O 1
ATOM 3416 N N . ARG A 1 429 ? 23.165 15.981 -27.466 1.00 93.25 429 ARG A N 1
ATOM 3417 C CA . ARG A 1 429 ? 23.126 16.573 -28.822 1.00 93.25 429 ARG A CA 1
ATOM 3418 C C . ARG A 1 429 ? 21.968 16.077 -29.694 1.00 93.25 429 ARG A C 1
ATOM 3420 O O . ARG A 1 429 ? 21.650 16.697 -30.703 1.00 93.25 429 ARG A O 1
ATOM 3427 N N . LYS A 1 430 ? 21.384 14.925 -29.359 1.00 89.81 430 LYS A N 1
ATOM 3428 C CA . LYS A 1 430 ? 20.228 14.349 -30.062 1.00 89.81 430 LYS A CA 1
ATOM 3429 C C . LYS A 1 430 ? 18.899 14.873 -29.517 1.00 89.81 430 LYS A C 1
ATOM 3431 O O . LYS A 1 430 ? 17.871 14.696 -30.169 1.00 89.81 430 LYS A O 1
ATOM 3436 N N . THR A 1 431 ? 18.911 15.485 -28.335 1.00 90.31 431 THR A N 1
ATOM 3437 C CA . THR A 1 431 ? 17.706 15.950 -27.657 1.00 90.31 431 THR A CA 1
ATOM 3438 C C . THR A 1 431 ? 17.140 17.175 -28.359 1.00 90.31 431 THR A C 1
ATOM 3440 O O . THR A 1 431 ? 17.866 18.111 -28.673 1.00 90.31 431 THR A O 1
ATOM 3443 N N . LYS A 1 432 ? 15.821 17.182 -28.567 1.00 87.00 432 LYS A N 1
ATOM 3444 C CA . LYS A 1 432 ? 15.059 18.362 -29.017 1.00 87.00 432 LYS A CA 1
ATOM 3445 C C . LYS A 1 432 ? 13.998 18.804 -28.005 1.00 87.00 432 LYS A C 1
ATOM 3447 O O . LYS A 1 432 ? 13.365 19.837 -28.191 1.00 87.00 432 LYS A O 1
ATOM 3452 N N . THR A 1 433 ? 13.777 17.995 -26.971 1.00 80.56 433 THR A N 1
ATOM 3453 C CA . THR A 1 433 ? 12.658 18.123 -26.039 1.00 80.56 433 THR A CA 1
ATOM 3454 C C . THR A 1 433 ? 12.970 19.145 -24.943 1.00 80.56 433 THR A C 1
ATOM 3456 O O . THR A 1 433 ? 13.925 18.938 -24.187 1.00 80.56 433 THR A O 1
ATOM 3459 N N . PRO A 1 434 ? 12.161 20.209 -24.792 1.00 87.75 434 PRO A N 1
ATOM 3460 C CA . PRO A 1 434 ? 12.203 21.089 -23.628 1.00 87.75 434 PRO A CA 1
ATOM 3461 C C . PRO A 1 434 ? 12.129 20.294 -22.320 1.00 87.75 434 PRO A C 1
ATOM 3463 O O . PRO A 1 434 ? 11.232 19.467 -22.142 1.00 87.75 434 PRO A O 1
ATOM 3466 N N . THR A 1 435 ? 13.070 20.524 -21.403 1.00 84.62 435 THR A N 1
ATOM 3467 C CA . THR A 1 435 ? 13.224 19.682 -20.203 1.00 84.62 435 THR A CA 1
ATOM 3468 C C . THR A 1 435 ? 13.331 20.485 -18.904 1.00 84.62 435 THR A C 1
ATOM 3470 O O . THR A 1 435 ? 14.240 21.300 -18.762 1.00 84.62 435 THR A O 1
ATOM 3473 N N . MET A 1 436 ? 12.471 20.203 -17.920 1.00 85.56 436 MET A N 1
ATOM 3474 C CA . MET A 1 436 ? 12.577 20.747 -16.560 1.00 85.56 436 MET A CA 1
ATOM 3475 C C . MET A 1 436 ? 13.104 19.687 -15.593 1.00 85.56 436 MET A C 1
ATOM 3477 O O . MET A 1 436 ? 12.459 18.678 -15.355 1.00 85.56 436 MET A O 1
ATOM 3481 N N . LEU A 1 437 ? 14.271 19.906 -15.006 1.00 88.81 437 LEU A N 1
ATOM 3482 C CA . LEU A 1 437 ? 14.895 18.967 -14.084 1.00 88.81 437 LEU A CA 1
ATOM 3483 C C . LEU A 1 437 ? 14.553 19.302 -12.636 1.00 88.81 437 LEU A C 1
ATOM 3485 O O . LEU A 1 437 ? 14.478 20.475 -12.269 1.00 88.81 437 LEU A O 1
ATOM 3489 N N . ILE A 1 438 ? 14.405 18.275 -11.803 1.00 81.75 438 ILE A N 1
ATOM 3490 C CA . ILE A 1 438 ? 14.124 18.424 -10.371 1.00 81.75 438 ILE A CA 1
ATOM 3491 C C . ILE A 1 438 ? 15.144 17.622 -9.570 1.00 81.75 438 ILE A C 1
ATOM 3493 O O . ILE A 1 438 ? 15.362 16.446 -9.853 1.00 81.75 438 ILE A O 1
ATOM 3497 N N . CYS A 1 439 ? 15.719 18.226 -8.534 1.00 82.25 439 CYS A N 1
ATOM 3498 C CA . CYS A 1 439 ? 16.533 17.512 -7.552 1.00 82.25 439 CYS A CA 1
ATOM 3499 C C . CYS A 1 439 ? 16.420 18.130 -6.151 1.00 82.25 439 CYS A C 1
ATOM 3501 O O . CYS A 1 439 ? 16.270 19.350 -5.999 1.00 82.25 439 CYS A O 1
ATOM 3503 N N . GLY A 1 440 ? 16.557 17.297 -5.120 1.00 80.44 440 GLY A N 1
ATOM 3504 C CA . GLY A 1 440 ? 16.810 17.755 -3.757 1.00 80.44 440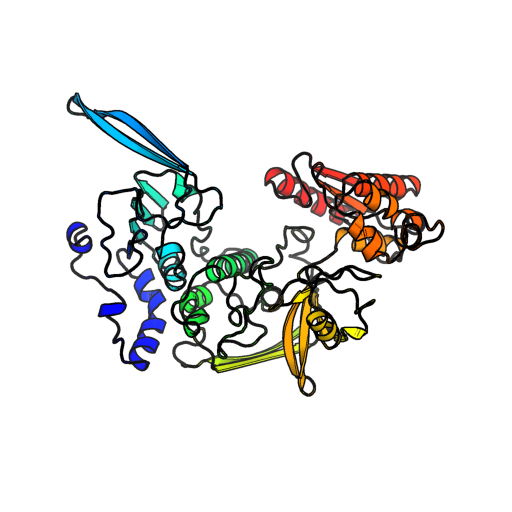 GLY A CA 1
ATOM 3505 C C . GLY A 1 440 ? 18.293 18.055 -3.539 1.00 80.44 440 GLY A C 1
ATOM 3506 O O . GLY A 1 440 ? 19.167 17.349 -4.037 1.00 80.44 440 GLY A O 1
ATOM 3507 N N . VAL A 1 441 ? 18.603 19.123 -2.804 1.00 84.50 441 VAL A N 1
ATOM 3508 C CA . VAL A 1 441 ? 19.996 19.509 -2.513 1.00 84.50 441 VAL A CA 1
ATOM 3509 C C . VAL A 1 441 ? 20.662 18.540 -1.530 1.00 84.50 441 VAL A C 1
ATOM 3511 O O . VAL A 1 441 ? 21.882 18.399 -1.560 1.00 84.50 441 VAL A O 1
ATOM 3514 N N . LEU A 1 442 ? 19.878 17.853 -0.694 1.00 80.38 442 LEU A N 1
ATOM 3515 C CA . LEU A 1 442 ? 20.350 16.869 0.283 1.00 80.38 442 LEU A CA 1
ATOM 3516 C C . LEU A 1 442 ? 20.287 15.428 -0.249 1.00 80.38 442 LEU A C 1
ATOM 3518 O O . LEU A 1 442 ? 20.463 14.487 0.530 1.00 80.38 442 LEU A O 1
ATOM 3522 N N . ASP A 1 443 ? 20.001 15.232 -1.540 1.00 79.12 443 ASP A N 1
ATOM 3523 C CA . ASP A 1 443 ? 19.987 13.904 -2.146 1.00 79.12 443 ASP A CA 1
ATOM 3524 C C . ASP A 1 443 ? 21.392 13.284 -2.130 1.00 79.12 443 ASP A C 1
ATOM 3526 O O . ASP A 1 443 ? 22.365 13.884 -2.588 1.00 79.12 443 ASP A O 1
ATOM 3530 N N . LYS A 1 444 ? 21.482 12.073 -1.577 1.00 74.94 444 LYS A N 1
ATOM 3531 C CA . LYS A 1 444 ? 22.711 11.275 -1.500 1.00 74.94 444 LYS A CA 1
ATOM 3532 C C . LYS A 1 444 ? 22.718 10.104 -2.481 1.00 74.94 444 LYS A C 1
ATOM 3534 O O . LYS A 1 444 ? 23.785 9.533 -2.691 1.00 74.94 444 LYS A O 1
ATOM 3539 N N . ASN A 1 445 ? 21.552 9.761 -3.031 1.00 62.34 445 ASN A N 1
ATOM 3540 C CA . ASN A 1 445 ? 21.373 8.649 -3.952 1.00 62.34 445 ASN A CA 1
ATOM 3541 C C . ASN A 1 445 ? 21.719 9.109 -5.361 1.00 62.34 445 ASN A C 1
ATOM 3543 O O . ASN A 1 445 ? 22.651 8.571 -5.926 1.00 62.34 445 ASN A O 1
ATOM 3547 N N . THR A 1 446 ? 21.035 10.142 -5.860 1.00 72.88 446 THR A N 1
ATOM 3548 C CA . THR A 1 446 ? 21.317 10.783 -7.153 1.00 72.88 446 THR A CA 1
ATOM 3549 C C . THR A 1 446 ? 21.648 12.241 -6.898 1.00 72.88 446 THR A C 1
ATOM 3551 O O . THR A 1 446 ? 20.761 13.084 -6.751 1.00 72.88 446 THR A O 1
ATOM 3554 N N . LEU A 1 447 ? 22.934 12.545 -6.737 1.00 82.50 447 LEU A N 1
ATOM 3555 C CA . LEU A 1 447 ? 23.334 13.862 -6.248 1.00 82.50 447 LEU A CA 1
ATOM 3556 C C . LEU A 1 447 ? 22.832 14.972 -7.182 1.00 82.50 447 LEU A C 1
ATOM 3558 O O . LEU A 1 447 ? 22.776 14.784 -8.399 1.00 82.50 447 LEU A O 1
ATOM 3562 N N . PRO A 1 448 ? 22.559 16.181 -6.655 1.00 85.81 448 PRO A N 1
ATOM 3563 C CA . PRO A 1 448 ? 22.073 17.301 -7.462 1.00 85.81 448 PRO A CA 1
ATOM 3564 C C . PRO A 1 448 ? 23.001 17.657 -8.637 1.00 85.81 448 PRO A C 1
ATOM 3566 O O . PRO A 1 448 ? 22.545 18.260 -9.607 1.00 85.81 448 PRO A O 1
ATOM 3569 N N . GLY A 1 449 ? 24.280 17.261 -8.575 1.00 89.38 449 GLY A N 1
ATOM 3570 C CA . GLY A 1 449 ? 25.228 17.352 -9.688 1.00 89.38 449 GLY A CA 1
ATOM 3571 C C . GLY A 1 449 ? 24.709 16.716 -10.980 1.00 89.38 449 GLY A C 1
ATOM 3572 O O . GLY A 1 449 ? 24.820 17.343 -12.026 1.00 89.38 449 GLY A O 1
ATOM 3573 N N . GLN A 1 450 ? 24.021 15.571 -10.906 1.00 94.00 450 GLN A N 1
ATOM 3574 C CA . GLN A 1 450 ? 23.442 14.891 -12.073 1.00 94.00 450 GLN A CA 1
ATOM 3575 C C . GLN A 1 450 ? 22.451 15.785 -12.832 1.00 94.00 450 GLN A C 1
ATOM 3577 O O . GLN A 1 450 ? 22.486 15.919 -14.060 1.00 94.00 450 GLN A O 1
ATOM 3582 N N . ALA A 1 451 ? 21.555 16.444 -12.097 1.00 89.69 451 ALA A N 1
ATOM 3583 C CA . ALA A 1 451 ? 20.586 17.354 -12.689 1.00 89.69 451 ALA A CA 1
ATOM 3584 C C . ALA A 1 451 ? 21.266 18.634 -13.218 1.00 89.69 451 ALA A C 1
ATOM 3586 O O . ALA A 1 451 ? 20.898 19.140 -14.277 1.00 89.69 451 ALA A O 1
ATOM 3587 N N . VAL A 1 452 ? 22.289 19.141 -12.523 1.00 94.75 452 VAL A N 1
ATOM 3588 C CA . VAL A 1 452 ? 23.066 20.316 -12.960 1.00 94.75 452 VAL A CA 1
ATOM 3589 C C . VAL A 1 452 ? 23.824 20.044 -14.263 1.00 94.75 452 VAL A C 1
ATOM 3591 O O . VAL A 1 452 ? 23.742 20.846 -15.193 1.00 94.75 452 VAL A O 1
ATOM 3594 N N . GLU A 1 453 ? 24.530 18.918 -14.352 1.00 96.31 453 GLU A N 1
ATOM 3595 C CA . GLU A 1 453 ? 25.315 18.520 -15.526 1.00 96.31 453 GLU A CA 1
ATOM 3596 C C . GLU A 1 453 ? 24.430 18.432 -16.775 1.00 96.31 453 GLU A C 1
ATOM 3598 O O . GLU A 1 453 ? 24.738 19.021 -17.814 1.00 96.31 453 GLU A O 1
ATOM 3603 N N . PHE A 1 454 ? 23.274 17.774 -16.662 1.00 96.44 454 PHE A N 1
ATOM 3604 C CA . PHE A 1 454 ? 22.354 17.616 -17.787 1.00 96.44 454 PHE A CA 1
ATOM 3605 C C . PHE A 1 454 ? 21.620 18.906 -18.152 1.00 96.44 454 PHE A C 1
ATOM 3607 O O . PHE A 1 454 ? 21.443 19.180 -19.338 1.00 96.44 454 PHE A O 1
ATOM 3614 N N . HIS A 1 455 ? 21.257 19.736 -17.169 1.00 97.19 455 HIS A N 1
ATOM 3615 C CA . HIS A 1 455 ? 20.699 21.068 -17.410 1.00 97.19 455 HIS A CA 1
ATOM 3616 C C . HIS A 1 455 ? 21.634 21.927 -18.270 1.00 97.19 455 HIS A C 1
ATOM 3618 O O . HIS A 1 455 ? 21.215 22.473 -19.291 1.00 97.19 455 HIS A O 1
ATOM 3624 N N . HIS A 1 456 ? 22.912 22.009 -17.895 1.00 96.44 456 HIS A N 1
ATOM 3625 C CA . HIS A 1 456 ? 23.895 22.767 -18.666 1.00 96.44 456 HIS A CA 1
ATOM 3626 C C . HIS A 1 456 ? 24.140 22.146 -20.043 1.00 96.44 456 HIS A C 1
ATOM 3628 O O . HIS A 1 456 ? 24.156 22.875 -21.033 1.00 96.44 456 HIS A O 1
ATOM 3634 N N . GLY A 1 457 ? 24.228 20.815 -20.133 1.00 97.12 457 GLY A N 1
ATOM 3635 C CA . GLY A 1 457 ? 24.355 20.122 -21.417 1.00 97.12 457 GLY A CA 1
ATOM 3636 C C . GLY A 1 457 ? 23.200 20.427 -22.378 1.00 97.12 457 GLY A C 1
ATOM 3637 O O . GLY A 1 457 ? 23.425 20.623 -23.570 1.00 97.12 457 GLY A O 1
ATOM 3638 N N . LEU A 1 458 ? 21.966 20.524 -21.875 1.00 96.00 458 LEU A N 1
ATOM 3639 C CA . LEU A 1 458 ? 20.800 20.915 -22.672 1.00 96.00 458 LEU A CA 1
ATOM 3640 C C . LEU A 1 458 ? 20.883 22.379 -23.127 1.00 96.00 458 LEU A C 1
ATOM 3642 O O . LEU A 1 458 ? 20.649 22.659 -24.305 1.00 96.00 458 LEU A O 1
ATOM 3646 N N . ILE A 1 459 ? 21.266 23.295 -22.230 1.00 96.25 459 ILE A N 1
ATOM 3647 C CA . ILE A 1 459 ? 21.446 24.720 -22.558 1.00 96.25 459 ILE A CA 1
ATOM 3648 C C . ILE A 1 459 ? 22.506 24.905 -23.649 1.00 96.25 459 ILE A C 1
ATOM 3650 O O . ILE A 1 459 ? 22.282 25.663 -24.591 1.00 96.25 459 ILE A O 1
ATOM 3654 N N . GLU A 1 460 ? 23.633 24.195 -23.571 1.00 96.56 460 GLU A N 1
ATOM 3655 C CA . GLU A 1 460 ? 24.697 24.261 -24.583 1.00 96.56 460 GLU A CA 1
ATOM 3656 C C . GLU A 1 460 ? 24.230 23.816 -25.975 1.00 96.56 460 GLU A C 1
ATOM 3658 O O . GLU A 1 460 ? 24.755 24.283 -26.985 1.00 96.56 460 GLU A O 1
ATOM 3663 N N . GLN A 1 461 ? 23.235 22.929 -26.044 1.00 95.88 461 GLN A N 1
ATOM 3664 C CA . GLN A 1 461 ? 22.611 22.503 -27.300 1.00 95.88 461 GLN A CA 1
ATOM 3665 C C . GLN A 1 461 ? 21.465 23.424 -27.749 1.00 95.88 461 GLN A C 1
ATOM 3667 O O . GLN A 1 461 ? 20.800 23.138 -28.744 1.00 95.88 461 GLN A O 1
ATOM 3672 N N . GLY A 1 462 ? 21.221 24.526 -27.036 1.00 94.50 462 GLY A N 1
ATOM 3673 C CA . GLY A 1 462 ? 20.125 25.451 -27.318 1.00 94.50 462 GLY A CA 1
ATOM 3674 C C . GLY A 1 462 ? 18.744 24.884 -26.985 1.00 94.50 462 GLY A C 1
ATOM 3675 O O . GLY A 1 462 ? 17.744 25.385 -27.499 1.00 94.50 462 GLY A O 1
ATOM 3676 N N . ILE A 1 463 ? 18.667 23.842 -26.150 1.00 96.44 463 ILE A N 1
ATOM 3677 C CA . ILE A 1 463 ? 17.401 23.230 -25.744 1.00 96.44 463 ILE A CA 1
ATOM 3678 C C . ILE A 1 463 ? 16.843 23.976 -24.527 1.00 96.44 463 ILE A C 1
ATOM 3680 O O . ILE A 1 463 ? 17.562 24.134 -23.536 1.00 96.44 463 ILE A O 1
ATOM 3684 N N . PRO A 1 464 ? 15.568 24.416 -24.552 1.00 95.00 464 PRO A N 1
ATOM 3685 C CA . PRO A 1 464 ? 14.952 25.052 -23.396 1.00 95.00 464 PRO A CA 1
ATOM 3686 C C . PRO A 1 464 ? 15.008 24.138 -22.169 1.00 95.00 464 PRO A C 1
ATOM 3688 O O . PRO A 1 464 ? 14.523 23.003 -22.198 1.00 95.00 464 PRO A O 1
ATOM 3691 N N . SER A 1 465 ? 15.610 24.632 -21.089 1.00 96.06 465 SER A N 1
ATOM 3692 C CA . SER A 1 465 ? 15.815 23.857 -19.872 1.00 96.06 465 SER A CA 1
ATOM 3693 C C . SER A 1 465 ? 15.629 24.712 -18.623 1.00 96.06 465 SER A C 1
ATOM 3695 O O . SER A 1 465 ? 16.041 25.870 -18.594 1.00 96.06 465 SER A O 1
ATOM 3697 N N . VAL A 1 466 ? 15.023 24.135 -17.585 1.00 92.25 466 VAL A N 1
ATOM 3698 C CA . VAL A 1 466 ? 14.880 24.732 -16.244 1.00 92.25 466 VAL A CA 1
ATOM 3699 C C . VAL A 1 466 ? 15.342 23.713 -15.212 1.00 92.25 466 VAL A C 1
ATOM 3701 O O . VAL A 1 466 ? 15.042 22.535 -15.349 1.00 92.25 466 VAL A O 1
ATOM 3704 N N . LEU A 1 467 ? 16.051 24.150 -14.172 1.00 94.56 467 LEU A N 1
ATOM 3705 C CA . LEU A 1 467 ? 16.477 23.290 -13.069 1.00 94.56 467 LEU A CA 1
ATOM 3706 C C . LEU A 1 467 ? 15.895 23.784 -11.743 1.00 94.56 467 LEU A C 1
ATOM 3708 O O . LEU A 1 467 ? 16.159 24.908 -11.313 1.00 94.56 467 LEU A O 1
ATOM 3712 N N . LEU A 1 468 ? 15.144 22.916 -11.073 1.00 88.06 468 LEU A N 1
ATOM 3713 C CA . LEU A 1 468 ? 14.582 23.139 -9.748 1.00 88.06 468 LEU A CA 1
ATOM 3714 C C . LEU A 1 468 ? 15.429 22.420 -8.699 1.00 88.06 468 LEU A C 1
ATOM 3716 O O . LEU A 1 468 ? 15.586 21.198 -8.732 1.00 88.06 468 LEU A O 1
ATOM 3720 N N . ARG A 1 469 ? 15.969 23.193 -7.754 1.00 90.00 469 ARG A N 1
ATOM 3721 C CA . ARG A 1 469 ? 16.776 22.691 -6.636 1.00 90.00 469 ARG A CA 1
ATOM 3722 C C . ARG A 1 469 ? 16.070 23.003 -5.329 1.00 90.00 469 ARG A C 1
ATOM 3724 O O . ARG A 1 469 ? 15.996 24.168 -4.941 1.00 90.00 469 ARG A O 1
ATOM 3731 N N . TYR A 1 470 ? 15.588 21.973 -4.643 1.00 84.00 470 TYR A N 1
ATOM 3732 C CA . TYR A 1 470 ? 14.913 22.146 -3.359 1.00 84.00 470 TYR A CA 1
ATOM 3733 C C . TYR A 1 470 ? 15.912 21.992 -2.200 1.00 84.00 470 TYR A C 1
ATOM 3735 O O . TYR A 1 470 ? 16.461 20.903 -2.018 1.00 84.00 470 TYR A O 1
ATOM 3743 N N . PRO A 1 471 ? 16.188 23.062 -1.427 1.00 83.50 471 PRO A N 1
ATOM 3744 C CA . PRO A 1 471 ? 17.329 23.118 -0.508 1.00 83.50 471 PRO A CA 1
ATOM 3745 C C . PRO A 1 471 ? 17.229 22.152 0.677 1.00 83.50 471 PRO A C 1
ATOM 3747 O O . PRO A 1 471 ? 18.249 21.682 1.166 1.00 83.50 471 PRO A O 1
ATOM 3750 N N . GLU A 1 472 ? 16.012 21.847 1.118 1.00 82.44 472 GLU A N 1
ATOM 3751 C CA . GLU A 1 472 ? 15.743 21.009 2.295 1.00 82.44 472 GLU A CA 1
ATOM 3752 C C . GLU A 1 472 ? 15.312 19.580 1.925 1.00 82.44 472 GLU A C 1
ATOM 3754 O O . GLU A 1 472 ? 14.932 18.801 2.796 1.00 82.44 472 GLU A O 1
ATOM 3759 N N . GLU A 1 473 ? 15.334 19.233 0.636 1.00 79.00 473 GLU A N 1
ATOM 3760 C CA . GLU A 1 473 ? 14.834 17.949 0.136 1.00 79.00 473 GLU A CA 1
ATOM 3761 C C . GLU A 1 473 ? 15.963 16.964 -0.158 1.00 79.00 473 GLU A C 1
ATOM 3763 O O . GLU A 1 473 ? 17.054 17.357 -0.578 1.00 79.00 473 GLU A O 1
ATOM 3768 N N . GLY A 1 474 ? 15.670 15.676 0.039 1.00 75.50 474 GLY A N 1
ATOM 3769 C CA . GLY A 1 474 ? 16.536 14.552 -0.323 1.00 75.50 474 GLY A CA 1
ATOM 3770 C C . GLY A 1 474 ? 16.177 13.967 -1.692 1.00 75.50 474 GLY A C 1
ATOM 3771 O O . GLY A 1 474 ? 15.876 14.697 -2.628 1.00 75.50 474 GLY A O 1
ATOM 3772 N N . HIS A 1 475 ? 16.153 12.635 -1.805 1.00 69.75 475 HIS A N 1
ATOM 3773 C CA . HIS A 1 475 ? 15.907 11.937 -3.079 1.00 69.75 475 HIS A CA 1
ATOM 3774 C C . HIS A 1 475 ? 14.528 12.176 -3.715 1.00 69.75 475 HIS A C 1
ATOM 3776 O O . HIS A 1 475 ? 14.336 11.947 -4.904 1.00 69.75 475 HIS A O 1
ATOM 3782 N N . GLY A 1 476 ? 13.562 12.674 -2.948 1.00 59.94 476 GLY A N 1
ATOM 3783 C CA . GLY A 1 476 ? 12.283 13.148 -3.466 1.00 59.94 476 GLY A CA 1
ATOM 3784 C C . GLY A 1 476 ? 11.847 14.406 -2.729 1.00 59.94 476 GLY A C 1
ATOM 3785 O O . GLY A 1 476 ? 12.345 14.685 -1.639 1.00 59.94 476 GLY A O 1
ATOM 3786 N N . VAL A 1 477 ? 10.899 15.139 -3.311 1.00 60.41 477 VAL A N 1
ATOM 3787 C CA . VAL A 1 477 ? 10.360 16.384 -2.744 1.00 60.41 477 VAL A CA 1
ATOM 3788 C C . VAL A 1 477 ? 9.184 16.056 -1.821 1.00 60.41 477 VAL A C 1
ATOM 3790 O O . VAL A 1 477 ? 8.118 15.643 -2.280 1.00 60.41 477 VAL A O 1
ATOM 3793 N N . ARG A 1 478 ? 9.369 16.196 -0.505 1.00 60.31 478 ARG A N 1
ATOM 3794 C CA . ARG A 1 478 ? 8.437 15.722 0.533 1.00 60.31 478 ARG A CA 1
ATOM 3795 C C . ARG A 1 478 ? 7.851 16.842 1.388 1.00 60.31 478 ARG A C 1
ATOM 3797 O O . ARG A 1 478 ? 6.683 16.740 1.783 1.00 60.31 478 ARG A O 1
ATOM 3804 N N . ASN A 1 479 ? 8.601 17.907 1.666 1.00 59.66 479 ASN A N 1
ATOM 3805 C CA . ASN A 1 479 ? 8.128 19.005 2.504 1.00 59.66 479 ASN A CA 1
ATOM 3806 C C . ASN A 1 479 ? 6.970 19.735 1.825 1.00 59.66 479 ASN A C 1
ATOM 3808 O O . ASN A 1 479 ? 6.983 20.028 0.630 1.00 59.66 479 ASN A O 1
ATOM 3812 N N . ARG A 1 480 ? 5.935 20.056 2.609 1.00 58.91 480 ARG A N 1
ATOM 3813 C CA . ARG A 1 480 ? 4.690 20.638 2.079 1.00 58.91 480 ARG A CA 1
ATOM 3814 C C . ARG A 1 480 ? 4.906 21.914 1.251 1.00 58.91 480 ARG A C 1
ATOM 3816 O O . ARG A 1 480 ? 4.306 21.981 0.182 1.00 58.91 480 ARG A O 1
ATOM 3823 N N . PRO A 1 481 ? 5.729 22.898 1.673 1.00 66.44 481 PRO A N 1
ATOM 3824 C CA . PRO A 1 481 ? 5.962 24.098 0.867 1.00 66.44 481 PRO A CA 1
ATOM 3825 C C . PRO A 1 481 ? 6.630 23.785 -0.478 1.00 66.44 481 PRO A C 1
ATOM 3827 O O . PRO A 1 481 ? 6.165 24.256 -1.513 1.00 66.44 481 PRO A O 1
ATOM 3830 N N . ALA A 1 482 ? 7.660 22.934 -0.471 1.00 59.25 482 ALA A N 1
ATOM 3831 C CA . ALA A 1 482 ? 8.385 22.526 -1.672 1.00 59.25 482 ALA A CA 1
ATOM 3832 C C . ALA A 1 482 ? 7.490 21.747 -2.646 1.00 59.25 482 ALA A C 1
ATOM 3834 O O . ALA A 1 482 ? 7.520 21.991 -3.847 1.00 59.25 482 ALA A O 1
ATOM 3835 N N . ARG A 1 483 ? 6.618 20.876 -2.127 1.00 62.06 483 ARG A N 1
ATOM 3836 C CA . ARG A 1 483 ? 5.641 20.141 -2.940 1.00 62.06 483 ARG A CA 1
ATOM 3837 C C . ARG A 1 483 ? 4.616 21.047 -3.622 1.00 62.06 483 ARG A C 1
ATOM 3839 O O . ARG A 1 483 ? 4.233 20.765 -4.749 1.00 62.06 483 ARG A O 1
ATOM 3846 N N . ILE A 1 484 ? 4.154 22.108 -2.958 1.00 58.91 484 ILE A N 1
ATOM 3847 C CA . ILE A 1 484 ? 3.205 23.061 -3.559 1.00 58.91 484 ILE A CA 1
ATOM 3848 C C . ILE A 1 484 ? 3.875 23.848 -4.694 1.00 58.91 484 ILE A C 1
ATOM 3850 O O . ILE A 1 484 ? 3.284 23.977 -5.765 1.00 58.91 484 ILE A O 1
ATOM 3854 N N . ASP A 1 485 ? 5.100 24.337 -4.478 1.00 69.31 485 ASP A N 1
ATOM 3855 C CA . ASP A 1 485 ? 5.882 25.020 -5.521 1.00 69.31 485 ASP A CA 1
ATOM 3856 C C . ASP A 1 485 ? 6.169 24.090 -6.709 1.00 69.31 485 ASP A C 1
ATOM 3858 O O . ASP A 1 485 ? 5.956 24.487 -7.854 1.00 69.31 485 ASP A O 1
ATOM 3862 N N . LEU A 1 486 ? 6.565 22.841 -6.441 1.00 64.81 486 LEU A N 1
ATOM 3863 C CA . LEU A 1 486 ? 6.841 21.851 -7.479 1.00 64.81 486 LEU A CA 1
ATOM 3864 C C . LEU A 1 486 ? 5.635 21.637 -8.395 1.00 64.81 486 LEU A C 1
ATOM 3866 O O . LEU A 1 486 ? 5.755 21.811 -9.605 1.00 64.81 486 LEU A O 1
ATOM 3870 N N . ILE A 1 487 ? 4.467 21.343 -7.819 1.00 59.78 487 ILE A N 1
ATOM 3871 C CA . ILE A 1 487 ? 3.239 21.116 -8.592 1.00 59.78 487 ILE A CA 1
ATOM 3872 C C . ILE A 1 487 ? 2.921 22.340 -9.458 1.00 59.78 487 ILE A C 1
ATOM 3874 O O . ILE A 1 487 ? 2.619 22.197 -10.639 1.00 59.78 487 ILE A O 1
ATOM 3878 N N . ALA A 1 488 ? 3.020 23.553 -8.903 1.00 61.62 488 ALA A N 1
ATOM 3879 C CA . ALA A 1 488 ? 2.749 24.776 -9.658 1.00 61.62 488 ALA A CA 1
ATOM 3880 C C . ALA A 1 488 ? 3.682 24.933 -10.874 1.00 61.62 488 ALA A C 1
ATOM 3882 O O . ALA A 1 488 ? 3.231 25.324 -11.952 1.00 61.62 488 ALA A O 1
ATOM 3883 N N . ARG A 1 489 ? 4.967 24.591 -10.722 1.00 63.47 489 ARG A N 1
ATOM 3884 C CA . ARG A 1 489 ? 5.963 24.656 -11.801 1.00 63.47 489 ARG A CA 1
ATOM 3885 C C . ARG A 1 489 ? 5.770 23.567 -12.851 1.00 63.47 489 ARG A C 1
ATOM 3887 O O . ARG A 1 489 ? 5.940 23.852 -14.030 1.00 63.47 489 ARG A O 1
ATOM 3894 N N . GLU A 1 490 ? 5.382 22.359 -12.452 1.00 62.03 490 GLU A N 1
ATOM 3895 C CA . GLU A 1 490 ? 5.047 21.270 -13.380 1.00 62.03 490 GLU A CA 1
ATOM 3896 C C . GLU A 1 490 ? 3.844 21.633 -14.260 1.00 62.03 490 GLU A C 1
ATOM 3898 O O . GLU A 1 490 ? 3.916 21.475 -15.480 1.00 62.03 490 GLU A O 1
ATOM 3903 N N . VAL A 1 491 ? 2.774 22.192 -13.670 1.00 58.31 491 VAL A N 1
ATOM 3904 C CA . VAL A 1 491 ? 1.610 22.699 -14.427 1.00 58.31 491 VAL A CA 1
ATOM 3905 C C . VAL A 1 491 ? 2.045 23.722 -15.467 1.00 58.31 491 VAL A C 1
ATOM 3907 O O . VAL A 1 491 ? 1.653 23.632 -16.631 1.00 58.31 491 VAL A O 1
ATOM 3910 N N . GLU A 1 492 ? 2.831 24.710 -15.048 1.00 63.62 492 GLU A N 1
ATOM 3911 C CA . GLU A 1 492 ? 3.255 25.797 -15.926 1.00 63.62 492 GLU A CA 1
ATOM 3912 C C . GLU A 1 492 ? 4.179 25.306 -17.047 1.00 63.62 492 GLU A C 1
ATOM 3914 O O . GLU A 1 492 ? 4.067 25.746 -18.194 1.00 63.62 492 GLU A O 1
ATOM 3919 N N . TRP A 1 493 ? 5.055 24.347 -16.735 1.00 73.69 493 TRP A N 1
ATOM 3920 C CA . TRP A 1 493 ? 5.953 23.744 -17.710 1.00 73.69 493 TRP A CA 1
ATOM 3921 C C . TRP A 1 493 ? 5.181 23.030 -18.813 1.00 73.69 493 TRP A C 1
ATOM 3923 O O . TRP A 1 493 ? 5.400 23.304 -19.992 1.00 73.69 493 TRP A O 1
ATOM 3933 N N . PHE A 1 494 ? 4.229 22.166 -18.454 1.00 60.72 494 PHE A N 1
ATOM 3934 C CA . PHE A 1 494 ? 3.424 21.483 -19.459 1.00 60.72 494 PHE A CA 1
ATOM 3935 C C . PHE A 1 494 ? 2.563 22.456 -20.262 1.00 60.72 494 PHE A C 1
ATOM 3937 O O . PHE A 1 494 ? 2.585 22.368 -21.481 1.00 60.72 494 PHE A O 1
ATOM 3944 N N . ARG A 1 495 ? 1.923 23.452 -19.633 1.00 62.06 495 ARG A N 1
ATOM 3945 C CA . ARG A 1 495 ? 1.163 24.494 -20.359 1.00 62.06 495 ARG A CA 1
ATOM 3946 C C . ARG A 1 495 ? 1.979 25.245 -21.410 1.00 62.06 495 ARG A C 1
ATOM 3948 O O . ARG A 1 495 ? 1.414 25.734 -22.383 1.00 62.06 495 ARG A O 1
ATOM 3955 N N . SER A 1 496 ? 3.282 25.386 -21.192 1.00 67.81 496 SER A N 1
ATOM 3956 C CA . SER A 1 496 ? 4.165 26.129 -22.093 1.00 67.81 496 SER A CA 1
ATOM 3957 C C . SER A 1 496 ? 4.585 25.326 -23.330 1.00 67.81 496 SER A C 1
ATOM 3959 O O . SER A 1 496 ? 4.994 25.924 -24.325 1.00 67.81 496 SER A O 1
ATOM 3961 N N . TYR A 1 497 ? 4.516 23.991 -23.282 1.00 62.69 497 TYR A N 1
ATOM 3962 C CA . TYR A 1 497 ? 5.132 23.116 -24.291 1.00 62.69 497 TYR A CA 1
ATOM 3963 C C . TYR A 1 497 ? 4.231 21.979 -24.810 1.00 62.69 497 TYR A C 1
ATOM 3965 O O . TYR A 1 497 ? 4.569 21.374 -25.833 1.00 62.69 497 TYR A O 1
ATOM 3973 N N . VAL A 1 498 ? 3.106 21.694 -24.146 1.00 54.97 498 VAL A N 1
ATOM 3974 C CA . VAL A 1 498 ? 2.079 20.697 -24.508 1.00 54.97 498 VAL A CA 1
ATOM 3975 C C . VAL A 1 498 ? 0.748 21.408 -24.686 1.00 54.97 498 VAL A C 1
ATOM 3977 O O . VAL A 1 498 ? 0.134 21.187 -25.754 1.00 54.97 498 VAL A O 1
#

Organism: NCBI:txid48495

Solvent-accessible surface area (backbone atoms only — not comparable to full-atom values): 27875 Å² total; per-residue (Å²): 111,71,55,56,77,75,72,41,90,79,84,88,47,70,90,77,74,43,55,89,90,36,69,68,48,43,49,58,50,59,60,40,46,53,55,53,32,50,66,37,89,60,41,80,40,54,24,30,22,86,48,94,90,46,78,52,83,71,88,71,64,87,78,48,58,77,57,86,82,47,56,66,48,75,47,77,42,79,42,74,44,98,88,71,49,74,44,76,45,79,43,62,48,68,53,65,94,80,84,65,77,47,33,48,34,75,41,32,31,54,50,50,40,51,55,66,42,27,50,24,35,43,36,30,37,58,73,32,42,34,43,37,42,90,92,48,76,49,61,45,70,49,80,67,66,69,74,66,57,65,88,55,66,78,73,65,92,88,66,64,73,68,62,40,53,57,48,40,55,51,48,50,30,62,49,37,65,29,51,66,96,52,77,67,43,65,35,48,36,40,26,56,53,42,75,77,43,61,62,97,62,57,73,73,63,54,50,43,34,54,41,80,92,51,21,55,64,20,58,83,60,77,92,44,44,40,58,63,40,76,67,38,46,66,42,39,38,42,64,81,60,60,70,66,66,70,56,84,73,44,74,88,72,65,90,54,62,54,40,45,79,75,49,75,49,70,40,44,70,40,90,77,29,75,56,28,42,36,76,48,53,50,76,44,69,48,57,57,74,44,56,28,68,77,45,66,55,54,92,60,46,35,59,76,50,29,42,23,51,81,63,63,58,30,48,34,52,42,59,54,65,82,72,44,71,66,58,24,59,48,52,34,68,15,31,37,37,39,40,42,96,56,33,32,40,30,27,38,69,78,50,91,99,35,69,41,45,46,30,19,28,62,61,56,56,11,32,50,48,48,36,49,37,30,76,42,72,88,51,56,58,47,70,24,47,41,20,60,23,41,43,59,62,43,32,76,70,23,86,40,27,70,50,44,37,56,34,42,68,45,59,88,82,44,93,85,30,50,46,56,78,67,13,28,53,80,36,35,86,59,40,70,42,35,35,40,32,36,31,16,60,60,15,52,68,40,35,41,61,29,45,50,56,38,44,51,48,30,46,78,66,72,28,59,59,49,78,47,75,39,78,90,19,30,74,44,67,73,54,69,70,60,40,55,54,49,53,56,50,52,49,53,53,45,70,75,50,106

InterPro domains:
  IPR001375 Peptidase S9, prolyl oligopeptidase, catalytic domain [PF00326] (364-497)
  IPR010730 Heterokaryon incompatibility [PF06985] (2-114)
  IPR029058 Alpha/Beta hydrolase fold [G3DSA:3.40.50.1820] (363-498)
  IPR029058 Alpha/Beta hydrolase fold [SSF53474] (364-497)

Secondary structure (DSSP, 8-state):
-HHHHTT------HHHHS-TT-HHHHHHHHTTHHHHHHH-S-EEE-TT-SSTTS-S--S-TTS--S-TT-EEEEEEEEEE-TTS-EEEEEEEEEE-TTS---SGGGGBHHHHHHHHH-SSEEEE-SS-EEEE-SS-EEEES-SGGGS---S-S-PPTT--HHHHHHHHHHHHHHHHTSB-SSGGGGTGGGHHHHHHH--S-HHHHTT-EE-GGG-SSTT-S---S-TTSGGGSSS-EE---TTSSS-TTTTTT----SPEEEEEEEEESSTT-TTS-EEEEEEEEE--EEEGGGSS-TTS--TTS---TT-----EESS--TT-HHHHHHHHHSEEEE-SSS-EEEEEEEETTEEEEEEEE---HHHHHHHHHHH-S--S-B--BS----HHHHHHHSTTHHHHHHHHTS-TT-TTSHHHHT-GGGGGGG--S-EEEEEETT-SSS-HHHHHHHHHHHHHTT--EEEEEETT--SS--SHHHHHHHHHHHHHHHHHH-

Sequence (498 aa):
MVTRQIGLRYLWVDALCIIQDSNEDKDSEIARMAQYYQSASITIFAASARGSDQGFLASTASTRSLEPDATSYQFQLSIAFPDGTVGIVGAEYCIWDNGVSPEPLDHRAWAYQEHLLSRRALTYGTPTLTWRCEEGLQTWNSWLRKHQKETTKLLPQGRSRYLYKEAWKGMVAIYSYRDLTFPEDKLPAISALASEVWENDLHDQLLWFTAPEESRDVRCIPYRAPSWSWASVECNVLFPDPRSGLDAVEIENAKSHQLEIIDCDVTPRCSLLPLGQVTAGRLRVRGGLVHGARVPDPENWLLGTFKGTKSDIVLKLDCYGEGDTATILKAQSCWWLQVQHHYGLVLEPVGRDIYRRVGCVPGYGGFMTAWLITQTDRFKAAIPTSPVTDWVSEHFTSNLARFCKDFLADDVHNFGGKYLSRSPLHHVRKTKTPTMLICGVLDKNTLPGQAVEFHHGLIEQGIPSVLLRYPEEGHGVRNRPARIDLIAREVEWFRSYV

pLDDT: mean 70.75, std 18.62, range [25.62, 97.19]

Foldseek 3Di:
DVCVVVPHDDDDDCVPNFDPVDPVSVLVVLLCLLVCQQVDPEAEALQQDLDPVDDSPDDDLQPRFPDNPWDKDWDWDFDQDPVRDTDTDIAIATDDPPLDDRTNLLQALLSLSSVLSHQWYFYRGSQWTWIDHPVDIDIDRDPPCVSPPVVDPPDPPPDDPVVLVVNVQVSLLSSLSHDDPDLLFLQSSCLSVCVRRPDPPCLQQLQKFFDLVWQAPQQVDPDWDALSHPSNGRGRIHGDDCLQDDHPQCPVPDPDFQKAWPDKDWAAPDPSRPRHTTDDIDTDMDHDKAQLLNVAAQQQAWAQFGAHADFGWGKRFRHDDTDDSVVSVQQNQWMWGGGGPAKTFTWHDPDDVDTGTGTMTGGPQQQVQLQVLLVDAPAQATERALYAQQLLCLLVQAPCVVRSCRNNVDDSPPPVGCRQVSRSLNSLLSGQYAYEYEAECAERNRHCVRVVSSQVSNVVSVHHYHYHYHDPDYSGQDDPVSSVVVVVVVNVRVVVGD

Mean predicted aligned error: 16.66 Å

Radius of gyration: 26.62 Å; Cα contacts (8 Å, |Δi|>4): 914; chains: 1; bounding box: 66×52×78 Å

Nearest PDB structures (foldseek):
  4hxe-assembly1_B  TM=9.343E-01  e=4.422E-09  Pyrococcus horikoshii OT3
  4hxg-assembly2_H  TM=8.991E-01  e=4.422E-09  Pyrococcus horikoshii OT3
  4hxg-assembly1_D  TM=8.958E-01  e=5.255E-09  Pyrococcus horikoshii OT3
  4hxg-assembly1_F  TM=8.927E-01  e=9.891E-09  Pyrococcus horikoshii OT3
  4hxf-assembly1_B  TM=9.060E-01  e=1.567E-08  Pyrococcus horikoshii OT3